Protein AF-A0A1Q6K3Z9-F1 (afdb_monomer)

Solvent-accessible surface area (backbone atoms only — not comparable to full-atom values): 30488 Å² total; per-residue (Å²): 128,64,81,44,41,38,37,37,43,90,99,40,78,44,73,42,46,77,38,87,89,77,78,43,73,48,71,91,77,86,82,72,89,65,45,46,79,43,64,33,40,37,37,40,33,41,105,91,47,77,49,76,49,77,43,81,46,77,41,75,50,68,75,77,84,78,63,82,75,65,66,27,37,39,38,33,21,40,64,69,68,57,46,81,68,47,76,43,73,50,74,50,44,37,49,31,45,28,79,81,81,60,47,58,16,43,39,45,30,76,57,92,74,85,79,52,68,56,20,34,37,38,35,28,51,71,90,44,79,75,46,53,22,28,29,66,44,79,49,60,60,91,89,54,60,47,32,41,34,32,27,38,54,50,64,58,77,34,63,51,76,39,66,67,67,75,49,57,52,64,62,75,68,81,74,70,46,36,29,35,45,19,34,60,78,42,70,59,29,20,43,26,36,51,91,58,48,69,54,71,66,32,45,32,23,28,28,66,73,77,87,49,52,37,37,30,28,38,37,40,77,43,97,86,74,34,32,36,46,25,34,64,65,48,65,23,22,46,25,35,48,92,64,48,94,48,76,68,30,45,30,20,27,27,73,77,72,88,46,71,40,40,27,30,37,73,42,66,73,58,78,50,32,26,34,41,24,42,55,99,58,68,28,18,51,23,39,51,94,56,46,90,47,78,66,23,44,32,18,31,29,67,73,63,94,63,51,44,36,27,31,29,42,32,52,39,63,42,50,35,18,45,73,52,1,48,40,49,36,53,44,49,54,47,37,45,62,35,42,63,26,90,58,66,90,54,33,29,80,33,55,43,75,43,70,76,41,62,55,57,39,99,61,53,54,69,76,63,58,71,68,67,89,56,58,38,37,56,32,62,38,51,52,42,38,36,73,76,62,38,40,43,79,47,77,48,80,56,98,81,24,48,33,39,37,32,34,67,48,90,71,81,57,47,79,44,51,62,81,38,88,59,38,43,81,72,44,77,48,80,48,80,49,44,56,18,32,30,37,27,38,22,74,88,68,51,76,43,60,43,30,34,28,53,84,76,48,74,41,72,59,90,79,50,87,56,52,39,82,58,46,74,45,78,47,78,36,78,44,74,83,51,26,62,57,53,38,52,55,55,48,67,67,47,46,73,44,37,36,43,32,34,28,31,56,76,56,93,74,60,68,70,42,54,29,28,39,31,45,94,86,69,47,77,42,74,39,28,27,29,20,41,37,39,49,73,92,53,58,45,30,37,34,30,30,33,52,48,81,57,53,78,47,56,49,57,60,53,61,76,72,109

Nearest PDB structures (foldseek):
  3pg0-assembly1_A  TM=9.724E-01  e=3.487E-12  synthetic construct
  3vsf-assembly4_D  TM=4.263E-01  e=1.666E-10  Acetivibrio thermocellus ATCC 27405
  2vse-assembly1_A  TM=4.782E-01  e=2.008E-09  Lysinibacillus sphaericus
  2vse-assembly2_B  TM=3.150E-01  e=9.074E-10  Lysinibacillus sphaericus
  7qe3-assembly2_BBB  TM=4.323E-01  e=4.471E-05  Salpingoeca rosetta

Foldseek 3Di:
DFPWKWKDWPNDIWTWDQDPVVRDTDTDDDDDQAFDWTKIWIWTHDDHDIDIDIDTDGGHHPDPLPAPFQQKKKFWADLAQRHTFDIAGARWFKQKAFLPVQQWGKGKGLADGPDDFQIWIWIDGPHDTDAIWTFHDWDDDVPGSIIITTTGGHLCLLQDWDQQDQQWDQDQDDDWAKKWKAFPLDRQWTWFFPPLDLDFFTATFIAGDPPDLRRMWTWDADPVRWIWTARRSNRFTFFQPPPDQDAFGFIHTHHPPVDQRGTWHWGDDDRGKTAIDSPPDQWTFFQVVLDPYGGRTTHIHHDDDDRRRIIIIGGALQVCCAPFRPLSSLQVVCCDQADVDPPPSRHRVLEAEAEDDGHHDPDHPCVQQVDDPSTGRSSSSVLSCLVPQQWDWDWDDDPSHTYTYIDRDPAPAAEAECPDPQKAPKDKDKDWAAAQKEWEAEPVRDIQIWGAFLVRDIDSDPPPPRTDDHDYYYYYDHDPVCRVVVRNVVRVPGDTFIKIKIKGFQDDDDFSAWHWYQYPVRDIATFTFSIWIDTPPDRIIMTITGGSPPPPSNVVVVVVVD

Secondary structure (DSSP, 8-state):
--SEEEEEETTEEEE-EEETTTTEEE-PPPPPSS-EEEEEEEEEEETTEEEEEEEEEEEPPPP-------SEEEEEE-TTT--EEEEEE-SEEEEEEESSS-PPEEEEESS--S--TT-EEEEEETTEEEEEEEEEEEEE-TT-S-EEEEEEEGGGGG--EEE----B--SSSPPSEEEEEEESS-TTEEEEEGGG--STTPBEEEEE----GGG-EEEEE-TTS-EEEEETTT-PEEEEGGG--STTPBEEEE-----GGG-EEEEE-SSSEEEEEETTSSEEEEEGGG--STTEEEEEEE--SSGGG-EEEEE-HHHHHHHT-HHHHHHHHHIIIIIS-SSGGG--TTEEEEE---------HHHHHT-STTEEEHHHHHHHHHHHH-EEEEEEEETTEEEEEEEE-----EEEETTSTTEEEEEEEEEEE-EEEEEEEETTS-EEEEEEBTTS-EES-TT-TTBPP-EEEEEEESSSTTHHHHHHHHHHT-EEEEEEEEEEET----TT-EEEEEPTT--EEEEEEEEEEEETT-SEEEEEE------HHHHHHHHTT-

Structure (mmCIF, N/CA/C/O backbone):
data_AF-A0A1Q6K3Z9-F1
#
_entry.id   AF-A0A1Q6K3Z9-F1
#
loop_
_atom_site.group_PDB
_atom_site.id
_atom_site.type_symbol
_atom_site.label_atom_id
_atom_site.label_alt_id
_atom_site.label_comp_id
_atom_site.label_asym_id
_atom_site.label_entity_id
_atom_site.label_seq_id
_atom_site.pdbx_PDB_ins_code
_atom_site.Cartn_x
_atom_site.Cartn_y
_atom_site.Cartn_z
_atom_site.occupancy
_atom_site.B_iso_or_equiv
_atom_site.auth_seq_id
_atom_site.auth_comp_id
_atom_site.auth_asym_id
_atom_site.auth_atom_id
_atom_site.pdbx_PDB_model_num
ATOM 1 N N . MET A 1 1 ? -14.095 12.740 79.076 1.00 55.06 1 MET A N 1
ATOM 2 C CA . MET A 1 1 ? -13.727 12.278 77.720 1.00 55.06 1 MET A CA 1
ATOM 3 C C . MET A 1 1 ? -13.041 10.937 77.873 1.00 55.06 1 MET A C 1
ATOM 5 O O . MET A 1 1 ? -12.182 10.829 78.742 1.00 55.06 1 MET A O 1
ATOM 9 N N . ALA A 1 2 ? -13.431 9.931 77.090 1.00 59.88 2 ALA A N 1
ATOM 10 C CA . ALA A 1 2 ? -12.784 8.623 77.140 1.00 59.88 2 ALA A CA 1
ATOM 11 C C . ALA A 1 2 ? -11.301 8.747 76.737 1.00 59.88 2 ALA A C 1
ATOM 13 O O . ALA A 1 2 ? -10.967 9.496 75.818 1.00 59.88 2 ALA A O 1
ATOM 14 N N . ARG A 1 3 ? -10.406 8.008 77.407 1.00 66.38 3 ARG A N 1
ATOM 15 C CA . ARG A 1 3 ? -8.970 7.960 77.058 1.00 66.38 3 ARG A CA 1
ATOM 16 C C . ARG A 1 3 ? -8.739 7.285 75.710 1.00 66.38 3 ARG A C 1
ATOM 18 O O . ARG A 1 3 ? -7.794 7.632 75.009 1.00 66.38 3 ARG A O 1
ATOM 25 N N . SER A 1 4 ? -9.584 6.318 75.369 1.00 78.88 4 SER A N 1
ATOM 26 C CA . SER A 1 4 ? -9.588 5.656 74.070 1.00 78.88 4 SER A CA 1
ATOM 27 C C . SER A 1 4 ? -10.946 5.018 73.789 1.00 78.88 4 SER A C 1
ATOM 29 O O . SER A 1 4 ? -11.629 4.531 74.697 1.00 78.88 4 SER A O 1
ATOM 31 N N . VAL A 1 5 ? -11.320 5.011 72.511 1.00 85.44 5 VAL A N 1
ATOM 32 C CA . VAL A 1 5 ? -12.489 4.301 71.987 1.00 85.44 5 VAL A CA 1
ATOM 33 C C . VAL A 1 5 ? -11.989 3.334 70.918 1.00 85.44 5 VAL A C 1
ATOM 35 O O . VAL A 1 5 ? -11.327 3.739 69.963 1.00 85.44 5 VAL A O 1
ATOM 38 N N . THR A 1 6 ? -12.238 2.039 71.110 1.00 87.25 6 THR A N 1
ATOM 39 C CA . THR A 1 6 ? -11.831 0.974 70.177 1.00 87.25 6 THR A CA 1
ATOM 40 C C . THR A 1 6 ? -13.067 0.259 69.657 1.00 87.25 6 THR A C 1
ATOM 42 O O . THR A 1 6 ? -13.960 -0.062 70.437 1.00 87.25 6 THR A O 1
ATOM 45 N N . VAL A 1 7 ? -13.108 -0.040 68.363 1.00 88.19 7 VAL A N 1
ATOM 46 C CA . VAL A 1 7 ? -14.193 -0.794 67.730 1.00 88.19 7 VAL A CA 1
ATOM 47 C C . VAL A 1 7 ? -13.652 -2.117 67.209 1.00 88.19 7 VAL A C 1
ATOM 49 O O . VAL A 1 7 ? -12.721 -2.144 66.405 1.00 88.19 7 VAL A O 1
ATOM 52 N N . LYS A 1 8 ? -14.219 -3.234 67.666 1.00 88.75 8 LYS A N 1
ATOM 53 C CA . LYS A 1 8 ? -13.966 -4.560 67.096 1.00 88.75 8 LYS A CA 1
ATOM 54 C C . LYS A 1 8 ? -15.055 -4.893 66.094 1.00 88.75 8 LYS A C 1
ATOM 56 O O . LYS A 1 8 ? -16.225 -4.980 66.451 1.00 88.75 8 LYS A O 1
ATOM 61 N N . PHE A 1 9 ? -14.655 -5.121 64.851 1.00 87.69 9 PHE A N 1
ATOM 62 C CA . PHE A 1 9 ? -15.560 -5.432 63.754 1.00 87.69 9 PHE A CA 1
ATOM 63 C C . PHE A 1 9 ? -14.903 -6.439 62.808 1.00 87.69 9 PHE A C 1
ATOM 65 O O . PHE A 1 9 ? -13.755 -6.259 62.404 1.00 87.69 9 PHE A O 1
ATOM 72 N N . ASN A 1 10 ? -15.618 -7.514 62.460 1.00 82.69 10 ASN A N 1
ATOM 73 C CA . ASN A 1 10 ? -15.169 -8.528 61.496 1.00 82.69 10 ASN A CA 1
ATOM 74 C C . ASN A 1 10 ? -13.737 -9.065 61.761 1.00 82.69 10 ASN A C 1
ATOM 76 O O . ASN A 1 10 ? -12.877 -9.061 60.880 1.00 82.69 10 ASN A O 1
ATOM 80 N N . ASN A 1 11 ? -13.467 -9.492 63.003 1.00 79.69 11 ASN A N 1
ATOM 81 C CA . ASN A 1 11 ? -12.160 -9.981 63.485 1.00 79.69 11 ASN A CA 1
ATOM 82 C C . ASN A 1 11 ? -10.990 -8.979 63.388 1.00 79.69 11 ASN A C 1
ATOM 84 O O . ASN A 1 11 ? -9.831 -9.375 63.522 1.00 79.69 11 ASN A O 1
ATOM 88 N N . LYS A 1 12 ? -11.268 -7.687 63.194 1.00 81.62 12 LYS A N 1
ATOM 89 C CA . LYS A 1 12 ? -10.281 -6.602 63.216 1.00 81.62 12 LYS A CA 1
ATOM 90 C C . LYS A 1 12 ? -10.611 -5.595 64.318 1.00 81.62 12 LYS A C 1
ATOM 92 O O . LYS A 1 12 ? -11.773 -5.415 64.674 1.00 81.62 12 LYS A O 1
ATOM 97 N N . SER A 1 13 ? -9.577 -4.950 64.850 1.00 88.19 13 SER A N 1
ATOM 98 C CA . SER A 1 13 ? -9.695 -3.875 65.840 1.00 88.19 13 SER A CA 1
ATOM 99 C C . SER A 1 13 ? -9.348 -2.539 65.190 1.00 88.19 13 SER A C 1
ATOM 101 O O . SER A 1 13 ? -8.333 -2.441 64.502 1.00 88.19 13 SER A O 1
ATOM 103 N N . TYR A 1 14 ? -10.168 -1.526 65.441 1.00 88.88 14 TYR A N 1
ATOM 104 C CA . TYR A 1 14 ? -10.056 -0.174 64.905 1.00 88.88 14 TYR A CA 1
ATOM 105 C C . TYR A 1 14 ? -10.016 0.827 66.063 1.00 88.88 14 TYR A C 1
ATOM 107 O O . TYR A 1 14 ? -10.743 0.659 67.040 1.00 88.88 14 TYR A O 1
ATOM 115 N N . ASN A 1 15 ? -9.193 1.870 65.962 1.00 88.19 15 ASN A N 1
ATOM 116 C CA . ASN A 1 15 ? -9.196 2.974 66.926 1.00 88.19 15 ASN A CA 1
ATOM 117 C C . ASN A 1 15 ? -10.074 4.101 66.379 1.00 88.19 15 ASN A C 1
ATOM 119 O O . ASN A 1 15 ? -9.897 4.488 65.226 1.00 88.19 15 ASN A O 1
ATOM 123 N N . ALA A 1 16 ? -11.000 4.610 67.189 1.00 86.75 16 ALA A N 1
ATOM 124 C CA . ALA A 1 16 ? -11.822 5.752 66.811 1.00 86.75 16 ALA A CA 1
ATOM 125 C C . ALA A 1 16 ? -11.103 7.069 67.140 1.00 86.75 16 ALA A C 1
ATOM 127 O O . ALA A 1 16 ? -10.413 7.176 68.160 1.00 86.75 16 ALA A O 1
ATOM 128 N N . THR A 1 17 ? -11.282 8.067 66.281 1.00 87.12 17 THR A N 1
ATOM 129 C CA . THR A 1 17 ? -10.690 9.403 66.414 1.00 87.12 17 THR A CA 1
ATOM 130 C C . THR A 1 17 ? -11.766 10.375 66.876 1.00 87.12 17 THR A C 1
ATOM 132 O O . THR A 1 17 ? -12.873 10.358 66.350 1.00 87.12 17 THR A O 1
ATOM 135 N N . TYR A 1 18 ? -11.460 11.209 67.866 1.00 86.00 18 TYR A N 1
ATOM 136 C CA . TYR A 1 18 ? -12.389 12.239 68.327 1.00 86.00 18 TYR A CA 1
ATOM 137 C C . TYR A 1 18 ? -12.409 13.416 67.345 1.00 86.00 18 TYR A C 1
ATOM 139 O O . TYR A 1 18 ? -11.349 13.953 67.012 1.00 86.00 18 TYR A O 1
ATOM 147 N N . ASN A 1 19 ? -13.598 13.802 66.889 1.00 82.00 19 ASN A N 1
ATOM 148 C CA . ASN A 1 19 ? -13.816 14.935 66.002 1.00 82.00 19 ASN A CA 1
ATOM 149 C C . ASN A 1 19 ? -14.384 16.122 66.800 1.00 82.00 19 ASN A C 1
ATOM 151 O O . ASN A 1 19 ? -15.536 16.115 67.227 1.00 82.00 19 ASN A O 1
ATOM 155 N N . GLU A 1 20 ? -13.573 17.170 66.978 1.00 82.88 20 GLU A N 1
ATOM 156 C CA . GLU A 1 20 ? -13.951 18.374 67.736 1.00 82.88 20 GLU A CA 1
ATOM 157 C C . GLU A 1 20 ? -15.100 19.175 67.092 1.00 82.88 20 GLU A C 1
ATOM 159 O O . GLU A 1 20 ? -15.767 19.942 67.782 1.00 82.88 20 GLU A O 1
ATOM 164 N N . ALA A 1 21 ? -15.345 19.022 65.784 1.00 79.19 21 ALA A N 1
ATOM 165 C CA . ALA A 1 21 ? -16.395 19.758 65.076 1.00 79.19 21 ALA A CA 1
ATOM 166 C C . ALA A 1 21 ? -17.791 19.145 65.266 1.00 79.19 21 ALA A C 1
ATOM 168 O O . ALA A 1 21 ? -18.787 19.867 65.212 1.00 79.19 21 ALA A O 1
ATOM 169 N N . THR A 1 22 ? -17.863 17.827 65.463 1.00 81.88 22 THR A N 1
ATOM 170 C CA . THR A 1 22 ? -19.116 17.073 65.634 1.00 81.88 22 THR A CA 1
ATOM 171 C C . THR A 1 22 ? -19.358 16.641 67.081 1.00 81.88 22 THR A C 1
ATOM 173 O O . THR A 1 22 ? -20.480 16.270 67.404 1.00 81.88 22 THR A O 1
ATOM 176 N N . ASP A 1 23 ? -18.346 16.750 67.954 1.00 83.19 23 ASP A N 1
ATOM 177 C CA . ASP A 1 23 ? -18.339 16.241 69.338 1.00 83.19 23 ASP A CA 1
ATOM 178 C C . ASP A 1 23 ? -18.574 14.716 69.421 1.00 83.19 23 ASP A C 1
ATOM 180 O O . ASP A 1 23 ? -19.120 14.185 70.388 1.00 83.19 23 ASP A O 1
ATOM 184 N N . GLU A 1 24 ? -18.135 13.988 68.389 1.00 82.38 24 GLU A N 1
ATOM 185 C CA . GLU A 1 24 ? -18.317 12.541 68.248 1.00 82.38 24 GLU A CA 1
ATOM 186 C C . GLU A 1 24 ? -16.982 11.814 68.000 1.00 82.38 24 GLU A C 1
ATOM 188 O O . GLU A 1 24 ? -15.993 12.394 67.548 1.00 82.38 24 GLU A O 1
ATOM 193 N N . TYR A 1 25 ? -16.938 10.513 68.311 1.00 85.00 25 TYR A N 1
ATOM 194 C CA . TYR A 1 25 ? -15.832 9.639 67.910 1.00 85.00 25 TYR A CA 1
ATOM 195 C C . TYR A 1 25 ? -16.174 8.960 66.583 1.00 85.00 25 TYR A C 1
ATOM 197 O O . TYR A 1 25 ? -17.167 8.242 66.487 1.00 85.00 25 TYR A O 1
ATOM 205 N N . GLU A 1 26 ? -15.310 9.126 65.589 1.00 84.69 26 GLU A N 1
ATOM 206 C CA . GLU A 1 26 ? -15.486 8.593 64.240 1.00 84.69 26 GLU A CA 1
ATOM 207 C C . GLU A 1 26 ? -14.504 7.448 63.968 1.00 84.69 26 GLU A C 1
ATOM 209 O O . GLU A 1 26 ? -13.359 7.446 64.432 1.00 84.69 26 GLU A O 1
ATOM 214 N N . VAL A 1 27 ? -14.944 6.445 63.207 1.00 85.94 27 VAL A N 1
ATOM 215 C CA . VAL A 1 27 ? -14.114 5.304 62.808 1.00 85.94 27 VAL A CA 1
ATOM 216 C C . VAL A 1 27 ? -14.501 4.823 61.415 1.00 85.94 27 VAL A C 1
ATOM 218 O O . VAL A 1 27 ? -15.677 4.618 61.117 1.00 85.94 27 VAL A O 1
ATOM 221 N N . GLU A 1 28 ? -13.505 4.591 60.564 1.00 82.88 28 GLU A N 1
ATOM 222 C CA . GLU A 1 28 ? -13.709 3.960 59.261 1.00 82.88 28 GLU A CA 1
ATOM 223 C C . GLU A 1 28 ? -13.550 2.441 59.379 1.00 82.88 28 GLU A C 1
ATOM 225 O O . GLU A 1 28 ? -12.482 1.922 59.715 1.00 82.88 28 GLU A O 1
ATOM 230 N N . LEU A 1 29 ? -14.629 1.709 59.096 1.00 82.50 29 LEU A N 1
ATOM 231 C CA . LEU A 1 29 ? -14.649 0.249 59.121 1.00 82.50 29 LEU A CA 1
ATOM 232 C C . LEU A 1 29 ? -14.546 -0.315 57.703 1.00 82.50 29 LEU A C 1
ATOM 234 O O . LEU A 1 29 ? -15.170 0.178 56.767 1.00 82.50 29 LEU A O 1
ATOM 238 N N . THR A 1 30 ? -13.810 -1.413 57.539 1.00 79.25 30 THR A N 1
ATOM 239 C CA . THR A 1 30 ? -13.748 -2.122 56.253 1.00 79.25 30 THR A CA 1
ATOM 240 C C . THR A 1 30 ? -14.920 -3.097 56.130 1.00 79.25 30 THR A C 1
ATOM 242 O O . THR A 1 30 ? -15.005 -4.050 56.907 1.00 79.25 30 THR A O 1
ATOM 245 N N . ALA A 1 31 ? -15.802 -2.899 55.147 1.00 76.44 31 ALA A N 1
ATOM 246 C CA . ALA A 1 31 ? -16.971 -3.756 54.941 1.00 76.44 31 ALA A CA 1
ATOM 247 C C . ALA A 1 31 ? -16.591 -5.212 54.547 1.00 76.44 31 ALA A C 1
ATOM 249 O O . ALA A 1 31 ? -15.679 -5.410 53.740 1.00 76.44 31 ALA A O 1
ATOM 250 N N . PRO A 1 32 ? -17.277 -6.248 55.074 1.00 71.25 32 PRO A N 1
ATOM 251 C CA . PRO A 1 32 ? -17.122 -7.639 54.636 1.00 71.25 32 PRO A CA 1
ATOM 252 C C . PRO A 1 32 ? -17.705 -7.877 53.230 1.00 71.25 32 PRO A C 1
ATOM 254 O O . PRO A 1 32 ? -18.700 -7.265 52.854 1.00 71.25 32 PRO A O 1
ATOM 257 N N . ILE A 1 33 ? -17.147 -8.837 52.482 1.00 61.50 33 ILE A N 1
ATOM 258 C CA . ILE A 1 33 ? -17.615 -9.211 51.127 1.00 61.50 33 ILE A CA 1
ATOM 259 C C . ILE A 1 33 ? -18.956 -9.970 51.111 1.00 61.50 33 ILE A C 1
ATOM 261 O O . ILE A 1 33 ? -19.608 -10.090 50.075 1.00 61.50 33 ILE A O 1
ATOM 265 N N . THR A 1 34 ? -19.380 -10.518 52.248 1.00 61.47 34 THR A N 1
ATOM 266 C CA . THR A 1 34 ? -20.649 -11.238 52.398 1.00 61.47 34 THR A CA 1
ATOM 267 C C . THR A 1 34 ? -21.698 -10.331 53.032 1.00 61.47 34 THR A C 1
ATOM 269 O O . THR A 1 34 ? -21.456 -9.730 54.073 1.00 61.47 34 THR A O 1
ATOM 272 N N . GLY A 1 35 ? -22.891 -10.248 52.440 1.00 70.31 35 GLY A N 1
ATOM 273 C CA . GLY A 1 35 ? -24.015 -9.550 53.072 1.00 70.31 35 GLY A CA 1
ATOM 274 C C . GLY A 1 35 ? -24.495 -10.253 54.335 1.00 70.31 35 GLY A C 1
ATOM 275 O O . GLY A 1 35 ? -24.464 -11.481 54.409 1.00 70.31 35 GLY A O 1
ATOM 276 N N . GLY A 1 36 ? -24.964 -9.482 55.308 1.00 75.00 36 GLY A N 1
ATOM 277 C CA . GLY A 1 36 ? -25.409 -9.997 56.598 1.00 75.00 36 GLY A CA 1
ATOM 278 C C . GLY A 1 36 ? -25.525 -8.901 57.651 1.00 75.00 36 GLY A C 1
ATOM 279 O O . GLY A 1 36 ? -25.261 -7.728 57.387 1.00 75.00 36 GLY A O 1
ATOM 280 N N . ILE A 1 37 ? -25.936 -9.297 58.851 1.00 76.06 37 ILE A N 1
ATOM 281 C CA . ILE A 1 37 ? -25.872 -8.447 60.040 1.00 76.06 37 ILE A CA 1
ATOM 282 C C . ILE A 1 37 ? -24.576 -8.807 60.760 1.00 76.06 37 ILE A C 1
ATOM 284 O O . ILE A 1 37 ? -24.348 -9.977 61.069 1.00 76.06 37 ILE A O 1
ATOM 288 N N . TYR A 1 38 ? -23.721 -7.813 60.973 1.00 78.88 38 TYR A N 1
ATOM 289 C CA . TYR A 1 38 ? -22.440 -7.959 61.652 1.00 78.88 38 TYR A CA 1
ATOM 290 C C . TYR A 1 38 ? -22.461 -7.151 62.934 1.00 78.88 38 TYR A C 1
ATOM 292 O O . TYR A 1 38 ? -22.973 -6.038 62.956 1.00 78.88 38 TYR A O 1
ATOM 300 N N . ASN A 1 39 ? -21.862 -7.695 63.982 1.00 83.62 39 ASN A N 1
ATOM 301 C CA . ASN A 1 39 ? -21.797 -7.024 65.263 1.00 83.62 39 ASN A CA 1
ATOM 302 C C . ASN A 1 39 ? -20.488 -6.227 65.377 1.00 83.62 39 ASN A C 1
ATOM 304 O O . ASN A 1 39 ? -19.403 -6.768 65.134 1.00 83.62 39 ASN A O 1
ATOM 308 N N . ALA A 1 40 ? -20.599 -4.941 65.696 1.00 86.38 40 ALA A N 1
ATOM 309 C CA . ALA A 1 40 ? -19.484 -4.075 66.040 1.00 86.38 40 ALA A CA 1
ATOM 310 C C . ALA A 1 40 ? -19.499 -3.827 67.549 1.00 86.38 40 ALA A C 1
ATOM 312 O O . ALA A 1 40 ? -20.408 -3.179 68.063 1.00 86.38 40 ALA A O 1
ATOM 313 N N . GLN A 1 41 ? -18.478 -4.320 68.245 1.00 89.25 41 GLN A N 1
ATOM 314 C CA . GLN A 1 41 ? -18.317 -4.090 69.675 1.00 89.25 41 GLN A CA 1
ATOM 315 C C . GLN A 1 41 ? -17.489 -2.828 69.898 1.00 89.25 41 GLN A C 1
ATOM 317 O O . GLN A 1 41 ? -16.316 -2.768 69.518 1.00 89.25 41 GLN A O 1
ATOM 322 N N . ILE A 1 42 ? -18.094 -1.830 70.526 1.00 89.38 42 ILE A N 1
ATOM 323 C CA . ILE A 1 42 ? -17.466 -0.567 70.901 1.00 89.38 42 ILE A CA 1
ATOM 324 C C . ILE A 1 42 ? -17.021 -0.675 72.351 1.00 89.38 42 ILE A C 1
ATOM 326 O O . ILE A 1 42 ? -17.831 -0.957 73.230 1.00 89.38 42 ILE A O 1
ATOM 330 N N . SER A 1 43 ? -15.742 -0.420 72.599 1.00 87.44 43 SER A N 1
ATOM 331 C CA . SER A 1 43 ? -15.143 -0.394 73.929 1.00 87.44 43 SER A CA 1
ATOM 332 C C . SER A 1 43 ? -14.646 1.012 74.243 1.00 87.44 43 SER A C 1
ATOM 334 O O . SER A 1 43 ? -13.739 1.512 73.574 1.00 87.44 43 SER A O 1
ATOM 336 N N . CYS A 1 44 ? -15.201 1.623 75.286 1.00 84.19 44 CYS A N 1
ATOM 337 C CA . CYS A 1 44 ? -14.801 2.935 75.790 1.00 84.19 44 CYS A CA 1
ATOM 338 C C . CYS A 1 44 ? -14.057 2.768 77.115 1.00 84.19 44 CYS A C 1
ATOM 340 O O . CYS A 1 44 ? -14.603 2.196 78.062 1.00 84.19 44 CYS A O 1
ATOM 342 N N . VAL A 1 45 ? -12.826 3.277 77.193 1.00 83.19 45 VAL A N 1
ATOM 343 C CA . VAL A 1 45 ? -12.004 3.223 78.409 1.00 83.19 45 VAL A CA 1
ATOM 344 C C . VAL A 1 45 ? -11.940 4.609 79.046 1.00 83.19 45 VAL A C 1
ATOM 346 O O . VAL A 1 45 ? -11.418 5.548 78.441 1.00 83.19 45 VAL A O 1
ATOM 349 N N . ASP A 1 46 ? -12.427 4.735 80.281 1.00 78.62 46 ASP A N 1
ATOM 350 C CA . ASP A 1 46 ? -12.278 5.946 81.099 1.00 78.62 46 ASP A CA 1
ATOM 351 C C . ASP A 1 46 ? -11.650 5.598 82.452 1.00 78.62 46 ASP A C 1
ATOM 353 O O . ASP A 1 46 ? -12.119 4.675 83.111 1.00 78.62 46 ASP A O 1
ATOM 357 N N . ALA A 1 47 ? -10.593 6.331 82.821 1.00 64.75 47 ALA A N 1
ATOM 358 C CA . ALA A 1 47 ? -9.735 6.229 84.011 1.00 64.75 47 ALA A CA 1
ATOM 359 C C . ALA A 1 47 ? -9.341 4.809 84.490 1.00 64.75 47 ALA A C 1
ATOM 361 O O . ALA A 1 47 ? -8.151 4.495 84.458 1.00 64.75 47 ALA A O 1
ATOM 362 N N . GLU A 1 48 ? -10.303 3.975 84.906 1.00 65.88 48 GLU A N 1
ATOM 363 C CA . GLU A 1 48 ? -10.146 2.597 85.413 1.00 65.88 48 GLU A CA 1
ATOM 364 C C . GLU A 1 48 ? -11.278 1.623 84.988 1.00 65.88 48 GLU A C 1
ATOM 366 O O . GLU A 1 48 ? -11.260 0.448 85.350 1.00 65.88 48 GLU A O 1
ATOM 371 N N . THR A 1 49 ? -12.258 2.067 84.194 1.00 69.19 49 THR A N 1
ATOM 372 C CA . THR A 1 49 ? -13.428 1.274 83.774 1.00 69.19 49 THR A CA 1
ATOM 373 C C . THR A 1 49 ? -13.532 1.172 82.254 1.00 69.19 49 THR A C 1
ATOM 375 O O . THR A 1 49 ? -13.415 2.170 81.545 1.00 69.19 49 THR A O 1
ATOM 378 N N . THR A 1 50 ? -13.772 -0.045 81.752 1.00 80.00 50 THR A N 1
ATOM 379 C CA . THR A 1 50 ? -14.068 -0.305 80.334 1.00 80.00 50 THR A CA 1
ATOM 380 C C . THR A 1 50 ? -15.548 -0.620 80.182 1.00 80.00 50 THR A C 1
ATOM 382 O O . THR A 1 50 ? -16.015 -1.630 80.706 1.00 80.00 50 THR A O 1
ATOM 385 N N . ASN A 1 51 ? -16.270 0.218 79.446 1.00 82.00 51 ASN A N 1
ATOM 386 C CA . ASN A 1 51 ? -17.656 -0.039 79.069 1.00 82.00 51 ASN A CA 1
ATOM 387 C C . ASN A 1 51 ? -17.696 -0.569 77.640 1.00 82.00 51 ASN A C 1
ATOM 389 O O . ASN A 1 51 ? -16.996 -0.047 76.773 1.00 82.00 51 ASN A O 1
ATOM 393 N N . THR A 1 52 ? -18.503 -1.602 77.407 1.00 85.12 52 THR A N 1
ATOM 394 C CA . THR A 1 52 ? -18.675 -2.196 76.077 1.00 85.12 52 THR A CA 1
ATOM 395 C C . THR A 1 52 ? -20.126 -2.107 75.636 1.00 85.12 52 THR A C 1
ATOM 397 O O . THR A 1 52 ? -21.043 -2.199 76.454 1.00 85.12 52 THR A O 1
ATOM 400 N N . THR A 1 53 ? -20.349 -1.858 74.354 1.00 85.69 53 THR A N 1
ATOM 401 C CA . THR A 1 53 ? -21.679 -1.835 73.743 1.00 85.69 53 THR A CA 1
ATOM 402 C C . THR A 1 53 ? -21.579 -2.396 72.342 1.00 85.69 53 THR A C 1
ATOM 404 O O . THR A 1 53 ? -20.648 -2.079 71.608 1.00 85.69 53 THR A O 1
ATOM 407 N N . ASP A 1 54 ? -22.553 -3.216 71.978 1.00 84.19 54 ASP A N 1
ATOM 408 C CA . ASP A 1 54 ? -22.595 -3.873 70.685 1.00 84.19 54 ASP A CA 1
ATOM 409 C C . ASP A 1 54 ? -23.613 -3.166 69.780 1.00 84.19 54 ASP A C 1
ATOM 411 O O . ASP A 1 54 ? -24.741 -2.887 70.194 1.00 84.19 54 ASP A O 1
ATOM 415 N N . ILE A 1 55 ? -23.212 -2.869 68.544 1.00 83.81 55 ILE A N 1
ATOM 416 C CA . ILE A 1 55 ? -24.069 -2.277 67.514 1.00 83.81 55 ILE A CA 1
ATOM 417 C C . ILE A 1 55 ? -24.146 -3.222 66.321 1.00 83.81 55 ILE A C 1
ATOM 419 O O . ILE A 1 55 ? -23.128 -3.675 65.794 1.00 83.81 55 ILE A O 1
ATOM 423 N N . ASP A 1 56 ? -25.365 -3.477 65.858 1.00 82.69 56 ASP A N 1
ATOM 424 C CA . ASP A 1 56 ? -25.596 -4.246 64.645 1.00 82.69 56 ASP A CA 1
ATOM 425 C C . ASP A 1 56 ? -25.421 -3.365 63.404 1.00 82.69 56 ASP A C 1
ATOM 427 O O . ASP A 1 56 ? -26.177 -2.425 63.153 1.00 82.69 56 ASP A O 1
ATOM 431 N N . ILE A 1 57 ? -24.430 -3.708 62.586 1.00 79.50 57 ILE A N 1
ATOM 432 C CA . ILE A 1 57 ? -24.174 -3.099 61.286 1.00 79.50 57 ILE A CA 1
ATOM 433 C C . ILE A 1 57 ? -24.769 -4.003 60.213 1.00 79.50 57 ILE A C 1
ATOM 435 O O . ILE A 1 57 ? -24.316 -5.128 59.971 1.00 79.50 57 ILE A O 1
ATOM 439 N N . ARG A 1 58 ? -25.801 -3.499 59.536 1.00 76.38 58 ARG A N 1
ATOM 440 C CA . ARG A 1 58 ? -26.408 -4.190 58.400 1.00 76.38 58 ARG A CA 1
ATOM 441 C C . ARG A 1 58 ? -25.593 -3.923 57.141 1.00 76.38 58 ARG A C 1
ATOM 443 O O . ARG A 1 58 ? -25.634 -2.829 56.588 1.00 76.38 58 ARG A O 1
ATOM 450 N N . ILE A 1 59 ? -24.914 -4.953 56.654 1.00 73.31 59 ILE A N 1
ATOM 451 C CA . ILE A 1 59 ? -24.210 -4.921 55.375 1.00 73.31 59 ILE A CA 1
ATOM 452 C C . ILE A 1 59 ? -25.124 -5.547 54.329 1.00 73.31 59 ILE A C 1
ATOM 454 O O . ILE A 1 59 ? -25.444 -6.740 54.380 1.00 73.31 59 ILE A O 1
ATOM 458 N N . LEU A 1 60 ? -25.581 -4.732 53.380 1.00 63.31 60 LEU A N 1
ATOM 459 C CA . LEU A 1 60 ? -26.331 -5.232 52.235 1.00 63.31 60 LEU A CA 1
ATOM 460 C C . LEU A 1 60 ? -25.413 -6.154 51.424 1.00 63.31 60 LEU A C 1
ATOM 462 O O . LEU A 1 60 ? -24.262 -5.817 51.155 1.00 63.31 60 LEU A O 1
ATOM 466 N N . LYS A 1 61 ? -25.908 -7.347 51.071 1.00 51.62 61 LYS A N 1
ATOM 467 C CA . LYS A 1 61 ? -25.194 -8.273 50.185 1.00 51.62 61 LYS A CA 1
ATOM 468 C C . LYS A 1 61 ? -24.863 -7.512 48.909 1.00 51.62 61 LYS A C 1
ATOM 470 O O . LYS A 1 61 ? -25.788 -7.034 48.260 1.00 51.62 61 LYS A O 1
ATOM 475 N N . GLN A 1 62 ? -23.577 -7.417 48.569 1.00 50.16 62 GLN A N 1
ATOM 476 C CA . GLN A 1 62 ? -23.157 -6.965 47.247 1.00 50.16 62 GLN A CA 1
ATOM 477 C C . GLN A 1 62 ? -23.953 -7.804 46.243 1.00 50.16 62 GLN A C 1
ATOM 479 O O . GLN A 1 62 ? -23.913 -9.039 46.322 1.00 50.16 62 GLN A O 1
ATOM 484 N N . GLU A 1 63 ? -24.796 -7.159 45.432 1.00 41.62 63 GLU A N 1
ATOM 485 C CA . GLU A 1 63 ? -25.699 -7.868 44.529 1.00 41.62 63 GLU A CA 1
ATOM 486 C C . GLU A 1 63 ? -24.894 -8.920 43.766 1.00 41.62 63 GLU A C 1
ATOM 488 O O . GLU A 1 63 ? -23.886 -8.619 43.126 1.00 41.62 63 GLU A O 1
ATOM 493 N N . GLN A 1 64 ? -25.313 -10.187 43.859 1.00 41.19 64 GLN A N 1
ATOM 494 C CA . GLN A 1 64 ? -24.870 -11.143 42.857 1.00 41.19 64 GLN A CA 1
ATOM 495 C C . GLN A 1 64 ? -25.423 -10.608 41.551 1.00 41.19 64 GLN A C 1
ATOM 497 O O . GLN A 1 64 ? -26.643 -10.549 41.410 1.00 41.19 64 GLN A O 1
ATOM 502 N N . ILE A 1 65 ? -24.534 -10.197 40.648 1.00 39.44 65 ILE A N 1
ATOM 503 C CA . ILE A 1 65 ? -24.908 -9.747 39.315 1.00 39.44 65 ILE A CA 1
ATOM 504 C C . ILE A 1 65 ? -25.713 -10.891 38.681 1.00 39.44 65 ILE A C 1
ATOM 506 O O . ILE A 1 65 ? -25.157 -11.895 38.237 1.00 39.44 65 ILE A O 1
ATOM 510 N N . LYS A 1 66 ? -27.043 -10.785 38.718 1.00 34.62 66 LYS A N 1
ATOM 511 C CA . LYS A 1 66 ? -27.941 -11.646 37.959 1.00 34.62 66 LYS A CA 1
ATOM 512 C C . LYS A 1 66 ? -27.922 -11.092 36.549 1.00 34.62 66 LYS A C 1
ATOM 514 O O . LYS A 1 66 ? -28.602 -10.118 36.251 1.00 34.62 66 LYS A O 1
ATOM 519 N N . ILE A 1 67 ? -27.101 -11.694 35.705 1.00 39.84 67 ILE A N 1
ATOM 520 C CA . ILE A 1 67 ? -27.107 -11.399 34.280 1.00 39.84 67 ILE A CA 1
ATOM 521 C C . ILE A 1 67 ? -28.215 -12.237 33.663 1.00 39.84 67 ILE A C 1
ATOM 523 O O . ILE A 1 67 ? -28.117 -13.459 33.608 1.00 39.84 67 ILE A O 1
ATOM 527 N N . THR A 1 68 ? -29.277 -11.583 33.213 1.00 39.31 68 THR A N 1
ATOM 528 C CA . THR A 1 68 ? -30.040 -12.070 32.064 1.00 39.31 68 THR A CA 1
ATOM 529 C C . THR A 1 68 ? -29.120 -11.967 30.853 1.00 39.31 68 THR A C 1
ATOM 531 O O . THR A 1 68 ? -28.640 -10.881 30.514 1.00 39.31 68 THR A O 1
ATOM 534 N N . THR A 1 69 ? -28.761 -13.115 30.296 1.00 41.19 69 THR A N 1
ATOM 535 C CA . THR A 1 69 ? -27.874 -13.223 29.146 1.00 41.19 69 THR A CA 1
ATOM 536 C C . THR A 1 69 ? -28.708 -13.005 27.890 1.00 41.19 69 THR A C 1
ATOM 538 O O . THR A 1 69 ? -29.596 -13.787 27.572 1.00 41.19 69 THR A O 1
ATOM 541 N N . ASP A 1 70 ? -28.452 -11.901 27.197 1.00 53.25 70 ASP A N 1
ATOM 542 C CA . ASP A 1 70 ? -28.522 -11.936 25.741 1.00 53.25 70 ASP A CA 1
ATOM 543 C C . ASP A 1 70 ? -27.335 -12.802 25.288 1.00 53.25 70 ASP A C 1
ATOM 545 O O . ASP A 1 70 ? -26.269 -12.703 25.908 1.00 53.25 70 ASP A O 1
ATOM 549 N N . ASP A 1 71 ? -27.499 -13.639 24.258 1.00 69.06 71 ASP A N 1
ATOM 550 C CA . ASP A 1 71 ? -26.482 -14.564 23.722 1.00 69.06 71 ASP A CA 1
ATOM 551 C C . ASP A 1 71 ? -25.291 -13.792 23.104 1.00 69.06 71 ASP A C 1
ATOM 553 O O . ASP A 1 71 ? -25.082 -13.771 21.888 1.00 69.06 71 ASP A O 1
ATOM 557 N N . THR A 1 72 ? -24.522 -13.085 23.937 1.00 76.81 72 THR A N 1
ATOM 558 C CA . THR A 1 72 ? -23.364 -12.287 23.534 1.00 76.81 72 THR A CA 1
ATOM 559 C C . THR A 1 72 ? -22.083 -13.015 23.898 1.00 76.81 72 THR A C 1
ATOM 561 O O . THR A 1 72 ? -21.796 -13.253 25.072 1.00 76.81 72 THR A O 1
ATOM 564 N N . TYR A 1 73 ? -21.268 -13.311 22.893 1.00 82.56 73 TYR A N 1
ATOM 565 C CA . TYR A 1 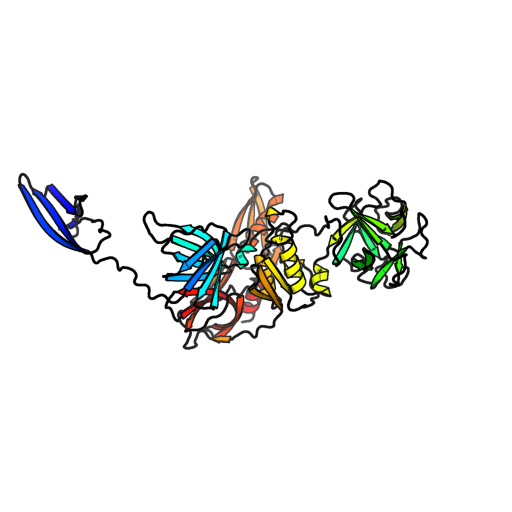73 ? -20.034 -14.068 23.041 1.00 82.56 73 TYR A CA 1
ATOM 566 C C . TYR A 1 73 ? -18.844 -13.299 22.485 1.00 82.56 73 TYR A C 1
ATOM 568 O O . TYR A 1 73 ? -18.878 -12.769 21.375 1.00 82.56 73 TYR A O 1
ATOM 576 N N . MET A 1 74 ? -17.762 -13.299 23.251 1.00 85.56 74 MET A N 1
ATOM 577 C CA . MET A 1 74 ? -16.445 -12.846 22.847 1.00 85.56 74 MET A CA 1
ATOM 578 C C . MET A 1 74 ? -15.611 -14.052 22.420 1.00 85.56 74 MET A C 1
ATOM 580 O O . MET A 1 74 ? -15.257 -14.895 23.243 1.00 85.56 74 MET A O 1
ATOM 584 N N . TYR A 1 75 ? -15.296 -14.130 21.135 1.00 87.81 75 TYR A N 1
ATOM 585 C CA . TYR A 1 75 ? -14.385 -15.116 20.567 1.00 87.81 75 TYR A CA 1
ATOM 586 C C . TYR A 1 75 ? -12.979 -14.529 20.557 1.00 87.81 75 TYR A C 1
ATOM 588 O O . TYR A 1 75 ? -12.788 -13.402 20.099 1.00 87.81 75 TYR A O 1
ATOM 596 N N . ILE A 1 76 ? -12.012 -15.293 21.054 1.00 89.19 76 ILE A N 1
ATOM 597 C CA . ILE A 1 76 ? -10.610 -14.890 21.152 1.00 89.19 76 ILE A CA 1
ATOM 598 C C . ILE A 1 76 ? -9.796 -15.776 20.219 1.00 89.19 76 ILE A C 1
ATOM 600 O O . ILE A 1 76 ? -9.873 -17.005 20.300 1.00 89.19 76 ILE A O 1
ATOM 604 N N . PHE A 1 77 ? -9.000 -15.153 19.363 1.00 88.00 77 PHE A N 1
ATOM 605 C CA . PHE A 1 77 ? -8.159 -15.805 18.371 1.00 88.00 77 PHE A CA 1
ATOM 606 C C . PHE A 1 77 ? -6.687 -15.499 18.644 1.00 88.00 77 PHE A C 1
ATOM 608 O O . PHE A 1 77 ? -6.342 -14.395 19.070 1.00 88.00 77 PHE A O 1
ATOM 615 N N . ASP A 1 78 ? -5.808 -16.468 18.399 1.00 86.19 78 ASP A N 1
ATOM 616 C CA . ASP A 1 78 ? -4.367 -16.232 18.435 1.00 86.19 78 ASP A CA 1
ATOM 617 C C . ASP A 1 78 ? -3.960 -15.243 17.336 1.00 86.19 78 ASP A C 1
ATOM 619 O O . ASP A 1 78 ? -4.345 -15.378 16.176 1.00 86.19 78 ASP A O 1
ATOM 623 N N . TYR A 1 79 ? -3.168 -14.240 17.699 1.00 82.56 79 TYR A N 1
ATOM 624 C CA . TYR A 1 79 ? -2.740 -13.192 16.773 1.00 82.56 79 TYR A CA 1
ATOM 625 C C . TYR A 1 79 ? -1.823 -13.661 15.633 1.00 82.56 79 TYR A C 1
ATOM 627 O O . TYR A 1 79 ? -1.654 -12.916 14.662 1.00 82.56 79 TYR A O 1
ATOM 635 N N . LYS A 1 80 ? -1.189 -14.835 15.757 1.00 80.81 80 LYS A N 1
ATOM 636 C CA . LYS A 1 80 ? -0.251 -15.384 14.768 1.00 80.81 80 LYS A CA 1
ATOM 637 C C . LYS A 1 80 ? -0.953 -16.224 13.716 1.00 80.81 80 LYS A C 1
ATOM 639 O O . LYS A 1 80 ? -0.677 -16.055 12.535 1.00 80.81 80 LYS A O 1
ATOM 644 N N . ASP A 1 81 ? -1.827 -17.128 14.149 1.00 81.62 81 ASP A N 1
ATOM 645 C CA . ASP A 1 81 ? -2.423 -18.152 13.281 1.00 81.62 81 ASP A CA 1
ATOM 646 C C . ASP A 1 81 ? -3.956 -18.109 13.225 1.00 81.62 81 ASP A C 1
ATOM 648 O O . ASP A 1 81 ? -4.574 -18.923 12.539 1.00 81.62 81 ASP A O 1
ATOM 652 N N . PHE A 1 82 ? -4.579 -17.158 13.929 1.00 82.94 82 PHE A N 1
ATOM 653 C CA . PHE A 1 82 ? -6.031 -16.992 14.007 1.00 82.94 82 PHE A CA 1
ATOM 654 C C . PHE A 1 82 ? -6.770 -18.231 14.545 1.00 82.94 82 PHE A C 1
ATOM 656 O O . PHE A 1 82 ? -7.978 -18.394 14.352 1.00 82.94 82 PHE A O 1
ATOM 663 N N . SER A 1 83 ? -6.073 -19.133 15.242 1.00 83.69 83 SER A N 1
ATOM 664 C CA . SER A 1 83 ? -6.699 -20.271 15.911 1.00 83.69 83 SER A CA 1
ATOM 665 C C . SER A 1 83 ? -7.558 -19.800 17.082 1.00 83.69 83 SER A C 1
ATOM 667 O O . SER A 1 83 ? -7.223 -18.852 17.792 1.00 83.69 83 SER A O 1
ATOM 669 N N . VAL A 1 84 ? -8.699 -20.458 17.296 1.00 85.75 84 VAL A N 1
ATOM 670 C CA . VAL A 1 84 ? -9.586 -20.122 18.417 1.00 85.75 84 VAL A CA 1
ATOM 671 C C . VAL A 1 84 ? -8.898 -20.505 19.725 1.00 85.75 84 VAL A C 1
ATOM 673 O O . VAL A 1 84 ? -8.627 -21.681 19.968 1.00 85.75 84 VAL A O 1
ATOM 676 N N . LYS A 1 85 ? -8.653 -19.508 20.574 1.00 85.31 85 LYS A N 1
ATOM 677 C CA . LYS A 1 85 ? -8.077 -19.665 21.911 1.00 85.31 85 LYS A CA 1
ATOM 678 C C . LYS A 1 85 ? -9.136 -19.909 22.972 1.00 85.31 85 LYS A C 1
ATOM 680 O O . LYS A 1 85 ? -8.976 -20.803 23.797 1.00 85.31 85 LYS A O 1
ATOM 685 N N . ASP A 1 86 ? -10.182 -19.091 22.972 1.00 85.56 86 ASP A N 1
ATOM 686 C CA . ASP A 1 86 ? -11.239 -19.141 23.980 1.00 85.56 86 ASP A CA 1
ATOM 687 C C . ASP A 1 86 ? -12.530 -18.522 23.432 1.00 85.56 86 ASP A C 1
ATOM 689 O O . ASP A 1 86 ? -12.508 -17.730 22.484 1.00 85.56 86 ASP A O 1
ATOM 693 N N . VAL A 1 87 ? -13.656 -18.870 24.046 1.00 85.25 87 VAL A N 1
ATOM 694 C CA . VAL A 1 87 ? -14.958 -18.246 23.787 1.00 85.25 87 VAL A CA 1
ATOM 695 C C . VAL A 1 87 ? -15.599 -17.951 25.129 1.00 85.25 87 VAL A C 1
ATOM 697 O O . VAL A 1 87 ? -15.760 -18.850 25.957 1.00 85.25 87 VAL A O 1
ATOM 700 N N . VAL A 1 88 ? -15.965 -16.691 25.352 1.00 82.88 88 VAL A N 1
ATOM 701 C CA . VAL A 1 88 ? -16.480 -16.248 26.646 1.00 82.88 88 VAL A CA 1
ATOM 702 C C . VAL A 1 88 ? -17.788 -15.505 26.496 1.00 82.88 88 VAL A C 1
ATOM 704 O O . VAL A 1 88 ? -17.906 -14.579 25.703 1.00 82.88 88 VAL A O 1
ATOM 707 N N . GLU A 1 89 ? -18.768 -15.903 27.292 1.00 76.88 89 GLU A N 1
ATOM 708 C CA . GLU A 1 89 ? -20.043 -15.211 27.392 1.00 76.88 89 GLU A CA 1
ATOM 709 C C . GLU A 1 89 ? -19.874 -13.870 28.120 1.00 76.88 89 GLU A C 1
ATOM 711 O O . GLU A 1 89 ? -19.251 -13.795 29.187 1.00 76.88 89 GLU A O 1
ATOM 716 N N . LEU A 1 90 ? -20.414 -12.800 27.534 1.00 73.06 90 LEU A N 1
ATOM 717 C CA . LEU A 1 90 ? -20.287 -11.446 28.059 1.00 73.06 90 LEU A CA 1
ATOM 718 C C . LEU A 1 90 ? -21.493 -11.056 28.911 1.00 73.06 90 LEU A C 1
ATOM 720 O O . LEU A 1 90 ? -22.618 -10.846 28.450 1.00 73.06 90 LEU A O 1
ATOM 724 N N . SER A 1 91 ? -21.217 -10.860 30.193 1.00 59.38 91 SER A N 1
ATOM 725 C CA . SER A 1 91 ? -22.204 -10.443 31.178 1.00 59.38 91 SER A CA 1
ATOM 726 C C . SER A 1 91 ? -22.517 -8.951 31.157 1.00 59.38 91 SER A C 1
ATOM 728 O O . SER A 1 91 ? -23.667 -8.562 31.358 1.00 59.38 91 SER A O 1
ATOM 730 N N . ASN A 1 92 ? -21.503 -8.125 30.913 1.00 60.84 92 ASN A N 1
ATOM 731 C CA . ASN A 1 92 ? -21.583 -6.673 30.821 1.00 60.84 92 ASN A CA 1
ATOM 732 C C . ASN A 1 92 ? -20.434 -6.187 29.929 1.00 60.84 92 ASN A C 1
ATOM 734 O O . ASN A 1 92 ? -19.308 -6.661 30.085 1.00 60.84 92 ASN A O 1
ATOM 738 N N . TYR A 1 93 ? -20.706 -5.275 29.004 1.00 63.03 93 TYR A N 1
ATOM 739 C CA . TYR A 1 93 ? -19.705 -4.741 28.088 1.00 63.03 93 TYR A CA 1
ATOM 740 C C . TYR A 1 93 ? -19.994 -3.270 27.782 1.00 63.03 93 TYR A C 1
ATOM 742 O O . TYR A 1 93 ? -21.155 -2.854 27.721 1.00 63.03 93 TYR A O 1
ATOM 750 N N . GLU A 1 94 ? -18.930 -2.502 27.567 1.00 62.50 94 GLU A N 1
ATOM 751 C CA . GLU A 1 94 ? -18.992 -1.165 26.991 1.00 62.50 94 GLU A CA 1
ATOM 752 C C . GLU A 1 94 ? -18.128 -1.165 25.734 1.00 62.50 94 GLU A C 1
ATOM 754 O O . GLU A 1 94 ? -16.899 -1.222 25.784 1.00 62.50 94 GLU A O 1
ATOM 759 N N . ILE A 1 95 ? -18.779 -1.158 24.574 1.00 63.75 95 ILE A N 1
ATOM 760 C CA . ILE A 1 95 ? -18.053 -1.040 23.314 1.00 63.75 95 ILE A CA 1
ATOM 761 C C . ILE A 1 95 ? -17.801 0.442 23.104 1.00 63.75 95 ILE A C 1
ATOM 763 O O . ILE A 1 95 ? -18.746 1.180 22.849 1.00 63.75 95 ILE A O 1
ATOM 767 N N . ASN A 1 96 ? -16.544 0.860 23.238 1.00 62.38 96 ASN A N 1
ATOM 768 C CA . ASN A 1 96 ? -16.093 2.204 22.903 1.00 62.38 96 ASN A CA 1
ATOM 769 C C . ASN A 1 96 ? -15.116 2.131 21.731 1.00 62.38 96 ASN A C 1
ATOM 771 O O . ASN A 1 96 ? -13.952 1.773 21.903 1.00 62.38 96 ASN A O 1
ATOM 775 N N . ILE A 1 97 ? -15.611 2.405 20.536 1.00 61.72 97 ILE A N 1
ATOM 776 C CA . ILE A 1 97 ? -14.812 2.440 19.317 1.00 61.72 97 ILE A CA 1
ATOM 777 C C . ILE A 1 97 ? -14.422 3.892 19.099 1.00 61.72 97 ILE A C 1
ATOM 779 O O . ILE A 1 97 ? -15.330 4.695 18.976 1.00 61.72 97 ILE A O 1
ATOM 783 N N . ASP A 1 98 ? -13.135 4.226 19.028 1.00 61.47 98 ASP A N 1
ATOM 784 C CA . ASP A 1 98 ? -12.651 5.552 18.617 1.00 61.47 98 ASP A CA 1
ATOM 785 C C . ASP A 1 98 ? -11.416 5.376 17.721 1.00 61.47 98 ASP A C 1
ATOM 787 O O . ASP A 1 98 ? -10.371 4.899 18.176 1.00 61.47 98 ASP A O 1
ATOM 791 N N . GLU A 1 99 ? -11.553 5.710 16.436 1.00 54.62 99 GLU A N 1
ATOM 792 C CA . GLU A 1 99 ? -10.473 5.594 15.444 1.00 54.62 99 GLU A CA 1
ATOM 793 C C . GLU A 1 99 ? -9.474 6.761 15.480 1.00 54.62 99 GLU A C 1
ATOM 795 O O . GLU A 1 99 ? -8.370 6.621 14.963 1.00 54.62 99 GLU A O 1
ATOM 800 N N . GLU A 1 100 ? -9.808 7.904 16.088 1.00 48.91 100 GLU A N 1
ATOM 801 C CA . GLU A 1 100 ? -8.942 9.093 16.070 1.00 48.91 100 GLU A CA 1
ATOM 802 C C . GLU A 1 100 ? -8.054 9.196 17.311 1.00 48.91 100 GLU A C 1
ATOM 804 O O . GLU A 1 100 ? -6.864 9.497 17.202 1.00 48.91 100 GLU A O 1
ATOM 809 N N . THR A 1 101 ? -8.603 8.941 18.499 1.00 51.28 101 THR A N 1
ATOM 810 C CA . THR A 1 101 ? -7.845 9.014 19.761 1.00 51.28 101 THR A CA 1
ATOM 811 C C . THR A 1 101 ? -7.252 7.667 20.164 1.00 51.28 101 THR A C 1
ATOM 813 O O . THR A 1 101 ? -6.488 7.571 21.129 1.00 51.28 101 THR A O 1
ATOM 816 N N . ASN A 1 102 ? -7.603 6.611 19.422 1.00 52.81 102 ASN A N 1
ATOM 817 C CA . ASN A 1 102 ? -7.434 5.229 19.834 1.00 52.81 102 ASN A CA 1
ATOM 818 C C . ASN A 1 102 ? -8.047 4.982 21.227 1.00 52.81 102 ASN A C 1
ATOM 820 O O . ASN A 1 102 ? -7.459 4.235 22.010 1.00 52.81 102 ASN A O 1
ATOM 824 N N . ALA A 1 103 ? -9.165 5.614 21.604 1.00 56.94 103 ALA A N 1
ATOM 825 C CA . ALA A 1 103 ? -9.804 5.292 22.879 1.00 56.94 103 ALA A CA 1
ATOM 826 C C . ALA A 1 103 ? -10.169 3.800 22.912 1.00 56.94 103 ALA A C 1
ATOM 828 O O . ALA A 1 103 ? -10.618 3.207 21.931 1.00 56.94 103 ALA A O 1
ATOM 829 N N . ASN A 1 104 ? -9.891 3.171 24.047 1.00 65.06 104 ASN A N 1
ATOM 830 C CA . ASN A 1 104 ? -9.974 1.729 24.181 1.00 65.06 104 ASN A CA 1
ATOM 831 C C . ASN A 1 104 ? -11.408 1.266 24.430 1.00 65.06 104 ASN A C 1
ATOM 833 O O . ASN A 1 104 ? -12.068 1.762 25.343 1.00 65.06 104 ASN A O 1
ATOM 837 N N . THR A 1 105 ? -11.852 0.247 23.695 1.00 72.31 105 THR A N 1
ATOM 838 C CA . THR A 1 105 ? -13.044 -0.531 24.048 1.00 72.31 105 THR A CA 1
ATOM 839 C C . THR A 1 105 ? -12.749 -1.330 25.315 1.00 72.31 105 THR A C 1
ATOM 841 O O . THR A 1 105 ? -11.744 -2.035 25.359 1.00 72.31 105 THR A O 1
ATOM 844 N N . THR A 1 106 ? -13.607 -1.262 26.335 1.00 72.44 106 THR A N 1
ATOM 845 C CA . THR A 1 106 ? -13.418 -2.009 27.585 1.00 72.44 106 THR A CA 1
ATOM 846 C C . THR A 1 106 ? -14.477 -3.098 27.754 1.00 72.44 106 THR A C 1
ATOM 848 O O . THR A 1 106 ? -15.681 -2.857 27.828 1.00 72.44 106 THR A O 1
ATOM 851 N N . VAL A 1 107 ? -14.031 -4.350 27.841 1.00 72.94 107 VAL A N 1
ATOM 852 C CA . VAL A 1 107 ? -14.914 -5.510 28.029 1.00 72.94 107 VAL A CA 1
ATOM 853 C C . VAL A 1 107 ? -14.606 -6.179 29.358 1.00 72.94 107 VAL A C 1
ATOM 855 O O . VAL A 1 107 ? -13.463 -6.521 29.642 1.00 72.94 107 VAL A O 1
ATOM 858 N N . ASN A 1 108 ? -15.636 -6.392 30.174 1.00 71.12 108 ASN A N 1
ATOM 859 C CA . ASN A 1 108 ? -15.499 -7.003 31.491 1.00 71.12 108 ASN A CA 1
ATOM 860 C C . ASN A 1 108 ? -15.908 -8.480 31.436 1.00 71.12 108 ASN A C 1
ATOM 862 O O . ASN A 1 108 ? -17.024 -8.822 31.044 1.00 71.12 108 ASN A O 1
ATOM 866 N N . VAL A 1 109 ? -15.013 -9.364 31.870 1.00 70.75 109 VAL A N 1
ATOM 867 C CA . VAL A 1 109 ? -15.164 -10.820 31.766 1.00 70.75 109 VAL A CA 1
ATOM 868 C C . VAL A 1 109 ? -15.003 -11.477 33.134 1.00 70.75 109 VAL A C 1
ATOM 870 O O . VAL A 1 109 ? -14.006 -11.278 33.816 1.00 70.75 109 VAL A O 1
ATOM 873 N N . LEU A 1 110 ? -15.956 -12.320 33.534 1.00 64.44 110 LEU A N 1
ATOM 874 C CA . LEU A 1 110 ? -16.003 -12.954 34.865 1.00 64.44 110 LEU A CA 1
ATOM 875 C C . LEU A 1 110 ? -15.086 -14.184 35.037 1.00 64.44 110 LEU A C 1
ATOM 877 O O . LEU A 1 110 ? -15.206 -14.935 36.011 1.00 64.44 110 LEU A O 1
ATOM 881 N N . LYS A 1 111 ? -14.194 -14.436 34.077 1.00 70.56 111 LYS A N 1
ATOM 882 C CA . LYS A 1 111 ? -13.314 -15.605 34.049 1.00 70.56 111 LYS A CA 1
ATOM 883 C C . LYS A 1 111 ? -11.962 -15.233 33.448 1.00 70.56 111 LYS A C 1
ATOM 885 O O . LYS A 1 111 ? -11.882 -14.473 32.486 1.00 70.56 111 LYS A O 1
ATOM 890 N N . LYS A 1 112 ? -10.901 -15.838 33.987 1.00 73.69 112 LYS A N 1
ATOM 891 C CA . LYS A 1 112 ? -9.575 -15.814 33.367 1.00 73.69 112 LYS A CA 1
ATOM 892 C C . LYS A 1 112 ? -9.609 -16.585 32.047 1.00 73.69 112 LYS A C 1
ATOM 894 O O . LYS A 1 112 ? -10.028 -17.743 32.037 1.00 73.69 112 LYS A O 1
ATOM 899 N N . THR A 1 113 ? -9.126 -15.968 30.980 1.00 81.25 113 THR A N 1
ATOM 900 C CA . THR A 1 113 ? -8.997 -16.594 29.657 1.00 81.25 113 THR A CA 1
ATOM 901 C C . THR A 1 113 ? -7.532 -16.912 29.358 1.00 81.25 113 THR A C 1
ATOM 903 O O . THR A 1 113 ? -6.635 -16.596 30.148 1.00 81.25 113 THR A O 1
ATOM 906 N N . THR A 1 114 ? -7.275 -17.539 28.212 1.00 83.50 114 THR A N 1
ATOM 907 C CA . THR A 1 114 ? -5.923 -17.739 27.659 1.00 83.50 114 THR A CA 1
ATOM 908 C C . THR A 1 114 ? -5.430 -16.560 26.815 1.00 83.50 114 THR A C 1
ATOM 910 O O . THR A 1 114 ? -4.365 -16.658 26.199 1.00 83.50 114 THR A O 1
ATOM 913 N N . ALA A 1 115 ? -6.198 -15.471 26.766 1.00 86.62 115 ALA A N 1
ATOM 914 C CA . ALA A 1 115 ? -5.914 -14.308 25.947 1.00 86.62 115 ALA A CA 1
ATOM 915 C C . ALA A 1 115 ? -4.642 -13.577 26.381 1.00 86.62 115 ALA A C 1
ATOM 917 O O . ALA A 1 115 ? -4.267 -13.560 27.559 1.00 86.62 115 ALA A O 1
ATOM 918 N N . LYS A 1 116 ? -3.994 -12.942 25.413 1.00 87.88 116 LYS A N 1
ATOM 919 C CA . LYS A 1 116 ? -2.794 -12.125 25.585 1.00 87.88 116 LYS A CA 1
ATOM 920 C C . LYS A 1 116 ? -2.935 -10.831 24.790 1.00 87.88 116 LYS A C 1
ATOM 922 O O . LYS A 1 116 ? -3.810 -10.710 23.938 1.00 87.88 116 LYS A O 1
ATOM 927 N N . ALA A 1 117 ? -2.044 -9.878 25.049 1.00 85.81 117 ALA A N 1
ATOM 928 C CA . ALA A 1 117 ? -1.908 -8.715 24.181 1.00 85.81 117 ALA A CA 1
ATOM 929 C C . ALA A 1 117 ? -1.679 -9.155 22.720 1.00 85.81 117 ALA A C 1
ATOM 931 O O . ALA A 1 117 ? -1.009 -10.160 22.469 1.00 85.81 117 ALA A O 1
ATOM 932 N N . ASN A 1 118 ? -2.234 -8.385 21.789 1.00 83.88 118 ASN A N 1
ATOM 933 C CA . ASN A 1 118 ? -2.320 -8.608 20.345 1.00 83.88 118 ASN A CA 1
ATOM 934 C C . ASN A 1 118 ? -3.294 -9.692 19.869 1.00 83.88 118 ASN A C 1
ATOM 936 O O . ASN A 1 118 ? -3.564 -9.734 18.671 1.00 83.88 118 ASN A O 1
ATOM 940 N N . ASP A 1 119 ? -3.850 -10.531 20.751 1.00 88.75 119 ASP A N 1
ATOM 941 C CA . ASP A 1 119 ? -4.876 -11.497 20.339 1.00 88.75 119 ASP A CA 1
ATOM 942 C C . ASP A 1 119 ? -6.093 -10.782 19.744 1.00 88.75 119 ASP A C 1
ATOM 944 O O . ASP A 1 119 ? -6.493 -9.702 20.196 1.00 88.75 119 ASP A O 1
ATOM 948 N N . ILE A 1 120 ? -6.671 -11.394 18.712 1.00 88.19 120 ILE A N 1
ATOM 949 C CA . ILE A 1 120 ? -7.801 -10.828 17.979 1.00 88.19 120 ILE A CA 1
ATOM 950 C C . ILE A 1 120 ? -9.090 -11.236 18.678 1.00 88.19 120 ILE A C 1
ATOM 952 O O . ILE A 1 120 ? -9.258 -12.378 19.105 1.00 88.19 120 ILE A O 1
ATOM 956 N N . VAL A 1 121 ? -10.014 -10.292 18.788 1.00 88.56 121 VAL A N 1
ATOM 957 C CA . VAL A 1 121 ? -11.297 -10.467 19.455 1.00 88.56 121 VAL A CA 1
ATOM 958 C C . VAL A 1 121 ? -12.430 -10.174 18.488 1.00 88.56 121 VAL A C 1
ATOM 960 O O . VAL A 1 121 ? -12.418 -9.167 17.783 1.00 88.56 121 VAL A O 1
ATOM 963 N N . MET A 1 122 ? -13.441 -11.036 18.509 1.00 86.25 122 MET A N 1
ATOM 964 C CA . MET A 1 122 ? -14.717 -10.822 17.838 1.00 86.25 122 MET A CA 1
ATOM 965 C C . MET A 1 122 ? -15.838 -10.900 18.868 1.00 86.25 122 MET A C 1
ATOM 967 O O . MET A 1 122 ? -15.978 -11.912 19.555 1.00 86.25 122 MET A O 1
ATOM 971 N N . ILE A 1 123 ? -16.663 -9.861 18.950 1.00 83.31 123 ILE A N 1
ATOM 972 C CA . ILE A 1 123 ? -17.862 -9.857 19.790 1.00 83.31 123 ILE A CA 1
ATOM 973 C C . ILE A 1 123 ? -19.066 -10.114 18.893 1.00 83.31 123 ILE A C 1
ATOM 975 O O . ILE A 1 123 ? -19.311 -9.375 17.936 1.00 83.31 123 ILE A O 1
ATOM 979 N N . LYS A 1 124 ? -19.810 -11.172 19.205 1.00 79.62 124 LYS A N 1
ATOM 980 C CA . LYS A 1 124 ? -21.069 -11.532 18.555 1.00 79.62 124 LYS A CA 1
ATOM 981 C C . LYS A 1 124 ? -22.220 -11.362 19.522 1.00 79.62 124 LYS A C 1
ATOM 983 O O . LYS A 1 124 ? -22.095 -11.771 20.668 1.00 79.62 124 LYS A O 1
ATOM 988 N N . GLU A 1 125 ? -23.325 -10.824 19.036 1.00 76.44 125 GLU A N 1
ATOM 989 C CA . GLU A 1 125 ? -24.610 -10.777 19.732 1.00 76.44 125 GLU A CA 1
ATOM 990 C C . GLU A 1 125 ? -25.605 -11.576 18.882 1.00 76.44 125 GLU A C 1
ATOM 992 O O . GLU A 1 125 ? -25.888 -11.215 17.737 1.00 76.44 125 GLU A O 1
ATOM 997 N N . ASN A 1 126 ? -26.083 -12.708 19.404 1.00 73.56 126 ASN A N 1
ATOM 998 C CA . ASN A 1 126 ? -26.805 -13.733 18.644 1.00 73.56 126 ASN A CA 1
ATOM 999 C C . ASN A 1 126 ? -25.955 -14.279 17.472 1.00 73.56 126 ASN A C 1
ATOM 1001 O O . ASN A 1 126 ? -24.926 -14.924 17.683 1.00 73.56 126 ASN A O 1
ATOM 1005 N N . ALA A 1 127 ? -26.372 -14.022 16.227 1.00 69.62 127 ALA A N 1
ATOM 1006 C CA . ALA A 1 127 ? -25.643 -14.399 15.013 1.00 69.62 127 ALA A CA 1
ATOM 1007 C C . ALA A 1 127 ? -24.803 -13.249 14.427 1.00 69.62 127 ALA A C 1
ATOM 1009 O O . ALA A 1 127 ? -23.916 -13.500 13.604 1.00 69.62 127 ALA A O 1
ATOM 1010 N N . ASP A 1 128 ? -25.049 -12.012 14.863 1.00 69.19 128 ASP A N 1
ATOM 1011 C CA . ASP A 1 128 ? -24.476 -10.817 14.258 1.00 69.19 128 ASP A CA 1
ATOM 1012 C C . ASP A 1 128 ? -23.149 -10.452 14.915 1.00 69.19 128 ASP A C 1
ATOM 1014 O O . ASP A 1 128 ? -23.013 -10.414 16.140 1.00 69.19 128 ASP A O 1
ATOM 1018 N N . ILE A 1 129 ? -22.149 -10.154 14.088 1.00 74.25 129 ILE A N 1
ATOM 1019 C CA . ILE A 1 129 ? -20.879 -9.623 14.577 1.00 74.25 129 ILE A CA 1
ATOM 1020 C C . ILE A 1 129 ? -21.079 -8.146 14.902 1.00 74.25 129 ILE A C 1
ATOM 1022 O O . ILE A 1 129 ? -21.419 -7.356 14.023 1.00 74.25 129 ILE A O 1
ATOM 1026 N N . LYS A 1 130 ? -20.847 -7.784 16.163 1.00 73.88 130 LYS A N 1
ATOM 1027 C CA . LYS A 1 130 ? -20.978 -6.412 16.659 1.00 73.88 130 LYS A CA 1
ATOM 1028 C C . LYS A 1 130 ? -19.657 -5.667 16.702 1.00 73.88 130 LYS A C 1
ATOM 1030 O O . LYS A 1 130 ? -19.646 -4.448 16.582 1.00 73.88 130 LYS A O 1
ATOM 1035 N N . TYR A 1 131 ? -18.544 -6.377 16.869 1.00 77.00 131 TYR A N 1
ATOM 1036 C CA . TYR A 1 131 ? -17.247 -5.728 17.001 1.00 77.00 131 TYR A CA 1
ATOM 1037 C C . TYR A 1 131 ? -16.085 -6.660 16.659 1.00 77.00 131 TYR A C 1
ATOM 1039 O O . TYR A 1 131 ? -16.127 -7.854 16.963 1.00 77.00 131 TYR A O 1
ATOM 1047 N N . TRP A 1 132 ? -15.034 -6.071 16.090 1.00 81.25 132 TRP A N 1
ATOM 1048 C CA . TRP A 1 132 ? -13.724 -6.681 15.900 1.00 81.25 132 TRP A CA 1
ATOM 1049 C C . TRP A 1 132 ? -12.651 -5.805 16.536 1.00 81.25 132 TRP A C 1
ATOM 1051 O O . TRP A 1 132 ? -12.655 -4.585 16.355 1.00 81.25 132 TRP A O 1
ATOM 1061 N N . GLY A 1 133 ? -11.690 -6.428 17.209 1.00 83.75 133 GLY A N 1
ATOM 1062 C CA . GLY A 1 133 ? -10.584 -5.692 17.791 1.00 83.75 133 GLY A CA 1
ATOM 1063 C C . GLY A 1 133 ? -9.383 -6.534 18.183 1.00 83.75 133 GLY A C 1
ATOM 1064 O O . GLY A 1 133 ? -9.323 -7.731 17.918 1.00 83.75 133 GLY A O 1
ATOM 1065 N N . ILE A 1 134 ? -8.413 -5.872 18.798 1.00 85.31 134 ILE A N 1
ATOM 1066 C CA . ILE A 1 134 ? -7.120 -6.415 19.206 1.00 85.31 134 ILE A CA 1
ATOM 1067 C C . ILE A 1 134 ? -6.915 -6.078 20.670 1.00 85.31 134 ILE A C 1
ATOM 1069 O O . ILE A 1 134 ? -7.055 -4.919 21.068 1.00 85.31 134 ILE A O 1
ATOM 1073 N N . ILE A 1 135 ? -6.577 -7.072 21.480 1.00 86.88 135 ILE A N 1
ATOM 1074 C CA . ILE A 1 135 ? -6.338 -6.859 22.907 1.00 86.88 135 ILE A CA 1
ATOM 1075 C C . ILE A 1 135 ? -5.075 -6.018 23.081 1.00 86.88 135 ILE A C 1
ATOM 1077 O O . ILE A 1 135 ? -3.983 -6.440 22.710 1.00 86.88 135 ILE A O 1
ATOM 1081 N N . GLN A 1 136 ? -5.210 -4.848 23.692 1.00 85.50 136 GLN A N 1
ATOM 1082 C CA . GLN A 1 136 ? -4.082 -4.037 24.136 1.00 85.50 136 GLN A CA 1
ATOM 1083 C C . GLN A 1 136 ? -3.601 -4.495 25.513 1.00 85.50 136 GLN A C 1
ATOM 1085 O O . GLN A 1 136 ? -2.413 -4.738 25.711 1.00 85.50 136 GLN A O 1
ATOM 1090 N N . GLU A 1 137 ? -4.521 -4.616 26.469 1.00 85.75 137 GLU A N 1
ATOM 1091 C CA . GLU A 1 137 ? -4.194 -4.910 27.862 1.00 85.75 137 GLU A CA 1
ATOM 1092 C C . GLU A 1 137 ? -5.307 -5.717 28.532 1.00 85.75 137 GLU A C 1
ATOM 1094 O O . GLU A 1 137 ? -6.479 -5.612 28.168 1.00 85.75 137 GLU A O 1
ATOM 1099 N N . ILE A 1 138 ? -4.927 -6.528 29.520 1.00 85.50 138 ILE A N 1
ATOM 1100 C CA . ILE A 1 138 ? -5.849 -7.259 30.385 1.00 85.50 138 ILE A CA 1
ATOM 1101 C C . ILE A 1 138 ? -5.488 -6.923 31.828 1.00 85.50 138 ILE A C 1
ATOM 1103 O O . ILE A 1 138 ? -4.407 -7.283 32.298 1.00 85.50 138 ILE A O 1
ATOM 1107 N N . GLN A 1 139 ? -6.401 -6.267 32.533 1.00 82.31 139 GLN A N 1
ATOM 1108 C CA . GLN A 1 139 ? -6.242 -5.916 33.939 1.00 82.31 139 GLN A CA 1
ATOM 1109 C C . GLN A 1 139 ? -7.149 -6.784 34.811 1.00 82.31 139 GLN A C 1
ATOM 1111 O O . GLN A 1 139 ? -8.263 -7.148 34.430 1.00 82.31 139 GLN A O 1
ATOM 1116 N N . ASN A 1 140 ? -6.662 -7.129 36.000 1.00 77.56 140 ASN A N 1
ATOM 1117 C CA . ASN A 1 140 ? -7.462 -7.751 37.047 1.00 77.56 140 ASN A CA 1
ATOM 1118 C C . ASN A 1 140 ? -7.148 -7.043 38.366 1.00 77.56 140 ASN A C 1
ATOM 1120 O O . ASN A 1 140 ? -5.994 -7.016 38.795 1.00 77.56 140 ASN A O 1
ATOM 1124 N N . GLU A 1 141 ? -8.166 -6.476 39.006 1.00 59.78 141 GLU A N 1
ATOM 1125 C CA . GLU A 1 141 ? -8.036 -5.962 40.365 1.00 59.78 141 GLU A CA 1
ATOM 1126 C C . GLU A 1 141 ? -7.751 -7.127 41.319 1.00 59.78 141 GLU A C 1
ATOM 1128 O O . GLU A 1 141 ? -8.495 -8.104 41.359 1.00 59.78 141 GLU A O 1
ATOM 1133 N N . ASN A 1 142 ? -6.665 -7.051 42.091 1.00 45.47 142 ASN A N 1
ATOM 1134 C CA . ASN A 1 142 ? -6.199 -8.148 42.944 1.00 45.47 142 ASN A CA 1
ATOM 1135 C C . ASN A 1 142 ? -7.329 -8.783 43.787 1.00 45.47 142 ASN A C 1
ATOM 1137 O O . ASN A 1 142 ? -7.786 -8.208 44.772 1.00 45.47 142 ASN A O 1
ATOM 1141 N N . GLY A 1 143 ? -7.737 -10.005 43.415 1.00 52.62 143 GLY A N 1
ATOM 1142 C CA . GLY A 1 143 ? -8.783 -10.787 44.091 1.00 52.62 143 GLY A CA 1
ATOM 1143 C C . GLY A 1 143 ? -10.157 -10.783 43.407 1.00 52.62 143 GLY A C 1
ATOM 1144 O O . GLY A 1 143 ? -11.043 -11.527 43.837 1.00 52.62 143 GLY A O 1
ATOM 1145 N N . SER A 1 144 ? -10.341 -10.012 42.331 1.00 59.38 144 SER A N 1
ATOM 1146 C CA . SER A 1 144 ? -11.578 -9.976 41.554 1.00 59.38 144 SER A CA 1
ATOM 1147 C C . SER A 1 144 ? -11.696 -11.176 40.606 1.00 59.38 144 SER A C 1
ATOM 1149 O O . SER A 1 144 ? -10.727 -11.655 40.008 1.00 59.38 144 SER A O 1
ATOM 1151 N N . LYS A 1 145 ? -12.926 -11.685 40.453 1.00 62.22 145 LYS A N 1
ATOM 1152 C CA . LYS A 1 145 ? -13.275 -12.617 39.364 1.00 62.22 145 LYS A CA 1
ATOM 1153 C C . LYS A 1 145 ? -13.452 -11.883 38.029 1.00 62.22 145 LYS A C 1
ATOM 1155 O O . LYS A 1 145 ? -13.609 -12.543 37.009 1.00 62.22 145 LYS A O 1
ATOM 1160 N N . LEU A 1 146 ? -13.443 -10.550 38.044 1.00 66.81 146 LEU A N 1
ATOM 1161 C CA . LEU A 1 146 ? -13.641 -9.694 36.885 1.00 66.81 146 LEU A CA 1
ATOM 1162 C C . LEU A 1 146 ? -12.296 -9.296 36.267 1.00 66.81 146 LEU A C 1
ATOM 1164 O O . LEU A 1 146 ? -11.440 -8.724 36.933 1.00 66.81 146 LEU A O 1
ATOM 1168 N N . TYR A 1 147 ? -12.144 -9.585 34.982 1.00 74.44 147 TYR A N 1
ATOM 1169 C CA . TYR A 1 147 ? -11.016 -9.201 34.145 1.00 74.44 147 TYR A CA 1
ATOM 1170 C C . TYR A 1 147 ? -11.488 -8.133 33.166 1.00 74.44 147 TYR A C 1
ATOM 1172 O O . TYR A 1 147 ? -12.460 -8.359 32.443 1.00 74.44 147 TYR A O 1
ATOM 1180 N N . GLN A 1 148 ? -10.807 -6.996 33.129 1.00 78.81 148 GLN A N 1
ATOM 1181 C CA . GLN A 1 148 ? -11.084 -5.924 32.183 1.00 78.81 148 GLN A CA 1
ATOM 1182 C C . GLN A 1 148 ? -10.137 -6.040 30.988 1.00 78.81 148 GLN A C 1
ATOM 1184 O O . GLN A 1 148 ? -8.919 -6.074 31.152 1.00 78.81 148 GLN A O 1
ATOM 1189 N N . TYR A 1 149 ? -10.710 -6.120 29.793 1.00 83.06 149 TYR A N 1
ATOM 1190 C CA . TYR A 1 149 ? -10.005 -6.203 28.521 1.00 83.06 149 TYR A CA 1
ATOM 1191 C C . TYR A 1 149 ? -10.090 -4.858 27.837 1.00 83.06 149 TYR A C 1
ATOM 1193 O O . TYR A 1 149 ? -11.181 -4.388 27.532 1.00 83.06 149 TYR A O 1
ATOM 1201 N N . THR A 1 150 ? -8.934 -4.286 27.564 1.00 83.75 150 THR A N 1
ATOM 1202 C CA . THR A 1 150 ? -8.758 -3.056 26.807 1.00 83.75 150 THR A CA 1
ATOM 1203 C C . THR A 1 150 ? -8.486 -3.451 25.360 1.00 83.75 150 THR A C 1
ATOM 1205 O O . THR A 1 150 ? -7.472 -4.091 25.086 1.00 83.75 150 THR A O 1
ATOM 1208 N N . ILE A 1 151 ? -9.392 -3.127 24.440 1.00 82.81 151 ILE A N 1
ATOM 1209 C CA . ILE A 1 151 ? -9.402 -3.609 23.054 1.00 82.81 151 ILE A CA 1
ATOM 1210 C C . ILE A 1 151 ? -9.365 -2.414 22.090 1.00 82.81 151 ILE A C 1
ATOM 1212 O O . ILE A 1 151 ? -10.126 -1.459 22.234 1.00 82.81 151 ILE A O 1
ATOM 1216 N N . LYS A 1 152 ? -8.474 -2.464 21.100 1.00 79.62 152 LYS A N 1
ATOM 1217 C CA . LYS A 1 152 ? -8.417 -1.512 19.981 1.00 79.62 152 LYS A CA 1
ATOM 1218 C C . LYS A 1 152 ? -9.244 -2.025 18.812 1.00 79.62 152 LYS A C 1
ATOM 1220 O O . LYS A 1 152 ? -9.274 -3.231 18.590 1.00 79.62 152 LYS A O 1
ATOM 1225 N N . TYR A 1 153 ? -9.841 -1.134 18.025 1.00 78.19 153 TYR A N 1
ATOM 1226 C CA . TYR A 1 153 ? -10.570 -1.536 16.819 1.00 78.19 153 TYR A CA 1
ATOM 1227 C C . TYR A 1 153 ? -9.652 -2.255 15.823 1.00 78.19 153 TYR A C 1
ATOM 1229 O O . TYR A 1 153 ? -8.468 -1.939 15.742 1.00 78.19 153 TYR A O 1
ATOM 1237 N N . ILE A 1 154 ? -10.177 -3.218 15.061 1.00 77.25 154 ILE A N 1
ATOM 1238 C CA . ILE A 1 154 ? -9.354 -4.151 14.272 1.00 77.25 154 ILE A CA 1
ATOM 1239 C C . ILE A 1 154 ? -8.385 -3.466 13.306 1.00 77.25 154 ILE A C 1
ATOM 1241 O O . ILE A 1 154 ? -7.273 -3.947 13.136 1.00 77.25 154 ILE A O 1
ATOM 1245 N N . THR A 1 155 ? -8.744 -2.310 12.743 1.00 73.12 155 THR A N 1
ATOM 1246 C CA . THR A 1 155 ? -7.878 -1.542 11.831 1.00 73.12 155 THR A CA 1
ATOM 1247 C C . THR A 1 155 ? -6.590 -1.048 12.497 1.00 73.12 155 THR A C 1
ATOM 1249 O O . THR A 1 155 ? -5.617 -0.765 11.802 1.00 73.12 155 THR A O 1
ATOM 1252 N N . ASN A 1 156 ? -6.522 -1.026 13.832 1.00 73.88 156 ASN A N 1
ATOM 1253 C CA . ASN A 1 156 ? -5.300 -0.716 14.573 1.00 73.88 156 ASN A CA 1
ATOM 1254 C C . ASN A 1 156 ? -4.198 -1.768 14.383 1.00 73.88 156 ASN A C 1
ATOM 1256 O O . ASN A 1 156 ? -3.049 -1.469 14.697 1.00 73.88 156 ASN A O 1
ATOM 1260 N N . MET A 1 157 ? -4.474 -2.969 13.849 1.00 76.38 157 MET A N 1
ATOM 1261 C CA . MET A 1 157 ? -3.375 -3.878 13.471 1.00 76.38 157 MET A CA 1
ATOM 1262 C C . MET A 1 157 ? -2.469 -3.256 12.411 1.00 76.38 157 MET A C 1
ATOM 1264 O O . MET A 1 157 ? -1.307 -3.634 12.324 1.00 76.38 157 MET A O 1
ATOM 1268 N N . PHE A 1 158 ? -2.979 -2.283 11.649 1.00 73.12 158 PHE A N 1
ATOM 1269 C CA . PHE A 1 158 ? -2.245 -1.577 10.606 1.00 73.12 158 PHE A CA 1
ATOM 1270 C C . PHE A 1 158 ? -1.488 -0.343 11.121 1.00 73.12 158 PHE A C 1
ATOM 1272 O O . PHE A 1 158 ? -0.868 0.355 10.323 1.00 73.12 158 PHE A O 1
ATOM 1279 N N . ASN A 1 159 ? -1.485 -0.077 12.438 1.00 70.31 159 ASN A N 1
ATOM 1280 C CA . ASN A 1 159 ? -0.787 1.069 13.043 1.00 70.31 159 ASN A CA 1
ATOM 1281 C C . ASN A 1 159 ? 0.748 0.935 13.070 1.00 70.31 159 ASN A C 1
ATOM 1283 O O . ASN A 1 159 ? 1.436 1.665 13.788 1.00 70.31 159 ASN A O 1
ATOM 1287 N N . GLN A 1 160 ? 1.311 -0.005 12.318 1.00 66.19 160 GLN A N 1
ATOM 1288 C CA . GLN A 1 160 ? 2.749 -0.153 12.237 1.00 66.19 160 GLN A CA 1
ATOM 1289 C C . GLN A 1 160 ? 3.340 0.947 11.359 1.00 66.19 160 GLN A C 1
ATOM 1291 O O . GLN A 1 160 ? 2.957 1.105 10.201 1.00 66.19 160 GLN A O 1
ATOM 1296 N N . ASN A 1 161 ? 4.310 1.668 11.921 1.00 62.09 161 ASN A N 1
ATOM 1297 C CA . ASN A 1 161 ? 5.164 2.544 11.141 1.00 62.09 161 ASN A CA 1
ATOM 1298 C C . ASN A 1 161 ? 6.101 1.681 10.290 1.00 62.09 161 ASN A C 1
ATOM 1300 O O . ASN A 1 161 ? 6.878 0.885 10.821 1.00 62.09 161 ASN A O 1
ATOM 1304 N N . VAL A 1 162 ? 6.022 1.846 8.981 1.00 52.84 162 VAL A N 1
ATOM 1305 C CA . VAL A 1 162 ? 6.866 1.205 7.984 1.00 52.84 162 VAL A CA 1
ATOM 1306 C C . VAL A 1 162 ? 7.658 2.312 7.301 1.00 52.84 162 VAL A C 1
ATOM 1308 O O . VAL A 1 162 ? 7.101 3.342 6.934 1.00 52.84 162 VAL A O 1
ATOM 1311 N N . ILE A 1 163 ? 8.968 2.138 7.154 1.00 50.28 163 ILE A N 1
ATOM 1312 C CA . ILE A 1 163 ? 9.747 3.004 6.264 1.00 50.28 163 ILE A CA 1
ATOM 1313 C C . ILE A 1 163 ? 9.332 2.629 4.846 1.00 50.28 163 ILE A C 1
ATOM 1315 O O . ILE A 1 163 ? 9.294 1.433 4.556 1.00 50.28 163 ILE A O 1
ATOM 1319 N N . LEU A 1 164 ? 9.009 3.598 3.984 1.00 47.66 164 LEU A N 1
ATOM 1320 C CA . LEU A 1 164 ? 8.731 3.311 2.577 1.00 47.66 164 LEU A CA 1
ATOM 1321 C C . LEU A 1 164 ? 9.885 2.475 2.029 1.00 47.66 164 LEU A C 1
ATOM 1323 O O . LEU A 1 164 ? 11.008 2.950 1.862 1.00 47.66 164 LEU A O 1
ATOM 1327 N N . ASN A 1 165 ? 9.600 1.196 1.801 1.00 49.62 165 ASN A N 1
ATOM 1328 C CA . ASN A 1 165 ? 10.534 0.326 1.133 1.00 49.62 165 ASN A CA 1
ATOM 1329 C C . ASN A 1 165 ? 10.643 0.914 -0.272 1.00 49.62 165 ASN A C 1
ATOM 1331 O O . ASN A 1 165 ? 9.629 0.971 -0.972 1.00 49.62 165 ASN A O 1
ATOM 1335 N N . GLN A 1 166 ? 11.834 1.389 -0.663 1.00 55.69 166 GLN A N 1
ATOM 1336 C CA . GLN A 1 166 ? 12.137 1.608 -2.077 1.00 55.69 166 GLN A CA 1
ATOM 1337 C C . GLN A 1 166 ? 11.613 0.349 -2.754 1.00 55.69 166 GLN A C 1
ATOM 1339 O O . GLN A 1 166 ? 11.975 -0.731 -2.299 1.00 55.69 166 GLN A O 1
ATOM 1344 N N . ASN A 1 167 ? 10.644 0.442 -3.665 1.00 72.44 167 ASN A N 1
ATOM 1345 C CA . ASN A 1 167 ? 9.867 -0.705 -4.146 1.00 72.44 167 ASN A CA 1
ATOM 1346 C C . ASN A 1 167 ? 10.720 -1.642 -5.028 1.00 72.44 167 ASN A C 1
ATOM 1348 O O . ASN A 1 167 ? 10.344 -2.010 -6.135 1.00 72.44 167 ASN A O 1
ATOM 1352 N N . ILE A 1 168 ? 11.903 -2.000 -4.549 1.00 83.12 168 ILE A N 1
ATOM 1353 C CA . ILE A 1 168 ? 12.951 -2.722 -5.212 1.00 83.12 168 ILE A CA 1
ATOM 1354 C C . ILE A 1 168 ? 12.599 -4.192 -5.176 1.00 83.12 168 ILE A C 1
ATOM 1356 O O . ILE A 1 168 ? 12.317 -4.761 -4.122 1.00 83.12 168 ILE A O 1
ATOM 1360 N N . VAL A 1 169 ? 12.625 -4.815 -6.343 1.00 86.88 169 VAL A N 1
ATOM 1361 C CA . VAL A 1 169 ? 12.331 -6.236 -6.468 1.00 86.88 169 VAL A CA 1
ATOM 1362 C C . VAL A 1 169 ? 13.518 -7.050 -5.963 1.00 86.88 169 VAL A C 1
ATOM 1364 O O . VAL A 1 169 ? 14.637 -6.920 -6.460 1.00 86.88 169 VAL A O 1
ATOM 1367 N N . THR A 1 170 ? 13.265 -7.962 -5.030 1.00 86.12 170 THR A N 1
ATOM 1368 C CA . THR A 1 170 ? 14.264 -8.878 -4.452 1.00 86.12 170 THR A CA 1
ATOM 1369 C C . THR A 1 170 ? 13.919 -10.351 -4.716 1.00 86.12 170 THR A C 1
ATOM 1371 O O . THR A 1 170 ? 14.569 -11.252 -4.189 1.00 86.12 170 THR A O 1
ATOM 1374 N N . THR A 1 171 ? 12.916 -10.656 -5.537 1.00 85.62 171 THR A N 1
ATOM 1375 C CA . THR A 1 171 ? 12.429 -12.020 -5.801 1.00 85.62 171 THR A CA 1
ATOM 1376 C C . THR A 1 171 ? 13.045 -12.638 -7.062 1.00 85.62 171 THR A C 1
ATOM 1378 O O . THR A 1 171 ? 13.494 -11.946 -7.964 1.00 85.62 171 THR A O 1
ATOM 1381 N N . ASN A 1 172 ? 13.082 -13.974 -7.157 1.00 86.38 172 ASN A N 1
ATOM 1382 C CA . ASN A 1 172 ? 13.578 -14.649 -8.371 1.00 86.38 172 ASN A CA 1
ATOM 1383 C C . ASN A 1 172 ? 12.615 -14.521 -9.557 1.00 86.38 172 ASN A C 1
ATOM 1385 O O . ASN A 1 172 ? 13.048 -14.491 -10.706 1.00 86.38 172 ASN A O 1
ATOM 1389 N N . GLU A 1 173 ? 11.314 -14.485 -9.276 1.00 88.81 173 GLU A N 1
ATOM 1390 C CA . GLU A 1 173 ? 10.297 -14.197 -10.276 1.00 88.81 173 GLU A CA 1
ATOM 1391 C C . GLU A 1 173 ? 9.907 -12.725 -10.195 1.00 88.81 173 GLU A C 1
ATOM 1393 O O . GLU A 1 173 ? 9.763 -12.181 -9.098 1.00 88.81 173 GLU A O 1
ATOM 1398 N N . ILE A 1 174 ? 9.741 -12.093 -11.356 1.00 91.62 174 ILE A N 1
ATOM 1399 C CA . ILE A 1 174 ? 9.294 -10.708 -11.445 1.00 91.62 174 ILE A CA 1
ATOM 1400 C C . ILE A 1 174 ? 7.777 -10.731 -11.572 1.00 91.62 174 ILE A C 1
ATOM 1402 O O . ILE A 1 174 ? 7.232 -11.376 -12.468 1.00 91.62 174 ILE A O 1
ATOM 1406 N N . GLU A 1 175 ? 7.095 -10.056 -10.658 1.00 89.12 175 GLU A N 1
ATOM 1407 C CA . GLU A 1 175 ? 5.648 -9.899 -10.743 1.00 89.12 175 GLU A CA 1
ATOM 1408 C C . GLU A 1 175 ? 5.257 -9.045 -11.952 1.00 89.12 175 GLU A C 1
ATOM 1410 O O . GLU A 1 175 ? 6.042 -8.260 -12.487 1.00 89.12 175 GLU A O 1
ATOM 1415 N N . GLU A 1 176 ? 4.015 -9.192 -12.402 1.00 88.94 176 GLU A N 1
ATOM 1416 C CA . GLU A 1 176 ? 3.490 -8.280 -13.408 1.00 88.94 176 GLU A CA 1
ATOM 1417 C C . GLU A 1 176 ? 3.234 -6.911 -12.781 1.00 88.94 176 GLU A C 1
ATOM 1419 O O . GLU A 1 176 ? 2.691 -6.797 -11.681 1.00 88.94 176 GLU A O 1
ATOM 1424 N N . GLY A 1 177 ? 3.614 -5.849 -13.483 1.00 87.62 177 GLY A N 1
ATOM 1425 C CA . GLY A 1 177 ? 3.487 -4.512 -12.927 1.00 87.62 177 GLY A CA 1
ATOM 1426 C C . GLY A 1 177 ? 4.182 -3.442 -13.742 1.00 87.62 177 GLY A C 1
ATOM 1427 O O . GLY A 1 177 ? 4.623 -3.660 -14.871 1.00 87.62 177 GLY A O 1
ATOM 1428 N N . TYR A 1 178 ? 4.260 -2.263 -13.145 1.00 88.94 178 TYR A N 1
ATOM 1429 C CA . TYR A 1 178 ? 4.927 -1.100 -13.707 1.00 88.94 178 TYR A CA 1
ATOM 1430 C C . TYR A 1 178 ? 6.233 -0.882 -12.973 1.00 88.94 178 TYR A C 1
ATOM 1432 O O . TYR A 1 178 ? 6.280 -1.026 -11.757 1.00 88.94 178 TYR A O 1
ATOM 1440 N N . TYR A 1 179 ? 7.279 -0.545 -13.709 1.00 93.12 179 TYR A N 1
ATOM 1441 C CA . TYR A 1 179 ? 8.633 -0.507 -13.198 1.00 93.12 179 TYR A CA 1
ATOM 1442 C C . TYR A 1 179 ? 9.397 0.685 -13.752 1.00 93.12 179 TYR A C 1
ATOM 1444 O O . TYR A 1 179 ? 9.238 1.064 -14.917 1.00 93.12 179 TYR A O 1
ATOM 1452 N N . ARG A 1 180 ? 10.280 1.223 -12.917 1.00 94.38 180 ARG A N 1
ATOM 1453 C CA . ARG A 1 180 ? 11.466 1.959 -13.336 1.00 94.38 180 ARG A CA 1
ATOM 1454 C C . ARG A 1 180 ? 12.653 0.997 -13.244 1.00 94.38 180 ARG A C 1
ATOM 1456 O O . ARG A 1 180 ? 12.761 0.220 -12.297 1.00 94.38 180 ARG A O 1
ATOM 1463 N N . ILE A 1 181 ? 13.498 0.981 -14.271 1.00 98.12 181 ILE A N 1
ATOM 1464 C CA . ILE A 1 181 ? 14.619 0.037 -14.389 1.00 98.12 181 ILE A CA 1
ATOM 1465 C C . ILE A 1 181 ? 15.904 0.848 -14.267 1.00 98.12 181 ILE A C 1
ATOM 1467 O O . ILE A 1 181 ? 16.249 1.591 -15.182 1.00 98.12 181 ILE A O 1
ATOM 1471 N N . HIS A 1 182 ? 16.576 0.737 -13.127 1.00 97.69 182 HIS A N 1
ATOM 1472 C CA . HIS A 1 182 ? 17.753 1.519 -12.761 1.00 97.69 182 HIS A CA 1
ATOM 1473 C C . HIS A 1 182 ? 19.031 0.789 -13.142 1.00 97.69 182 HIS A C 1
ATOM 1475 O O . HIS A 1 182 ? 19.118 -0.434 -13.023 1.00 97.69 182 HIS A O 1
ATOM 1481 N N . SER A 1 183 ? 20.049 1.540 -13.540 1.00 97.69 183 SER A N 1
ATOM 1482 C CA . SER A 1 183 ? 21.400 1.014 -13.690 1.00 97.69 183 SER A CA 1
ATOM 1483 C C . SER A 1 183 ? 21.997 0.683 -12.323 1.00 97.69 183 SER A C 1
ATOM 1485 O O . SER A 1 183 ? 21.936 1.487 -11.393 1.00 97.69 183 SER A O 1
ATOM 1487 N N . LYS A 1 184 ? 22.636 -0.484 -12.189 1.00 95.69 184 LYS A N 1
ATOM 1488 C CA . LYS A 1 184 ? 23.399 -0.822 -10.975 1.00 95.69 184 LYS A CA 1
ATOM 1489 C C . LYS A 1 184 ? 24.626 0.075 -10.793 1.00 95.69 184 LYS A C 1
ATOM 1491 O O . LYS A 1 184 ? 25.007 0.343 -9.658 1.00 95.69 184 LYS A O 1
ATOM 1496 N N . LEU A 1 185 ? 25.221 0.552 -11.891 1.00 95.69 185 LEU A N 1
ATOM 1497 C CA . LEU A 1 185 ? 26.386 1.446 -11.863 1.00 95.69 185 LEU A CA 1
ATOM 1498 C C . LEU A 1 185 ? 26.064 2.809 -11.233 1.00 95.69 185 LEU A C 1
ATOM 1500 O O . LEU A 1 185 ? 26.924 3.402 -10.587 1.00 95.69 185 LEU A O 1
ATOM 1504 N N . ASN A 1 186 ? 24.846 3.315 -11.443 1.00 95.06 186 ASN A N 1
ATOM 1505 C CA . ASN A 1 186 ? 24.340 4.520 -10.796 1.00 95.06 186 ASN A CA 1
ATOM 1506 C C . ASN A 1 186 ? 22.807 4.480 -10.763 1.00 95.06 186 ASN A C 1
ATOM 1508 O O . ASN A 1 186 ? 22.165 4.510 -11.814 1.00 95.06 186 ASN A O 1
ATOM 1512 N N . TYR A 1 187 ? 22.251 4.455 -9.551 1.00 90.06 187 TYR A N 1
ATOM 1513 C CA . TYR A 1 187 ? 20.814 4.356 -9.312 1.00 90.06 187 TYR A CA 1
ATOM 1514 C C . TYR A 1 187 ? 20.022 5.524 -9.919 1.00 90.06 187 TYR A C 1
ATOM 1516 O O . TYR A 1 187 ? 18.870 5.341 -10.299 1.00 90.06 187 TYR A O 1
ATOM 1524 N N . ASP A 1 188 ? 20.623 6.704 -10.073 1.00 92.62 188 ASP A N 1
ATOM 1525 C CA . ASP A 1 188 ? 19.929 7.872 -10.622 1.00 92.62 188 ASP A CA 1
ATOM 1526 C C . ASP A 1 188 ? 19.664 7.749 -12.130 1.00 92.62 188 ASP A C 1
ATOM 1528 O O . ASP A 1 188 ? 18.834 8.478 -12.664 1.00 92.62 188 ASP A O 1
ATOM 1532 N N . PHE A 1 189 ? 20.325 6.815 -12.825 1.00 97.81 189 PHE A N 1
ATOM 1533 C CA . PHE A 1 189 ? 20.157 6.587 -14.260 1.00 97.81 189 PHE A CA 1
ATOM 1534 C C . PHE A 1 189 ? 19.260 5.387 -14.539 1.00 97.81 189 PHE A C 1
ATOM 1536 O O . PHE A 1 189 ? 19.502 4.278 -14.059 1.00 97.81 189 PHE A O 1
ATOM 1543 N N . VAL A 1 190 ? 18.246 5.597 -15.372 1.00 98.50 190 VAL A N 1
ATOM 1544 C CA . VAL A 1 190 ? 17.171 4.629 -15.614 1.00 98.50 190 VAL A CA 1
ATOM 1545 C C . VAL A 1 190 ? 16.933 4.423 -17.100 1.00 98.50 190 VAL A C 1
ATOM 1547 O O . VAL A 1 190 ? 17.287 5.287 -17.899 1.00 98.50 190 VAL A O 1
ATOM 1550 N N . PHE A 1 191 ? 16.329 3.291 -17.474 1.00 98.75 191 PHE A N 1
ATOM 1551 C CA . PHE A 1 191 ? 15.843 3.071 -18.839 1.00 98.75 191 PHE A CA 1
ATOM 1552 C C . PHE A 1 191 ? 14.963 4.242 -19.277 1.00 98.75 191 PHE A C 1
ATOM 1554 O O . PHE A 1 191 ? 14.086 4.680 -18.536 1.00 98.75 191 PHE A O 1
ATOM 1561 N N . ASP A 1 192 ? 15.177 4.709 -20.499 1.00 98.75 192 ASP A N 1
ATOM 1562 C CA . ASP A 1 192 ? 14.536 5.888 -21.063 1.00 98.75 192 ASP A CA 1
ATOM 1563 C C . ASP A 1 192 ? 14.337 5.687 -22.570 1.00 98.75 192 ASP A C 1
ATOM 1565 O O . ASP A 1 192 ? 15.229 5.206 -23.274 1.00 98.75 192 ASP A O 1
ATOM 1569 N N . VAL A 1 193 ? 13.150 6.023 -23.076 1.00 98.69 193 VAL A N 1
ATOM 1570 C CA . VAL A 1 193 ? 12.905 6.097 -24.523 1.00 98.69 193 VAL A CA 1
ATOM 1571 C C . VAL A 1 193 ? 13.312 7.477 -25.016 1.00 98.69 193 VAL A C 1
ATOM 1573 O O . VAL A 1 193 ? 12.703 8.477 -24.627 1.00 98.69 193 VAL A O 1
ATOM 1576 N N . LEU A 1 194 ? 14.287 7.523 -25.929 1.00 98.38 194 LEU A N 1
ATOM 1577 C CA . LEU A 1 194 ? 14.853 8.770 -26.443 1.00 98.38 194 LEU A CA 1
ATOM 1578 C C . LEU A 1 194 ? 13.760 9.753 -26.893 1.00 98.38 194 LEU A C 1
ATOM 1580 O O . LEU A 1 194 ? 12.898 9.431 -27.716 1.00 98.38 194 LEU A O 1
ATOM 1584 N N . ASN A 1 195 ? 13.834 10.975 -26.356 1.00 97.06 195 ASN A N 1
ATOM 1585 C CA . ASN A 1 195 ? 12.909 12.085 -26.612 1.00 97.06 195 ASN A CA 1
ATOM 1586 C C . ASN A 1 195 ? 11.435 11.779 -26.294 1.00 97.06 195 ASN A C 1
ATOM 1588 O O . ASN A 1 195 ? 10.552 12.432 -26.851 1.00 97.06 195 ASN A O 1
ATOM 1592 N N . ALA A 1 196 ? 11.154 10.791 -25.436 1.00 96.69 196 ALA A N 1
ATOM 1593 C CA . ALA A 1 196 ? 9.800 10.307 -25.166 1.00 96.69 196 ALA A CA 1
ATOM 1594 C C . ALA A 1 196 ? 9.027 9.945 -26.451 1.00 96.69 196 ALA A C 1
ATOM 1596 O O . ALA A 1 196 ? 7.814 10.145 -26.536 1.00 96.69 196 ALA A O 1
ATOM 1597 N N . SER A 1 197 ? 9.736 9.451 -27.472 1.00 97.94 197 SER A N 1
ATOM 1598 C CA . SER A 1 197 ? 9.153 9.164 -28.781 1.00 97.94 197 SER A CA 1
ATOM 1599 C C . SER A 1 197 ? 8.007 8.150 -28.693 1.00 97.94 197 SER A C 1
ATOM 1601 O O . SER A 1 197 ? 8.078 7.168 -27.953 1.00 97.94 197 SER A O 1
ATOM 1603 N N . LEU A 1 198 ? 6.968 8.382 -29.497 1.00 97.44 198 LEU A N 1
ATOM 1604 C CA . LEU A 1 198 ? 5.849 7.458 -29.702 1.00 97.44 198 LEU A CA 1
ATOM 1605 C C . LEU A 1 198 ? 6.039 6.573 -30.945 1.00 97.44 198 LEU A C 1
ATOM 1607 O O . LEU A 1 198 ? 5.163 5.775 -31.257 1.00 97.44 198 LEU A O 1
ATOM 1611 N N . GLU A 1 199 ? 7.155 6.729 -31.660 1.00 97.56 199 GLU A N 1
ATOM 1612 C CA . GLU A 1 199 ? 7.421 6.071 -32.943 1.00 97.56 199 GLU A CA 1
ATOM 1613 C C . GLU A 1 199 ? 8.262 4.798 -32.793 1.00 97.56 199 GLU A C 1
ATOM 1615 O O . GLU A 1 199 ? 9.172 4.720 -31.960 1.00 97.56 199 GLU A O 1
ATOM 1620 N N . ALA A 1 200 ? 7.994 3.813 -33.656 1.00 97.56 200 ALA A N 1
ATOM 1621 C CA . ALA A 1 200 ? 8.723 2.550 -33.677 1.00 97.56 200 ALA A CA 1
ATOM 1622 C C . ALA A 1 200 ? 10.169 2.768 -34.141 1.00 97.56 200 ALA A C 1
ATOM 1624 O O . ALA A 1 200 ? 10.433 3.510 -35.087 1.00 97.56 200 ALA A O 1
ATOM 1625 N N . GLY A 1 201 ? 11.107 2.103 -33.473 1.00 97.69 201 GLY A N 1
ATOM 1626 C CA . GLY A 1 201 ? 12.543 2.237 -33.712 1.00 97.69 201 GLY A CA 1
ATOM 1627 C C . GLY A 1 201 ? 13.205 3.326 -32.880 1.00 97.69 201 GLY A C 1
ATOM 1628 O O . GLY A 1 201 ? 14.405 3.553 -33.031 1.00 97.69 201 GLY A O 1
ATOM 1629 N N . ALA A 1 202 ? 12.461 4.000 -31.997 1.00 98.56 202 ALA A N 1
ATOM 1630 C CA . ALA A 1 202 ? 13.059 4.924 -31.049 1.00 98.56 202 ALA A CA 1
ATOM 1631 C C . ALA A 1 202 ? 14.069 4.199 -30.150 1.00 98.56 202 ALA A C 1
ATOM 1633 O O . ALA A 1 202 ? 13.842 3.074 -29.701 1.00 98.56 202 ALA A O 1
ATOM 1634 N N . ASN A 1 203 ? 15.200 4.858 -29.905 1.00 98.75 203 ASN A N 1
ATOM 1635 C CA . ASN A 1 203 ? 16.297 4.268 -29.158 1.00 98.75 203 ASN A CA 1
ATOM 1636 C C . ASN A 1 203 ? 15.926 4.051 -27.687 1.00 98.75 203 ASN A C 1
ATOM 1638 O O . ASN A 1 203 ? 15.329 4.942 -27.073 1.00 98.75 203 ASN A O 1
ATOM 1642 N N . LEU A 1 204 ? 16.334 2.913 -27.120 1.00 98.81 204 LEU A N 1
ATOM 1643 C CA . LEU A 1 204 ? 16.333 2.722 -25.676 1.00 98.81 204 LEU A CA 1
ATOM 1644 C C . LEU A 1 204 ? 17.708 3.121 -25.128 1.00 98.81 204 LEU A C 1
ATOM 1646 O O . LEU A 1 204 ? 18.746 2.609 -25.547 1.00 98.81 204 LEU A O 1
ATOM 1650 N N . GLN A 1 205 ? 17.709 4.052 -24.189 1.00 98.81 205 GLN A N 1
ATOM 1651 C CA . GLN A 1 205 ? 18.908 4.624 -23.587 1.00 98.81 205 GLN A CA 1
ATOM 1652 C C . GLN A 1 205 ? 18.790 4.612 -22.062 1.00 98.81 205 GLN A C 1
ATOM 1654 O O . GLN A 1 205 ? 17.771 4.190 -21.513 1.00 98.81 205 GLN A O 1
ATOM 1659 N N . ILE A 1 206 ? 19.821 5.101 -21.378 1.00 98.75 206 ILE A N 1
ATOM 1660 C CA . ILE A 1 206 ? 19.700 5.555 -19.996 1.00 98.75 206 ILE A CA 1
ATOM 1661 C C . ILE A 1 206 ? 19.657 7.077 -19.917 1.00 98.75 206 ILE A C 1
ATOM 1663 O O . ILE A 1 206 ? 20.291 7.783 -20.707 1.00 98.75 206 ILE A O 1
ATOM 1667 N N . TYR A 1 207 ? 18.924 7.588 -18.940 1.00 98.56 207 TYR A N 1
ATOM 1668 C CA . TYR A 1 207 ? 18.857 9.010 -18.628 1.00 98.56 207 TYR A CA 1
ATOM 1669 C C . TYR A 1 207 ? 18.646 9.184 -17.122 1.00 98.56 207 TYR A C 1
ATOM 1671 O O . TYR A 1 207 ? 18.105 8.293 -16.466 1.00 98.56 207 TYR A O 1
ATOM 1679 N N . GLU A 1 208 ? 19.079 10.311 -16.570 1.00 97.50 208 GLU A N 1
ATOM 1680 C CA . GLU A 1 208 ? 18.802 10.688 -15.185 1.00 97.50 208 GLU A CA 1
ATOM 1681 C C . GLU A 1 208 ? 17.287 10.668 -14.907 1.00 97.50 208 GLU A C 1
ATOM 1683 O O . GLU A 1 208 ? 16.470 11.136 -15.712 1.00 97.50 208 GLU A O 1
ATOM 1688 N N . SER A 1 209 ? 16.894 10.090 -13.776 1.00 92.44 209 SER A N 1
ATOM 1689 C CA . SER A 1 209 ? 15.495 9.913 -13.406 1.00 92.44 209 SER A CA 1
ATOM 1690 C C . SER A 1 209 ? 14.798 11.269 -13.297 1.00 92.44 209 SER A C 1
ATOM 1692 O O . SER A 1 209 ? 15.105 12.096 -12.442 1.00 92.44 209 SER A O 1
ATOM 1694 N N . ASN A 1 210 ? 13.829 11.497 -14.178 1.00 87.44 210 ASN A N 1
ATOM 1695 C CA . ASN A 1 210 ? 13.024 12.717 -14.259 1.00 87.44 210 ASN A CA 1
ATOM 1696 C C . ASN A 1 210 ? 11.519 12.428 -14.118 1.00 87.44 210 ASN A C 1
ATOM 1698 O O . ASN A 1 210 ? 10.683 13.313 -14.296 1.00 87.44 210 ASN A O 1
ATOM 1702 N N . ASN A 1 211 ? 11.181 11.176 -13.793 1.00 80.81 211 ASN A N 1
ATOM 1703 C CA . ASN A 1 211 ? 9.833 10.669 -13.551 1.00 80.81 211 ASN A CA 1
ATOM 1704 C C . ASN A 1 211 ? 8.837 10.829 -14.721 1.00 80.81 211 ASN A C 1
ATOM 1706 O O . ASN A 1 211 ? 7.618 10.766 -14.530 1.00 80.81 211 ASN A O 1
ATOM 1710 N N . THR A 1 212 ? 9.329 11.017 -15.947 1.00 89.69 212 THR A N 1
ATOM 1711 C CA . THR A 1 212 ? 8.477 11.084 -17.142 1.00 89.69 212 THR A CA 1
ATOM 1712 C C . THR A 1 212 ? 7.971 9.700 -17.561 1.00 89.69 212 THR A C 1
ATOM 1714 O O . THR A 1 212 ? 8.522 8.666 -17.186 1.00 89.69 212 THR A O 1
ATOM 1717 N N . MET A 1 213 ? 6.922 9.654 -18.390 1.00 90.31 213 MET A N 1
ATOM 1718 C CA . MET A 1 213 ? 6.382 8.391 -18.922 1.00 90.31 213 MET A CA 1
ATOM 1719 C C . MET A 1 213 ? 7.374 7.651 -19.845 1.00 90.31 213 MET A C 1
ATOM 1721 O O . MET A 1 213 ? 7.235 6.449 -20.063 1.00 90.31 213 MET A O 1
ATOM 1725 N N . ALA A 1 214 ? 8.400 8.337 -20.361 1.00 96.38 214 ALA A N 1
ATOM 1726 C CA . ALA A 1 214 ? 9.476 7.726 -21.144 1.00 96.38 214 ALA A CA 1
ATOM 1727 C C . ALA A 1 214 ? 10.344 6.757 -20.321 1.00 96.38 214 ALA A C 1
ATOM 1729 O O . ALA A 1 214 ? 10.972 5.873 -20.899 1.00 96.38 214 ALA A O 1
ATOM 1730 N N . GLN A 1 215 ? 10.332 6.892 -18.990 1.00 97.25 215 GLN A N 1
ATOM 1731 C CA . GLN A 1 215 ? 11.178 6.141 -18.055 1.00 97.25 215 GLN A CA 1
ATOM 1732 C C . GLN A 1 215 ? 10.433 5.044 -17.287 1.00 97.25 215 GLN A C 1
ATOM 1734 O O . GLN A 1 215 ? 10.946 4.473 -16.324 1.00 97.25 215 GLN A O 1
ATOM 1739 N N . LYS A 1 216 ? 9.190 4.762 -17.680 1.00 94.56 216 LYS A N 1
ATOM 1740 C CA . LYS A 1 216 ? 8.313 3.825 -16.983 1.00 94.56 216 LYS A CA 1
ATOM 1741 C C . LYS A 1 216 ? 7.891 2.713 -17.930 1.00 94.56 216 LYS A C 1
ATOM 1743 O O . LYS A 1 216 ? 7.491 2.963 -19.071 1.00 94.56 216 LYS A O 1
ATOM 1748 N N . PHE A 1 217 ? 7.968 1.478 -17.452 1.00 96.81 217 PHE A N 1
ATOM 1749 C CA . PHE A 1 217 ? 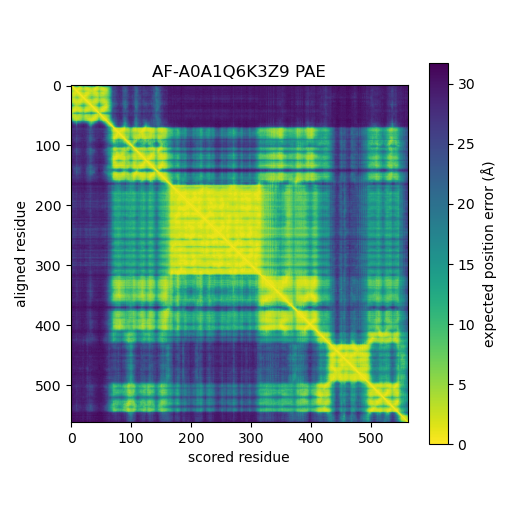7.778 0.286 -18.269 1.00 96.81 217 PHE A CA 1
ATOM 1750 C C . PHE A 1 217 ? 6.835 -0.701 -17.589 1.00 96.81 217 PHE A C 1
ATOM 1752 O O . PHE A 1 217 ? 6.970 -0.978 -16.404 1.00 96.81 217 PHE A O 1
ATOM 1759 N N . ARG A 1 218 ? 5.895 -1.276 -18.338 1.00 94.88 218 ARG A N 1
ATOM 1760 C CA . ARG A 1 218 ? 5.102 -2.421 -17.892 1.00 94.88 218 ARG A CA 1
ATOM 1761 C C . ARG A 1 218 ? 5.870 -3.711 -18.165 1.00 94.88 218 ARG A C 1
ATOM 1763 O O . ARG A 1 218 ? 6.196 -3.985 -19.321 1.00 94.88 218 ARG A O 1
ATOM 1770 N N . ILE A 1 219 ? 6.106 -4.512 -17.132 1.00 96.94 219 ILE A N 1
ATOM 1771 C CA . ILE A 1 219 ? 6.657 -5.867 -17.236 1.00 96.94 219 ILE A CA 1
ATOM 1772 C C . ILE A 1 219 ? 5.501 -6.862 -17.082 1.00 96.94 219 ILE A C 1
ATOM 1774 O O . ILE A 1 219 ? 4.678 -6.728 -16.181 1.00 96.94 219 ILE A O 1
ATOM 1778 N N . SER A 1 220 ? 5.406 -7.835 -17.990 1.00 94.81 220 SER A N 1
ATOM 1779 C CA . SER A 1 220 ? 4.377 -8.894 -17.967 1.00 94.81 220 SER A CA 1
ATOM 1780 C C . SER A 1 220 ? 4.985 -10.247 -18.321 1.00 94.81 220 SER A C 1
ATOM 1782 O O . SER A 1 220 ? 5.872 -10.306 -19.182 1.00 94.81 220 SER A O 1
ATOM 1784 N N . LYS A 1 221 ? 4.531 -11.319 -17.664 1.00 94.50 221 LYS A N 1
ATOM 1785 C CA . LYS A 1 221 ? 5.025 -12.686 -17.864 1.00 94.50 221 LYS A CA 1
ATOM 1786 C C . LYS A 1 221 ? 4.206 -13.343 -18.974 1.00 94.50 221 LYS A C 1
ATOM 1788 O O . LYS A 1 221 ? 2.984 -13.248 -19.030 1.00 94.50 221 LYS A O 1
ATOM 1793 N N . ARG A 1 222 ? 4.879 -14.002 -19.907 1.00 90.56 222 ARG A N 1
ATOM 1794 C CA . ARG A 1 222 ? 4.251 -14.719 -21.020 1.00 90.56 222 ARG A CA 1
ATOM 1795 C C . ARG A 1 222 ? 4.012 -16.185 -20.635 1.00 90.56 222 ARG A C 1
ATOM 1797 O O . ARG A 1 222 ? 4.738 -16.720 -19.794 1.00 90.56 222 ARG A O 1
ATOM 1804 N N . PRO A 1 223 ? 3.057 -16.881 -21.286 1.00 91.00 223 PRO A N 1
ATOM 1805 C CA . PRO A 1 223 ? 2.805 -18.304 -21.032 1.00 91.00 223 PRO A CA 1
ATOM 1806 C C . PRO A 1 223 ? 4.020 -19.214 -21.265 1.00 91.00 223 PRO A C 1
ATOM 1808 O O . PRO A 1 223 ? 4.098 -20.287 -20.678 1.00 91.00 223 PRO A O 1
ATOM 1811 N N . ASP A 1 224 ? 4.968 -18.790 -22.108 1.00 91.94 224 ASP A N 1
ATOM 1812 C CA . ASP A 1 224 ? 6.221 -19.507 -22.380 1.00 91.94 224 ASP A CA 1
ATOM 1813 C C . ASP A 1 224 ? 7.322 -19.259 -21.327 1.00 91.94 224 ASP A C 1
ATOM 1815 O O . ASP A 1 224 ? 8.438 -19.754 -21.474 1.00 91.94 224 ASP A O 1
ATOM 1819 N N . GLY A 1 225 ? 7.021 -18.505 -20.264 1.00 92.06 225 GLY A N 1
ATOM 1820 C CA . GLY A 1 225 ? 7.939 -18.192 -19.169 1.00 92.06 225 GLY A CA 1
ATOM 1821 C C . GLY A 1 225 ? 8.863 -17.000 -19.428 1.00 92.06 225 GLY A C 1
ATOM 1822 O O . GLY A 1 225 ? 9.575 -16.589 -18.512 1.00 92.06 225 GLY A O 1
ATOM 1823 N N . THR A 1 226 ? 8.849 -16.418 -20.632 1.00 96.94 226 THR A N 1
ATOM 1824 C CA . THR A 1 226 ? 9.582 -15.178 -20.928 1.00 96.94 226 THR A CA 1
ATOM 1825 C C . THR A 1 226 ? 8.792 -13.946 -20.485 1.00 96.94 226 THR A C 1
ATOM 1827 O O . THR A 1 226 ? 7.609 -14.022 -20.170 1.00 96.94 226 THR A O 1
ATOM 1830 N N . TYR A 1 227 ? 9.436 -12.787 -20.459 1.00 98.06 227 TYR A N 1
ATOM 1831 C CA . TYR A 1 227 ? 8.836 -11.513 -20.092 1.00 98.06 227 TYR A CA 1
ATOM 1832 C C . TYR A 1 227 ? 8.761 -10.571 -21.288 1.00 98.06 227 TYR A C 1
ATOM 1834 O O . TYR A 1 227 ? 9.589 -10.606 -22.202 1.00 98.06 227 TYR A O 1
ATOM 1842 N N . LYS A 1 228 ? 7.767 -9.686 -21.247 1.00 97.62 228 LYS A N 1
ATOM 1843 C CA . LYS A 1 228 ? 7.625 -8.537 -22.140 1.00 97.62 228 LYS A CA 1
ATOM 1844 C C . LYS A 1 228 ? 7.807 -7.254 -21.342 1.00 97.62 228 LYS A C 1
ATOM 1846 O O . LYS A 1 228 ? 7.197 -7.121 -20.283 1.00 97.62 228 LYS A O 1
ATOM 1851 N N . ILE A 1 229 ? 8.588 -6.318 -21.877 1.00 98.44 229 ILE A N 1
ATOM 1852 C CA . ILE A 1 229 ? 8.832 -4.993 -21.297 1.00 98.44 229 ILE A CA 1
ATOM 1853 C C . ILE A 1 229 ? 8.252 -3.961 -22.268 1.00 98.44 229 ILE A C 1
ATOM 1855 O O . ILE A 1 229 ? 8.671 -3.920 -23.421 1.00 98.44 229 ILE A O 1
ATOM 1859 N N . VAL A 1 230 ? 7.274 -3.164 -21.840 1.00 97.88 230 VAL A N 1
ATOM 1860 C CA . VAL A 1 230 ? 6.548 -2.206 -22.696 1.00 97.88 230 VAL A CA 1
ATOM 1861 C C . VAL A 1 230 ? 6.665 -0.808 -22.116 1.00 97.88 230 VAL A C 1
ATOM 1863 O O . VAL A 1 230 ? 6.296 -0.605 -20.964 1.00 97.88 230 VAL A O 1
ATOM 1866 N N . ASN A 1 231 ? 7.136 0.167 -22.887 1.00 97.62 231 ASN A N 1
ATOM 1867 C CA . ASN A 1 231 ? 7.143 1.555 -22.437 1.00 97.62 231 ASN A CA 1
ATOM 1868 C C . ASN A 1 231 ? 5.703 2.078 -22.293 1.00 97.62 231 ASN A C 1
ATOM 1870 O O . ASN A 1 231 ? 4.884 1.897 -23.194 1.00 97.62 231 ASN A O 1
ATOM 1874 N N . ILE A 1 232 ? 5.383 2.738 -21.176 1.00 92.88 232 ILE A N 1
ATOM 1875 C CA . ILE A 1 232 ? 4.001 3.176 -20.923 1.00 92.88 232 ILE A CA 1
ATOM 1876 C C . ILE A 1 232 ? 3.576 4.369 -21.786 1.00 92.88 232 ILE A C 1
ATOM 1878 O O . ILE A 1 232 ? 2.382 4.557 -21.989 1.00 92.88 232 ILE A O 1
ATOM 1882 N N . ASN A 1 233 ? 4.526 5.188 -22.252 1.00 94.00 233 ASN A N 1
ATOM 1883 C CA . ASN A 1 233 ? 4.225 6.380 -23.041 1.00 94.00 233 ASN A CA 1
ATOM 1884 C C . ASN A 1 233 ? 3.802 5.990 -24.460 1.00 94.00 233 ASN A C 1
ATOM 1886 O O . ASN A 1 233 ? 2.739 6.385 -24.927 1.00 94.00 233 ASN A O 1
ATOM 1890 N N . SER A 1 234 ? 4.627 5.183 -25.132 1.00 96.31 234 SER A N 1
ATOM 1891 C CA . SER A 1 234 ? 4.403 4.770 -26.521 1.00 96.31 234 SER A CA 1
ATOM 1892 C C . SER A 1 234 ? 3.557 3.508 -26.671 1.00 96.31 234 SER A C 1
ATOM 1894 O O . SER A 1 234 ? 3.010 3.262 -27.743 1.00 96.31 234 SER A O 1
ATOM 1896 N N . GLY A 1 235 ? 3.464 2.673 -25.630 1.00 95.62 235 GLY A N 1
ATOM 1897 C CA . GLY A 1 235 ? 2.868 1.338 -25.724 1.00 95.62 235 GLY A CA 1
ATOM 1898 C C . GLY A 1 235 ? 3.714 0.339 -26.526 1.00 95.62 235 GLY A C 1
ATOM 1899 O O . GLY A 1 235 ? 3.239 -0.753 -26.834 1.00 95.62 235 GLY A O 1
ATOM 1900 N N . MET A 1 236 ? 4.955 0.695 -26.869 1.00 98.19 236 MET A N 1
ATOM 1901 C CA . MET A 1 236 ? 5.874 -0.135 -27.650 1.00 98.19 236 MET A CA 1
ATOM 1902 C C . MET A 1 236 ? 6.742 -1.025 -26.761 1.00 98.19 236 MET A C 1
ATOM 1904 O O . MET A 1 236 ? 7.088 -0.664 -25.634 1.00 98.19 236 MET A O 1
ATOM 1908 N N . ALA A 1 237 ? 7.095 -2.201 -27.274 1.00 98.44 237 ALA A N 1
ATOM 1909 C CA . ALA A 1 237 ? 7.893 -3.193 -26.569 1.00 98.44 237 ALA A CA 1
ATOM 1910 C C . ALA A 1 237 ? 9.393 -2.928 -26.742 1.00 98.44 237 ALA A C 1
ATOM 1912 O O . ALA A 1 237 ? 9.831 -2.550 -27.825 1.00 98.44 237 ALA A O 1
ATOM 1913 N N . VAL A 1 238 ? 10.175 -3.168 -25.688 1.00 98.75 238 VAL A N 1
ATOM 1914 C CA . VAL A 1 238 ? 11.641 -3.218 -25.759 1.00 98.75 238 VAL A CA 1
ATOM 1915 C C . VAL A 1 238 ? 12.050 -4.376 -26.670 1.00 98.75 238 VAL A C 1
ATOM 1917 O O . VAL A 1 238 ? 11.610 -5.513 -26.472 1.00 98.75 238 VAL A O 1
ATOM 1920 N N . ASP A 1 239 ? 12.875 -4.067 -27.664 1.00 98.69 239 ASP A N 1
ATOM 1921 C CA . ASP A 1 239 ? 13.090 -4.856 -28.873 1.00 98.69 239 ASP A CA 1
ATOM 1922 C C . ASP A 1 239 ? 14.575 -4.855 -29.266 1.00 98.69 239 ASP A C 1
ATOM 1924 O O . ASP A 1 239 ? 15.235 -3.812 -29.264 1.00 98.69 239 ASP A O 1
ATOM 1928 N N . VAL A 1 240 ? 15.108 -6.028 -29.607 1.00 98.69 240 VAL A N 1
ATOM 1929 C CA . VAL A 1 240 ? 16.426 -6.155 -30.245 1.00 98.69 240 VAL A CA 1
ATOM 1930 C C . VAL A 1 240 ? 16.316 -5.750 -31.712 1.00 98.69 240 VAL A C 1
ATOM 1932 O O . VAL A 1 240 ? 15.638 -6.416 -32.498 1.00 98.69 240 VAL A O 1
ATOM 1935 N N . GLN A 1 241 ? 17.030 -4.693 -32.101 1.00 98.44 241 GLN A N 1
ATOM 1936 C CA . GLN A 1 241 ? 16.888 -4.090 -33.420 1.00 98.44 241 GLN A CA 1
ATOM 1937 C C . GLN A 1 241 ? 17.064 -5.107 -34.557 1.00 98.44 241 GLN A C 1
ATOM 1939 O O . GLN A 1 241 ? 18.085 -5.782 -34.682 1.00 98.44 241 GLN A O 1
ATOM 1944 N N . GLY A 1 242 ? 16.038 -5.202 -35.407 1.00 97.31 242 GLY A N 1
ATOM 1945 C CA . GLY A 1 242 ? 16.037 -6.078 -36.581 1.00 97.31 242 GLY A CA 1
ATOM 1946 C C . GLY A 1 242 ? 16.031 -7.577 -36.266 1.00 97.31 242 GLY A C 1
ATOM 1947 O O . GLY A 1 242 ? 16.241 -8.367 -37.183 1.00 97.31 242 GLY A O 1
ATOM 1948 N N . ALA A 1 243 ? 15.806 -7.972 -35.005 1.00 96.94 243 ALA A N 1
ATOM 1949 C CA . ALA A 1 243 ? 15.968 -9.347 -34.527 1.00 96.94 243 ALA A CA 1
ATOM 1950 C C . ALA A 1 243 ? 17.360 -9.939 -34.836 1.00 96.94 243 ALA A C 1
ATOM 1952 O O . ALA A 1 243 ? 17.495 -11.133 -35.115 1.00 96.94 243 ALA A O 1
ATOM 1953 N N . VAL A 1 244 ? 18.397 -9.095 -34.802 1.00 98.06 244 VAL A N 1
ATOM 1954 C CA . VAL A 1 244 ? 19.797 -9.502 -34.971 1.00 98.06 244 VAL A CA 1
ATOM 1955 C C . VAL A 1 244 ? 20.394 -9.788 -33.595 1.00 98.06 244 VAL A C 1
ATOM 1957 O O . VAL A 1 244 ? 20.480 -8.908 -32.751 1.00 98.06 244 VAL A O 1
ATOM 1960 N N . PHE A 1 245 ? 20.808 -11.029 -33.347 1.00 97.25 245 PHE A N 1
ATOM 1961 C CA . PHE A 1 245 ? 21.315 -11.467 -32.040 1.00 97.25 245 PHE A CA 1
ATOM 1962 C C . PHE A 1 245 ? 22.848 -11.505 -32.013 1.00 97.25 245 PHE A C 1
ATOM 1964 O O . PHE A 1 245 ? 23.470 -12.507 -31.666 1.00 97.25 245 PHE A O 1
ATOM 1971 N N . GLU A 1 246 ? 23.480 -10.401 -32.413 1.00 97.94 246 GLU A N 1
ATOM 1972 C CA . GLU A 1 246 ? 24.938 -10.224 -32.412 1.00 97.94 246 GLU A CA 1
ATOM 1973 C C . GLU A 1 246 ? 25.359 -9.197 -31.353 1.00 97.94 246 GLU A C 1
ATOM 1975 O O . GLU A 1 246 ? 24.612 -8.264 -31.045 1.00 97.94 246 GLU A O 1
ATOM 1980 N N . ASN A 1 247 ? 26.559 -9.361 -30.785 1.00 98.31 247 ASN A N 1
ATOM 1981 C CA . ASN A 1 247 ? 27.070 -8.448 -29.761 1.00 98.31 247 ASN A CA 1
ATOM 1982 C C . ASN A 1 247 ? 27.156 -7.018 -30.307 1.00 98.31 247 ASN A C 1
ATOM 1984 O O . ASN A 1 247 ? 27.739 -6.779 -31.363 1.00 98.31 247 ASN A O 1
ATOM 1988 N N . GLY A 1 248 ? 26.594 -6.073 -29.560 1.00 98.19 248 GLY A N 1
ATOM 1989 C CA . GLY A 1 248 ? 26.526 -4.666 -29.937 1.00 98.19 248 GLY A CA 1
ATOM 1990 C C . GLY A 1 248 ? 25.284 -4.290 -30.741 1.00 98.19 248 GLY A C 1
ATOM 1991 O O . GLY A 1 248 ? 25.142 -3.121 -31.099 1.00 98.19 248 GLY A O 1
ATOM 1992 N N . THR A 1 249 ? 24.372 -5.233 -31.011 1.00 98.75 249 THR A N 1
ATOM 1993 C CA . THR A 1 249 ? 23.086 -4.892 -31.636 1.00 98.75 249 THR A CA 1
ATOM 1994 C C . THR A 1 249 ? 22.294 -3.971 -30.717 1.00 98.75 249 THR A C 1
ATOM 1996 O O . THR A 1 249 ? 22.210 -4.196 -29.508 1.00 98.75 249 THR A O 1
ATOM 1999 N N . ASN A 1 250 ? 21.717 -2.922 -31.297 1.00 98.88 250 ASN A N 1
ATOM 2000 C CA . ASN A 1 250 ? 20.999 -1.902 -30.555 1.00 98.88 250 ASN A CA 1
ATOM 2001 C C . ASN A 1 250 ? 19.718 -2.441 -29.901 1.00 98.88 250 ASN A C 1
ATOM 2003 O O . ASN A 1 250 ? 19.024 -3.280 -30.483 1.00 98.88 250 ASN A O 1
ATOM 2007 N N . VAL A 1 251 ? 19.366 -1.898 -28.736 1.00 98.81 251 VAL A N 1
ATOM 2008 C CA . VAL A 1 251 ? 18.045 -2.093 -28.130 1.00 98.81 251 VAL A CA 1
ATOM 2009 C C . VAL A 1 251 ? 17.197 -0.851 -28.390 1.00 98.81 251 VAL A C 1
ATOM 2011 O O . VAL A 1 251 ? 17.610 0.282 -28.159 1.00 98.81 251 VAL A O 1
ATOM 2014 N N . GLN A 1 252 ? 15.992 -1.064 -28.895 1.00 98.75 252 GLN A N 1
ATOM 2015 C CA . GLN A 1 252 ? 15.044 -0.019 -29.271 1.00 98.75 252 GLN A CA 1
ATOM 2016 C C . GLN A 1 252 ? 13.673 -0.314 -28.658 1.00 98.75 252 GLN A C 1
ATOM 2018 O O . GLN A 1 252 ? 13.479 -1.339 -28.003 1.00 98.75 252 GLN A O 1
ATOM 2023 N N . VAL A 1 253 ? 12.702 0.564 -28.887 1.00 98.69 253 VAL A N 1
ATOM 2024 C CA . VAL A 1 253 ? 11.285 0.220 -28.733 1.00 98.69 253 VAL A CA 1
ATOM 2025 C C . VAL A 1 253 ? 10.642 0.015 -30.099 1.00 98.69 253 VAL A C 1
ATOM 2027 O O . VAL A 1 253 ? 10.910 0.757 -31.042 1.00 98.69 253 VAL A O 1
ATOM 2030 N N . TRP A 1 254 ? 9.796 -1.002 -30.228 1.00 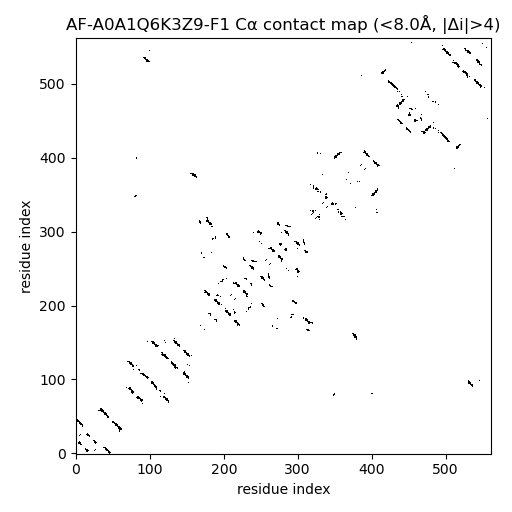98.50 254 TRP A N 1
ATOM 2031 C CA . TRP A 1 254 ? 9.116 -1.341 -31.476 1.00 98.50 254 TRP A CA 1
ATOM 2032 C C . TRP A 1 254 ? 7.668 -1.765 -31.227 1.00 98.50 254 TRP A C 1
ATOM 2034 O O . TRP A 1 254 ? 7.283 -2.108 -30.108 1.00 98.50 254 TRP A O 1
ATOM 2044 N N . THR A 1 255 ? 6.845 -1.755 -32.277 1.00 97.50 255 THR A N 1
ATOM 2045 C CA . THR A 1 255 ? 5.480 -2.292 -32.216 1.00 97.50 255 THR A CA 1
ATOM 2046 C C . THR A 1 255 ? 5.493 -3.710 -31.637 1.00 97.50 255 THR A C 1
ATOM 2048 O O . THR A 1 255 ? 6.308 -4.536 -32.051 1.00 97.50 255 THR A O 1
ATOM 2051 N N . ASP A 1 256 ? 4.599 -3.994 -30.685 1.00 93.56 256 ASP A N 1
ATOM 2052 C CA . ASP A 1 256 ? 4.474 -5.326 -30.078 1.00 93.56 256 ASP A CA 1
ATOM 2053 C C . ASP A 1 256 ? 4.053 -6.335 -31.155 1.00 93.56 256 ASP A C 1
ATOM 2055 O O . ASP A 1 256 ? 2.941 -6.283 -31.683 1.00 93.56 256 ASP A O 1
ATOM 2059 N N . THR A 1 257 ? 4.979 -7.215 -31.524 1.00 91.50 257 THR A N 1
ATOM 2060 C CA . THR A 1 257 ? 4.793 -8.230 -32.575 1.00 91.50 257 THR A CA 1
ATOM 2061 C C . THR A 1 257 ? 4.946 -9.646 -32.036 1.00 91.50 257 THR A C 1
ATOM 2063 O O . THR A 1 257 ? 4.925 -10.598 -32.812 1.00 91.50 257 THR A O 1
ATOM 2066 N N . ASP A 1 258 ? 5.106 -9.792 -30.716 1.00 86.69 258 ASP A N 1
ATOM 2067 C CA . ASP A 1 258 ? 5.302 -11.077 -30.033 1.00 86.69 258 ASP A CA 1
ATOM 2068 C C . ASP A 1 258 ? 6.467 -11.931 -30.585 1.00 86.69 258 ASP A C 1
ATOM 2070 O O . ASP A 1 258 ? 6.528 -13.151 -30.414 1.00 86.69 258 ASP A O 1
ATOM 2074 N N . ASN A 1 259 ? 7.415 -11.294 -31.273 1.00 93.44 259 ASN A N 1
ATOM 2075 C CA . ASN A 1 259 ? 8.542 -11.970 -31.900 1.00 93.44 259 ASN A CA 1
ATOM 2076 C C . ASN A 1 259 ? 9.677 -12.243 -30.887 1.00 93.44 259 ASN A C 1
ATOM 2078 O O . ASN A 1 259 ? 9.648 -11.788 -29.743 1.00 93.44 259 ASN A O 1
ATOM 2082 N N . GLN A 1 260 ? 10.714 -12.969 -31.320 1.00 95.94 260 GLN A N 1
ATOM 2083 C CA . GLN A 1 260 ? 11.856 -13.318 -30.465 1.00 95.94 260 GLN A CA 1
ATOM 2084 C C . GLN A 1 260 ? 12.637 -12.099 -29.944 1.00 95.94 260 GLN A C 1
ATOM 2086 O O . GLN A 1 260 ? 13.182 -12.154 -28.845 1.00 95.94 260 GLN A O 1
ATOM 2091 N N . ALA A 1 261 ? 12.673 -10.996 -30.698 1.00 97.75 261 ALA A N 1
ATOM 2092 C CA . ALA A 1 261 ? 13.389 -9.778 -30.322 1.00 97.75 261 ALA A CA 1
ATOM 2093 C C . ALA A 1 261 ? 12.778 -9.068 -29.100 1.00 97.75 261 ALA A C 1
ATOM 2095 O O . ALA A 1 261 ? 13.435 -8.221 -28.502 1.00 97.75 261 ALA A O 1
ATOM 2096 N N . GLN A 1 262 ? 11.551 -9.434 -28.714 1.00 98.19 262 GLN A N 1
ATOM 2097 C CA . GLN A 1 262 ? 10.767 -8.824 -27.631 1.00 98.19 262 GLN A CA 1
ATOM 2098 C C . GLN A 1 262 ? 10.522 -9.791 -26.462 1.00 98.19 262 GLN A C 1
ATOM 2100 O O . GLN A 1 262 ? 9.565 -9.627 -25.688 1.00 98.19 262 GLN A O 1
ATOM 2105 N N . LYS A 1 263 ? 11.339 -10.847 -26.366 1.00 98.31 263 LYS A N 1
ATOM 2106 C CA . LYS A 1 263 ? 11.278 -11.854 -25.305 1.00 98.31 263 LYS A CA 1
ATOM 2107 C C . LYS A 1 263 ? 12.501 -11.740 -24.411 1.00 98.31 263 LYS A C 1
ATOM 2109 O O . LYS A 1 263 ? 13.629 -11.931 -24.863 1.00 98.31 263 LYS A O 1
ATOM 2114 N N . TRP A 1 264 ? 12.253 -11.475 -23.134 1.00 98.50 264 TRP A N 1
ATOM 2115 C CA . TRP A 1 264 ? 13.291 -11.213 -22.142 1.00 98.50 264 TRP A CA 1
ATOM 2116 C C . TRP A 1 264 ? 13.237 -12.222 -20.991 1.00 98.50 264 TRP A C 1
ATOM 2118 O O . TRP A 1 264 ? 12.167 -12.716 -20.646 1.00 98.50 264 TRP A O 1
ATOM 2128 N N . ILE A 1 265 ? 14.373 -12.539 -20.376 1.00 98.19 265 ILE A N 1
ATOM 2129 C CA . ILE A 1 265 ? 14.453 -13.374 -19.168 1.00 98.19 265 ILE A CA 1
ATOM 2130 C C . ILE A 1 265 ? 15.217 -12.595 -18.099 1.00 98.19 265 ILE A C 1
ATOM 2132 O O . ILE A 1 265 ? 16.370 -12.220 -18.300 1.00 98.19 265 ILE A O 1
ATOM 2136 N N . PHE A 1 266 ? 14.580 -12.358 -16.955 1.00 98.00 266 PHE A N 1
ATOM 2137 C CA . PHE A 1 266 ? 15.226 -11.739 -15.802 1.00 98.00 266 PHE A CA 1
ATOM 2138 C C . PHE A 1 266 ? 15.930 -12.812 -14.974 1.00 98.00 266 PHE A C 1
ATOM 2140 O O . PHE A 1 266 ? 15.298 -13.762 -14.516 1.00 98.00 266 PHE A O 1
ATOM 2147 N N . THR A 1 267 ? 17.232 -12.643 -14.760 1.00 96.62 267 THR A N 1
ATOM 2148 C CA . THR A 1 267 ? 18.036 -13.537 -13.919 1.00 96.62 267 THR A CA 1
ATOM 2149 C C . THR A 1 267 ? 18.612 -12.736 -12.764 1.00 96.62 267 THR A C 1
ATOM 2151 O O . THR A 1 267 ? 19.443 -11.853 -12.987 1.00 96.62 267 THR A O 1
ATOM 2154 N N . LYS A 1 268 ? 18.184 -13.052 -11.539 1.00 96.19 268 LYS A N 1
ATOM 2155 C CA . LYS A 1 268 ? 18.692 -12.438 -10.306 1.00 96.19 268 LYS A CA 1
ATOM 2156 C C . LYS A 1 268 ? 20.190 -12.729 -10.132 1.00 96.19 268 LYS A C 1
ATOM 2158 O O . LYS A 1 268 ? 20.626 -13.860 -10.357 1.00 96.19 268 LYS A O 1
ATOM 2163 N N . ARG A 1 269 ? 20.980 -11.715 -9.762 1.00 94.38 269 ARG A N 1
ATOM 2164 C CA . ARG A 1 269 ? 22.451 -11.798 -9.632 1.00 94.38 269 ARG A CA 1
ATOM 2165 C C . ARG A 1 269 ? 22.959 -11.566 -8.219 1.00 94.38 269 ARG A C 1
ATOM 2167 O O . ARG A 1 269 ? 23.848 -12.289 -7.783 1.00 94.38 269 ARG A O 1
ATOM 2174 N N . ASP A 1 270 ? 22.376 -10.613 -7.505 1.00 88.56 270 ASP A N 1
ATOM 2175 C CA . ASP A 1 270 ? 22.636 -10.365 -6.084 1.00 88.56 270 ASP A CA 1
ATOM 2176 C C . ASP A 1 270 ? 21.312 -10.121 -5.336 1.00 88.56 270 ASP A C 1
ATOM 2178 O O . ASP A 1 270 ? 20.260 -10.528 -5.822 1.00 88.56 270 ASP A O 1
ATOM 2182 N N . TYR A 1 271 ? 21.335 -9.504 -4.148 1.00 84.94 271 TYR A N 1
ATOM 2183 C CA . TYR A 1 271 ? 20.128 -9.222 -3.361 1.00 84.94 271 TYR A CA 1
ATOM 2184 C C . TYR A 1 271 ? 19.033 -8.483 -4.154 1.00 84.94 271 TYR A C 1
ATOM 2186 O O . TYR A 1 271 ? 17.867 -8.866 -4.036 1.00 84.94 271 TYR A O 1
ATOM 2194 N N . ASN A 1 272 ? 19.397 -7.497 -4.984 1.00 89.81 272 ASN A N 1
ATOM 2195 C CA . ASN A 1 272 ? 18.453 -6.590 -5.643 1.00 89.81 272 ASN A CA 1
ATOM 2196 C C . ASN A 1 272 ? 18.730 -6.298 -7.130 1.00 89.81 272 ASN A C 1
ATOM 2198 O O . ASN A 1 272 ? 18.048 -5.457 -7.717 1.00 89.81 272 ASN A O 1
ATOM 2202 N N . SER A 1 273 ? 19.719 -6.954 -7.741 1.00 95.00 273 SER A N 1
ATOM 2203 C CA . SER A 1 2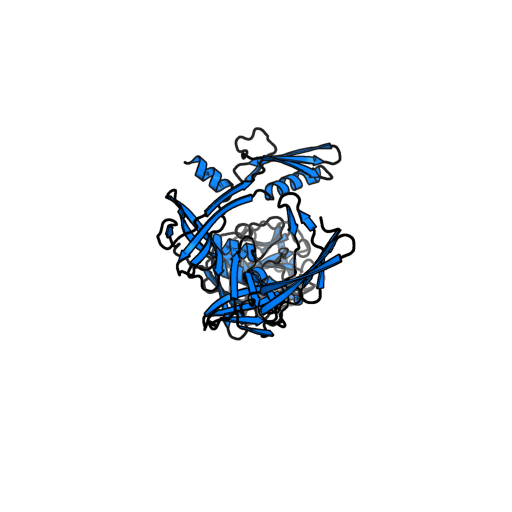73 ? 20.077 -6.748 -9.146 1.00 95.00 273 SER A CA 1
ATOM 2204 C C . SER A 1 273 ? 19.779 -7.950 -10.043 1.00 95.00 273 SER A C 1
ATOM 2206 O O . SER A 1 273 ? 19.836 -9.116 -9.631 1.00 95.00 273 SER A O 1
ATOM 2208 N N . TYR A 1 274 ? 19.488 -7.648 -11.307 1.00 98.06 274 TYR A N 1
ATOM 2209 C CA . TYR A 1 274 ? 19.113 -8.601 -12.345 1.00 98.06 274 TYR A CA 1
ATOM 2210 C C . TYR A 1 274 ? 19.898 -8.333 -13.622 1.00 98.06 274 TYR A C 1
ATOM 2212 O O . TYR A 1 274 ? 20.100 -7.187 -14.011 1.00 98.06 274 TYR A O 1
ATOM 2220 N N . SER A 1 275 ? 20.267 -9.394 -14.331 1.00 98.12 275 SER A N 1
ATOM 2221 C CA . SER A 1 275 ? 20.606 -9.296 -15.753 1.00 98.12 275 SER A CA 1
ATOM 2222 C C . SER A 1 275 ? 19.374 -9.625 -16.594 1.00 98.12 275 SER A C 1
ATOM 2224 O O . SER A 1 275 ? 18.661 -10.578 -16.267 1.00 98.12 275 SER A O 1
ATOM 2226 N N . ILE A 1 276 ? 19.154 -8.893 -17.685 1.00 98.56 276 ILE A N 1
ATOM 2227 C CA . ILE A 1 276 ? 17.981 -9.045 -18.559 1.00 98.56 276 ILE A CA 1
ATOM 2228 C C . ILE A 1 276 ? 18.428 -9.704 -19.866 1.00 98.56 276 ILE A C 1
ATOM 2230 O O . ILE A 1 276 ? 18.967 -9.035 -20.741 1.00 98.56 276 ILE A O 1
ATOM 2234 N N . TYR A 1 277 ? 18.249 -11.016 -19.983 1.00 98.50 277 TYR A N 1
ATOM 2235 C CA . TYR A 1 277 ? 18.637 -11.800 -21.156 1.00 98.50 277 TYR A CA 1
ATOM 2236 C C . TYR A 1 277 ? 17.658 -11.633 -22.304 1.00 98.50 277 TYR A C 1
ATOM 2238 O O . TYR A 1 277 ? 16.450 -11.681 -22.087 1.00 98.50 277 TYR A O 1
ATOM 2246 N N . SER A 1 278 ? 18.169 -11.558 -23.529 1.00 98.06 278 SER A N 1
ATOM 2247 C CA . SER A 1 278 ? 17.369 -11.890 -24.703 1.00 98.06 278 SER A CA 1
ATOM 2248 C C . SER A 1 278 ? 17.097 -13.396 -24.685 1.00 98.06 278 SER A C 1
ATOM 2250 O O . SER A 1 278 ? 18.015 -14.208 -24.548 1.00 98.06 278 SER A O 1
ATOM 2252 N N . ALA A 1 279 ? 15.824 -13.790 -24.730 1.00 96.50 279 ALA A N 1
ATOM 2253 C CA . ALA A 1 279 ? 15.448 -15.189 -24.568 1.00 96.50 279 ALA A CA 1
ATOM 2254 C C . ALA A 1 279 ? 16.122 -16.069 -25.637 1.00 96.50 279 ALA A C 1
ATOM 2256 O O . ALA A 1 279 ? 16.265 -15.673 -26.792 1.00 96.50 279 ALA A O 1
ATOM 2257 N N . GLY A 1 280 ? 16.534 -17.281 -25.264 1.00 93.25 280 GLY A N 1
ATOM 2258 C CA . GLY A 1 280 ? 17.174 -18.218 -26.195 1.00 93.25 280 GLY A CA 1
ATOM 2259 C C . GLY A 1 280 ? 18.599 -17.846 -26.633 1.00 93.25 280 GLY A C 1
ATOM 2260 O O . GLY A 1 280 ? 19.157 -18.558 -27.466 1.00 93.25 280 GLY A O 1
ATOM 2261 N N . THR A 1 281 ? 19.203 -16.788 -26.079 1.00 95.81 281 THR A N 1
ATOM 2262 C CA . THR A 1 281 ? 20.604 -16.407 -26.325 1.00 95.81 281 THR A CA 1
ATOM 2263 C C . THR A 1 281 ? 21.379 -16.258 -25.008 1.00 95.81 281 THR A C 1
ATOM 2265 O O . THR A 1 281 ? 20.803 -16.291 -23.921 1.00 95.81 281 THR A O 1
ATOM 2268 N N . ASN A 1 282 ? 22.704 -16.085 -25.097 1.00 94.62 282 ASN A N 1
ATOM 2269 C CA . ASN A 1 282 ? 23.558 -15.739 -23.950 1.00 94.62 282 ASN A CA 1
ATOM 2270 C C . ASN A 1 282 ? 23.748 -14.220 -23.784 1.00 94.62 282 ASN A C 1
ATOM 2272 O O . ASN A 1 282 ? 24.593 -13.788 -22.996 1.00 94.62 282 ASN A O 1
ATOM 2276 N N . GLN A 1 283 ? 23.003 -13.408 -24.535 1.00 98.44 283 GLN A N 1
ATOM 2277 C CA . GLN A 1 283 ? 23.150 -11.957 -24.542 1.00 98.44 283 GLN A CA 1
ATOM 2278 C C . GLN A 1 283 ? 22.160 -11.295 -23.593 1.00 98.44 283 GLN A C 1
ATOM 2280 O O . GLN A 1 283 ? 21.024 -11.741 -23.440 1.00 98.44 283 GLN A O 1
ATOM 2285 N N . VAL A 1 284 ? 22.595 -10.203 -22.981 1.00 98.69 284 VAL A N 1
ATOM 2286 C CA . VAL A 1 284 ? 21.842 -9.406 -22.014 1.00 98.69 284 VAL A CA 1
ATOM 2287 C C . VAL A 1 284 ? 21.786 -7.951 -22.452 1.00 98.69 284 VAL A C 1
ATOM 2289 O O . VAL A 1 284 ? 22.656 -7.510 -23.201 1.00 98.69 284 VAL A O 1
ATOM 2292 N N . ILE A 1 285 ? 20.793 -7.204 -21.965 1.00 98.81 285 ILE A N 1
ATOM 2293 C CA . ILE A 1 285 ? 20.799 -5.744 -22.079 1.00 98.81 285 ILE A CA 1
ATOM 2294 C C . ILE A 1 285 ? 22.011 -5.207 -21.307 1.00 98.81 285 ILE A C 1
ATOM 2296 O O . ILE A 1 285 ? 22.129 -5.402 -20.094 1.00 98.81 285 ILE A O 1
ATOM 2300 N N . ASP A 1 286 ? 22.898 -4.549 -22.040 1.00 98.62 286 ASP A N 1
ATOM 2301 C CA . ASP A 1 286 ? 24.192 -4.018 -21.631 1.00 98.62 286 ASP A CA 1
ATOM 2302 C C . ASP A 1 286 ? 24.201 -2.508 -21.882 1.00 98.62 286 ASP A C 1
ATOM 2304 O O . ASP A 1 286 ? 23.823 -2.033 -22.959 1.00 98.62 286 ASP A O 1
ATOM 2308 N N . LEU A 1 287 ? 24.628 -1.746 -20.877 1.00 98.50 287 LEU A N 1
ATOM 2309 C CA . LE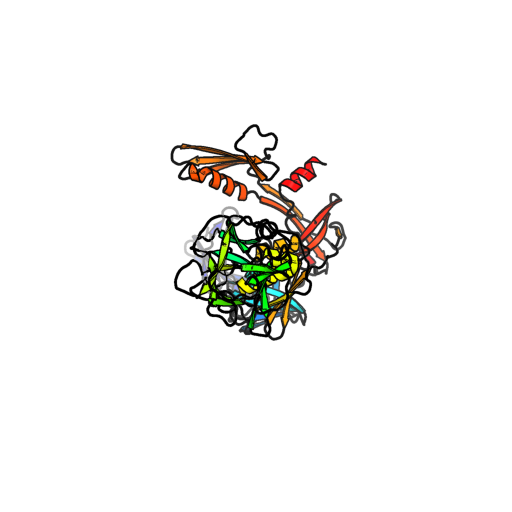U A 1 287 ? 24.974 -0.349 -21.061 1.00 98.50 287 LEU A CA 1
ATOM 2310 C C . LEU A 1 287 ? 26.304 -0.281 -21.799 1.00 98.50 287 LEU A C 1
ATOM 2312 O O . LEU A 1 287 ? 27.354 -0.590 -21.226 1.00 98.50 287 LEU A O 1
ATOM 2316 N N . LYS A 1 288 ? 26.256 0.174 -23.052 1.00 98.06 288 LYS A N 1
ATOM 2317 C CA . LYS A 1 288 ? 27.421 0.201 -23.930 1.00 98.06 288 LYS A CA 1
ATOM 2318 C C . LYS A 1 288 ? 28.586 0.924 -23.260 1.00 98.06 288 LYS A C 1
ATOM 2320 O O . LYS A 1 288 ? 28.469 2.084 -22.865 1.00 98.06 288 LYS A O 1
ATOM 2325 N N . GLU A 1 289 ? 29.705 0.209 -23.143 1.00 95.94 289 GLU A N 1
ATOM 2326 C CA . GLU A 1 289 ? 30.956 0.691 -22.534 1.00 95.94 289 GLU A CA 1
ATOM 2327 C C . GLU A 1 289 ? 30.812 1.151 -21.067 1.00 95.94 289 GLU A C 1
ATOM 2329 O O . GLU A 1 289 ? 31.712 1.791 -20.529 1.00 95.94 289 GLU A O 1
ATOM 2334 N N . GLY A 1 290 ? 29.696 0.835 -20.398 1.00 96.06 290 GLY A N 1
ATOM 2335 C CA . GLY A 1 290 ? 29.385 1.355 -19.066 1.00 96.06 290 GLY A CA 1
ATOM 2336 C C . GLY A 1 290 ? 29.207 2.877 -19.025 1.00 96.06 290 GLY A C 1
ATOM 2337 O O . GLY A 1 290 ? 29.453 3.486 -17.986 1.00 96.06 290 GLY A O 1
ATOM 2338 N N . ASN A 1 291 ? 28.822 3.511 -20.139 1.00 96.94 291 ASN A N 1
ATOM 2339 C CA . ASN A 1 291 ? 28.729 4.967 -20.244 1.00 96.94 291 ASN A CA 1
ATOM 2340 C C . ASN A 1 291 ? 27.529 5.540 -19.464 1.00 96.94 291 ASN A C 1
ATOM 2342 O O . ASN A 1 291 ? 26.439 5.700 -20.013 1.00 96.94 291 ASN A O 1
ATOM 2346 N N . ILE A 1 292 ? 27.744 5.879 -18.190 1.00 96.81 292 ILE A N 1
ATOM 2347 C CA . ILE A 1 292 ? 26.759 6.513 -17.298 1.00 96.81 292 ILE A CA 1
ATOM 2348 C C . ILE A 1 292 ? 26.673 8.017 -17.582 1.00 96.81 292 ILE A C 1
ATOM 2350 O O . ILE A 1 292 ? 27.201 8.856 -16.854 1.00 96.81 292 ILE A O 1
ATOM 2354 N N . THR A 1 293 ? 26.024 8.359 -18.690 1.00 97.75 293 THR A N 1
ATOM 2355 C CA . THR A 1 293 ? 25.661 9.733 -19.055 1.00 97.75 293 THR A CA 1
ATOM 2356 C C . THR A 1 293 ? 24.258 9.765 -19.658 1.00 97.75 293 THR A C 1
ATOM 2358 O O . THR A 1 293 ? 23.726 8.738 -20.079 1.00 97.75 293 THR A O 1
ATOM 2361 N N . ASN A 1 294 ? 23.636 10.946 -19.695 1.00 98.25 294 ASN A N 1
ATOM 2362 C CA . ASN A 1 294 ? 22.333 11.128 -20.334 1.00 98.25 294 ASN A CA 1
ATOM 2363 C C . ASN A 1 294 ? 22.428 10.754 -21.819 1.00 98.25 294 ASN A C 1
ATOM 2365 O O . ASN A 1 294 ? 23.204 11.356 -22.561 1.00 98.25 294 ASN A O 1
ATOM 2369 N N . GLY A 1 295 ? 21.644 9.762 -22.240 1.00 97.69 295 GLY A N 1
ATOM 2370 C CA . GLY A 1 295 ? 21.715 9.186 -23.581 1.00 97.69 295 GLY A CA 1
ATOM 2371 C C . GLY A 1 295 ? 22.697 8.023 -23.741 1.00 97.69 295 GLY A C 1
ATOM 2372 O O . GLY A 1 295 ? 22.976 7.620 -24.870 1.00 97.69 295 GLY A O 1
ATOM 2373 N N . GLY A 1 296 ? 23.222 7.464 -22.644 1.00 98.31 296 GLY A N 1
ATOM 2374 C CA . GLY A 1 296 ? 24.015 6.235 -22.678 1.00 98.31 296 GLY A CA 1
ATOM 2375 C C . GLY A 1 296 ? 23.246 5.107 -23.374 1.00 98.31 296 GLY A C 1
ATOM 2376 O O . GLY A 1 296 ? 22.109 4.807 -23.017 1.00 98.31 296 GLY A O 1
ATOM 2377 N N . ASN A 1 297 ? 23.841 4.509 -24.406 1.00 98.75 297 ASN A N 1
ATOM 2378 C CA . ASN A 1 297 ? 23.130 3.589 -25.291 1.00 98.75 297 ASN A CA 1
ATOM 2379 C C . ASN A 1 297 ? 22.974 2.190 -24.686 1.00 98.75 297 ASN A C 1
ATOM 2381 O O . ASN A 1 297 ? 23.947 1.644 -24.159 1.00 98.75 297 ASN A O 1
ATOM 2385 N N . LEU A 1 298 ? 21.803 1.573 -24.862 1.00 98.81 298 LEU A N 1
ATOM 2386 C CA . LEU A 1 298 ? 21.596 0.165 -24.529 1.00 98.81 298 LEU A CA 1
ATOM 2387 C C . LEU A 1 298 ? 21.745 -0.725 -25.761 1.00 98.81 298 LEU A C 1
ATOM 2389 O O . LEU A 1 298 ? 21.222 -0.452 -26.840 1.00 98.81 298 LEU A O 1
ATOM 2393 N N . GLN A 1 299 ? 22.476 -1.814 -25.586 1.00 98.81 299 GLN A N 1
ATOM 2394 C CA . GLN A 1 299 ? 22.732 -2.821 -26.610 1.00 98.81 299 GLN A CA 1
ATOM 2395 C C . GLN A 1 299 ? 22.520 -4.212 -26.018 1.00 98.81 299 GLN A C 1
ATOM 2397 O O . GLN A 1 299 ? 22.418 -4.365 -24.802 1.00 98.81 299 GLN A O 1
ATOM 2402 N N . ILE A 1 300 ? 22.477 -5.239 -26.859 1.00 98.75 300 ILE A N 1
ATOM 2403 C CA . ILE A 1 300 ? 22.661 -6.610 -26.389 1.00 98.75 300 ILE A CA 1
ATOM 2404 C C . ILE A 1 300 ? 24.134 -7.005 -26.468 1.00 98.75 300 ILE A C 1
ATOM 2406 O O . ILE A 1 300 ? 24.824 -6.730 -27.452 1.00 98.75 300 ILE A O 1
ATOM 2410 N N . TRP A 1 301 ? 24.630 -7.667 -25.430 1.00 98.50 301 TRP A N 1
ATOM 2411 C CA . TRP A 1 301 ? 25.995 -8.184 -25.385 1.00 98.50 301 TRP A CA 1
ATOM 2412 C C . TRP A 1 301 ? 26.047 -9.491 -24.604 1.00 98.50 301 TRP A C 1
ATOM 2414 O O . TRP A 1 301 ? 25.267 -9.688 -23.676 1.00 98.50 301 TRP A O 1
ATOM 2424 N N . GLU A 1 302 ? 26.954 -10.396 -24.964 1.00 97.38 302 GLU A N 1
ATOM 2425 C CA . GLU A 1 302 ? 27.164 -11.645 -24.230 1.00 97.38 302 GLU A CA 1
ATOM 2426 C C . GLU A 1 302 ? 27.411 -11.388 -22.735 1.00 97.38 302 GLU A C 1
ATOM 2428 O O . GLU A 1 302 ? 28.214 -10.531 -22.347 1.00 97.38 302 GLU A O 1
ATOM 2433 N N . TYR A 1 303 ? 26.722 -12.138 -21.875 1.00 96.25 303 TYR A N 1
ATOM 2434 C CA . TYR A 1 303 ? 26.871 -11.956 -20.439 1.00 96.25 303 TYR A CA 1
ATOM 2435 C C . TYR A 1 303 ? 28.312 -12.225 -19.989 1.00 96.25 303 TYR A C 1
ATOM 2437 O O . TYR A 1 303 ? 28.866 -13.307 -20.169 1.00 96.25 303 TYR A O 1
ATOM 2445 N N . THR A 1 304 ? 28.883 -11.227 -19.328 1.00 92.44 304 THR A N 1
ATOM 2446 C CA . THR A 1 304 ? 30.191 -11.258 -18.670 1.00 92.44 304 THR A CA 1
ATOM 2447 C C . THR A 1 304 ? 30.064 -10.522 -17.345 1.00 92.44 304 THR A C 1
ATOM 2449 O O . THR A 1 304 ? 29.210 -9.641 -17.219 1.00 92.44 304 THR A O 1
ATOM 2452 N N . GLU A 1 305 ? 30.904 -10.843 -16.362 1.00 90.00 305 GLU A N 1
ATOM 2453 C CA . GLU A 1 305 ? 30.892 -10.128 -15.081 1.00 90.00 305 GLU A CA 1
ATOM 2454 C C . GLU A 1 305 ? 31.100 -8.612 -15.278 1.00 90.00 305 GLU A C 1
ATOM 2456 O O . GLU A 1 305 ? 31.790 -8.176 -16.206 1.00 90.00 305 GLU A O 1
ATOM 2461 N N . GLY A 1 306 ? 30.438 -7.809 -14.442 1.00 92.31 306 GLY A N 1
ATOM 2462 C CA . GLY A 1 306 ? 30.472 -6.346 -14.482 1.00 92.31 306 GLY A CA 1
ATOM 2463 C C . GLY A 1 306 ? 29.086 -5.706 -14.377 1.00 92.31 306 GLY A C 1
ATOM 2464 O O . GLY A 1 306 ? 28.103 -6.210 -14.926 1.00 92.31 306 GLY A O 1
ATOM 2465 N N . ASP A 1 307 ? 29.025 -4.570 -13.685 1.00 96.12 307 ASP A N 1
ATOM 2466 C CA . ASP A 1 307 ? 27.772 -3.914 -13.295 1.00 96.12 307 ASP A CA 1
ATOM 2467 C C . ASP A 1 307 ? 27.023 -3.254 -14.463 1.00 96.12 307 ASP A C 1
ATOM 2469 O O . ASP A 1 307 ? 25.837 -2.961 -14.340 1.00 96.12 307 ASP A O 1
ATOM 2473 N N . GLN A 1 308 ? 27.656 -3.073 -15.629 1.00 97.06 308 GLN A N 1
ATOM 2474 C CA . GLN A 1 308 ? 27.021 -2.461 -16.804 1.00 97.06 308 GLN A CA 1
ATOM 2475 C C . GLN A 1 308 ? 25.887 -3.297 -17.426 1.00 97.06 308 GLN A C 1
ATOM 2477 O O . GLN A 1 308 ? 25.162 -2.788 -18.275 1.00 97.06 308 GLN A O 1
ATOM 2482 N N . LYS A 1 309 ? 25.724 -4.566 -17.023 1.00 97.25 309 LYS A N 1
ATOM 2483 C CA . LYS A 1 309 ? 24.592 -5.427 -17.435 1.00 97.25 309 LYS A CA 1
ATOM 2484 C C . LYS A 1 309 ? 23.628 -5.734 -16.292 1.00 97.25 309 LYS A C 1
ATOM 2486 O O . LYS A 1 309 ? 22.799 -6.641 -16.411 1.00 97.25 309 LYS A O 1
ATOM 2491 N N . LEU A 1 310 ? 23.797 -5.051 -15.161 1.00 98.19 310 LEU A N 1
ATOM 2492 C CA . LEU A 1 310 ? 23.010 -5.264 -13.960 1.00 98.19 310 LEU A CA 1
ATOM 2493 C C . LEU A 1 310 ? 22.029 -4.114 -13.775 1.00 98.19 310 LEU A C 1
ATOM 2495 O O . LEU A 1 310 ? 22.381 -2.937 -13.851 1.00 98.19 310 LEU A O 1
ATOM 2499 N N . TRP A 1 311 ? 20.791 -4.491 -13.493 1.00 98.38 311 TRP A N 1
ATOM 2500 C CA . TRP A 1 311 ? 19.656 -3.591 -13.410 1.00 98.38 311 TRP A CA 1
ATOM 2501 C C . TRP A 1 311 ? 18.924 -3.803 -12.091 1.00 98.38 311 TRP A C 1
ATOM 2503 O O . TRP A 1 311 ? 18.741 -4.941 -11.657 1.00 98.38 311 TRP A O 1
ATOM 2513 N N . ILE A 1 312 ? 18.501 -2.717 -11.456 1.00 96.69 312 ILE A N 1
ATOM 2514 C CA . ILE A 1 312 ? 17.661 -2.732 -10.258 1.00 96.69 312 ILE A CA 1
ATOM 2515 C C . ILE A 1 312 ? 16.240 -2.366 -10.692 1.00 96.69 312 ILE A C 1
ATOM 2517 O O . ILE A 1 312 ? 16.033 -1.387 -11.404 1.00 96.69 312 ILE A O 1
ATOM 2521 N N . LEU A 1 313 ? 15.256 -3.165 -10.292 1.00 95.44 313 LEU A N 1
ATOM 2522 C CA . LEU A 1 313 ? 13.858 -2.959 -10.670 1.00 95.44 313 LEU A CA 1
ATOM 2523 C C . LEU A 1 313 ? 13.119 -2.274 -9.523 1.00 95.44 313 LEU A C 1
ATOM 2525 O O . LEU A 1 313 ? 13.000 -2.872 -8.460 1.00 95.44 313 LEU A O 1
ATOM 2529 N N . GLU A 1 314 ? 12.603 -1.066 -9.742 1.00 89.81 314 GLU A N 1
ATOM 2530 C CA . GLU A 1 314 ? 11.732 -0.338 -8.809 1.00 89.81 314 GLU A CA 1
ATOM 2531 C C . GLU A 1 314 ? 10.279 -0.436 -9.298 1.00 89.81 314 GLU A C 1
ATOM 2533 O O . GLU A 1 314 ? 9.944 0.103 -10.352 1.00 89.81 314 GLU A O 1
ATOM 2538 N N . LYS A 1 315 ? 9.402 -1.123 -8.559 1.00 86.38 315 LYS A N 1
ATOM 2539 C CA . LYS A 1 315 ? 7.964 -1.233 -8.850 1.00 86.38 315 LYS A CA 1
ATOM 2540 C C . LYS A 1 315 ? 7.270 0.111 -8.577 1.00 86.38 315 LYS A C 1
ATOM 2542 O O . LYS A 1 315 ? 7.390 0.695 -7.502 1.00 86.38 315 LYS A O 1
ATOM 2547 N N . LEU A 1 316 ? 6.536 0.609 -9.565 1.00 81.06 316 LEU A N 1
ATOM 2548 C CA . LEU A 1 316 ? 5.864 1.903 -9.548 1.00 81.06 316 LEU A CA 1
ATOM 2549 C C . LEU A 1 316 ? 4.407 1.752 -9.119 1.00 81.06 316 LEU A C 1
ATOM 2551 O O . LEU A 1 316 ? 3.515 1.464 -9.919 1.00 81.06 316 LEU A O 1
ATOM 2555 N N . ASP A 1 317 ? 4.176 2.026 -7.845 1.00 73.25 317 ASP A N 1
ATOM 2556 C CA . ASP A 1 317 ? 2.866 1.956 -7.205 1.00 73.25 317 ASP A CA 1
ATOM 2557 C C . ASP A 1 317 ? 1.854 2.981 -7.748 1.00 73.25 317 ASP A C 1
ATOM 2559 O O . ASP A 1 317 ? 0.652 2.724 -7.792 1.00 73.25 317 ASP A O 1
ATOM 2563 N N . GLU A 1 318 ? 2.319 4.140 -8.225 1.00 71.19 318 GLU A N 1
ATOM 2564 C CA . GLU A 1 318 ? 1.432 5.168 -8.792 1.00 71.19 318 GLU A CA 1
ATOM 2565 C C . GLU A 1 318 ? 0.730 4.724 -10.077 1.00 71.19 318 GLU A C 1
ATOM 2567 O O . GLU A 1 318 ? -0.362 5.196 -10.396 1.00 71.19 318 GLU A O 1
ATOM 2572 N N . GLU A 1 319 ? 1.330 3.788 -10.806 1.00 75.19 319 GLU A N 1
ATOM 2573 C CA . GLU A 1 319 ? 0.735 3.248 -12.021 1.00 75.19 319 GLU A CA 1
ATOM 2574 C C . GLU A 1 319 ? -0.329 2.186 -11.699 1.00 75.19 319 GLU A C 1
ATOM 2576 O O . GLU A 1 319 ? -1.267 2.009 -12.479 1.00 75.19 319 GLU A O 1
ATOM 2581 N N . ILE A 1 320 ? -0.264 1.552 -10.516 1.00 77.44 320 ILE A N 1
ATOM 2582 C CA . ILE A 1 320 ? -1.357 0.708 -10.006 1.00 77.44 320 ILE A CA 1
ATOM 2583 C C . ILE A 1 320 ? -2.621 1.562 -9.877 1.00 77.44 320 ILE A C 1
ATOM 2585 O O . ILE A 1 320 ? -3.658 1.202 -10.427 1.00 77.44 320 ILE A O 1
ATOM 2589 N N . ILE A 1 321 ? -2.514 2.747 -9.269 1.00 81.69 321 ILE A N 1
ATOM 2590 C CA . ILE A 1 321 ? -3.647 3.672 -9.098 1.00 81.69 321 ILE A CA 1
ATOM 2591 C C . ILE A 1 321 ? -4.218 4.131 -10.448 1.00 81.69 321 ILE A C 1
ATOM 2593 O O . ILE A 1 321 ? -5.435 4.234 -10.619 1.00 81.69 321 ILE A O 1
ATOM 2597 N N . ARG A 1 322 ? -3.345 4.420 -11.418 1.00 81.81 322 ARG A N 1
ATOM 2598 C CA . ARG A 1 322 ? -3.736 4.960 -12.731 1.00 81.81 322 ARG A CA 1
ATOM 2599 C C . ARG A 1 322 ? -4.396 3.926 -13.630 1.00 81.81 322 ARG A C 1
ATOM 2601 O O . ARG A 1 322 ? -5.345 4.255 -14.341 1.00 81.81 322 ARG A O 1
ATOM 2608 N N . TYR A 1 323 ? -3.890 2.696 -13.640 1.00 80.56 323 TYR A N 1
ATOM 2609 C CA . TYR A 1 323 ? -4.302 1.694 -14.623 1.00 80.56 323 TYR A CA 1
ATOM 2610 C C . TYR A 1 323 ? -5.163 0.572 -14.058 1.00 80.56 323 TYR A C 1
ATOM 2612 O O . TYR A 1 323 ? -5.971 0.028 -14.820 1.00 80.56 323 TYR A O 1
ATOM 2620 N N . GLN A 1 324 ? -5.021 0.252 -12.772 1.00 84.81 324 GLN A N 1
ATOM 2621 C CA . GLN A 1 324 ? -5.841 -0.739 -12.075 1.00 84.81 324 GLN A CA 1
ATOM 2622 C C . GLN A 1 324 ? -6.891 -0.008 -11.234 1.00 84.81 324 GLN A C 1
ATOM 2624 O O . GLN A 1 324 ? -8.042 0.080 -11.663 1.00 84.81 324 GLN A O 1
ATOM 2629 N N . GLY A 1 325 ? -6.469 0.657 -10.163 1.00 87.56 325 GLY A N 1
ATOM 2630 C CA . GLY A 1 325 ? -7.331 1.438 -9.289 1.00 87.56 325 GLY A CA 1
ATOM 2631 C C . GLY A 1 325 ? -6.663 1.766 -7.958 1.00 87.56 325 GLY A C 1
ATOM 2632 O O . GLY A 1 325 ? -5.653 1.168 -7.579 1.00 87.56 325 GLY A O 1
ATOM 2633 N N . ILE A 1 326 ? -7.212 2.741 -7.234 1.00 85.56 326 ILE A N 1
ATOM 2634 C CA . ILE A 1 326 ? -6.732 3.073 -5.885 1.00 85.56 326 ILE A CA 1
ATOM 2635 C C . ILE A 1 326 ? -6.972 1.915 -4.902 1.00 85.56 326 ILE A C 1
ATOM 2637 O O . ILE A 1 326 ? -6.150 1.680 -4.023 1.00 85.56 326 ILE A O 1
ATOM 2641 N N . GLU A 1 327 ? -8.050 1.152 -5.080 1.00 91.38 327 GLU A N 1
ATOM 2642 C CA . GLU A 1 327 ? -8.366 -0.046 -4.302 1.00 91.38 327 GLU A CA 1
ATOM 2643 C C . GLU A 1 327 ? -7.288 -1.124 -4.469 1.00 91.38 327 GLU A C 1
ATOM 2645 O O . GLU A 1 327 ? -6.854 -1.710 -3.478 1.00 91.38 327 GLU A O 1
ATOM 2650 N N . ASP A 1 328 ? -6.816 -1.336 -5.703 1.00 89.50 328 ASP A N 1
ATOM 2651 C CA . ASP A 1 328 ? -5.734 -2.273 -6.026 1.00 89.50 328 ASP A CA 1
ATOM 2652 C C . ASP A 1 328 ? -4.419 -1.853 -5.375 1.00 89.50 328 ASP A C 1
ATOM 2654 O O . ASP A 1 328 ? -3.703 -2.677 -4.812 1.00 89.50 328 ASP A O 1
ATOM 2658 N N . TYR A 1 329 ? -4.130 -0.551 -5.383 1.00 84.69 329 TYR A N 1
ATOM 2659 C CA . TYR A 1 329 ? -2.964 -0.013 -4.695 1.00 84.69 329 TYR A CA 1
ATOM 2660 C C . TYR A 1 329 ? -3.043 -0.234 -3.182 1.00 84.69 329 TYR A C 1
ATOM 2662 O O . TYR A 1 329 ? -2.079 -0.700 -2.580 1.00 84.69 329 TYR A O 1
ATOM 2670 N N . ILE A 1 330 ? -4.194 0.032 -2.557 1.00 84.94 330 ILE A N 1
ATOM 2671 C CA . ILE A 1 330 ? -4.383 -0.221 -1.122 1.00 84.94 330 ILE A CA 1
ATOM 2672 C C . ILE A 1 330 ? -4.203 -1.711 -0.808 1.00 84.94 330 ILE A C 1
ATOM 2674 O O . ILE A 1 330 ? -3.544 -2.054 0.176 1.00 84.94 330 ILE A O 1
ATOM 2678 N N . ALA A 1 331 ? -4.760 -2.594 -1.641 1.00 89.06 331 ALA A N 1
ATOM 2679 C CA . ALA A 1 331 ? -4.602 -4.033 -1.480 1.00 89.06 331 ALA A CA 1
ATOM 2680 C C . ALA A 1 331 ? -3.140 -4.467 -1.585 1.00 89.06 331 ALA A C 1
ATOM 2682 O O . ALA A 1 331 ? -2.679 -5.231 -0.739 1.00 89.06 331 ALA A O 1
ATOM 2683 N N . GLU A 1 332 ? -2.398 -3.937 -2.558 1.00 83.38 332 GLU A N 1
ATOM 2684 C CA . GLU A 1 332 ? -0.962 -4.172 -2.708 1.00 83.38 332 GLU A CA 1
ATOM 2685 C C . GLU A 1 332 ? -0.192 -3.741 -1.454 1.00 83.38 332 GLU A C 1
ATOM 2687 O O . GLU A 1 332 ? 0.634 -4.497 -0.942 1.00 83.38 332 GLU A O 1
ATOM 2692 N N . GLN A 1 333 ? -0.510 -2.569 -0.892 1.00 79.75 333 GLN A N 1
ATOM 2693 C CA . GLN A 1 333 ? 0.129 -2.103 0.339 1.00 79.75 333 GLN A CA 1
ATOM 2694 C C . GLN A 1 333 ? -0.181 -3.012 1.534 1.00 79.75 333 GLN A C 1
ATOM 2696 O O . GLN A 1 333 ? 0.720 -3.301 2.323 1.00 79.75 333 GLN A O 1
ATOM 2701 N N . ILE A 1 334 ? -1.415 -3.499 1.687 1.00 82.94 334 ILE A N 1
ATOM 2702 C CA . ILE A 1 334 ? -1.742 -4.464 2.750 1.00 82.94 334 ILE A CA 1
ATOM 2703 C C . ILE A 1 334 ? -0.988 -5.782 2.515 1.00 82.94 334 ILE A C 1
ATOM 2705 O O . ILE A 1 334 ? -0.345 -6.291 3.435 1.00 82.94 334 ILE A O 1
ATOM 2709 N N . ASN A 1 335 ? -1.018 -6.312 1.289 1.00 85.38 335 ASN A N 1
ATOM 2710 C CA . ASN A 1 335 ? -0.364 -7.569 0.930 1.00 85.38 335 ASN A CA 1
ATOM 2711 C C . ASN A 1 335 ? 1.136 -7.517 1.220 1.00 85.38 335 ASN A C 1
ATOM 2713 O O . ASN A 1 335 ? 1.648 -8.368 1.945 1.00 85.38 335 ASN A O 1
ATOM 2717 N N . LYS A 1 336 ? 1.830 -6.494 0.721 1.00 77.75 336 LYS A N 1
ATOM 2718 C CA . LYS A 1 336 ? 3.278 -6.332 0.885 1.00 77.75 336 LYS A CA 1
ATOM 2719 C C . LYS A 1 336 ? 3.694 -6.181 2.346 1.00 77.75 336 LYS A C 1
ATOM 2721 O O . LYS A 1 336 ? 4.709 -6.732 2.757 1.00 77.75 336 LYS A O 1
ATOM 2726 N N . ASN A 1 337 ? 2.931 -5.427 3.136 1.00 76.19 337 ASN A N 1
ATOM 2727 C CA . ASN A 1 337 ? 3.357 -5.074 4.489 1.00 76.19 337 ASN A CA 1
ATOM 2728 C C . ASN A 1 337 ? 2.907 -6.084 5.555 1.00 76.19 337 ASN A C 1
ATOM 2730 O O . ASN A 1 337 ? 3.599 -6.216 6.564 1.00 76.19 337 ASN A O 1
ATOM 2734 N N . PHE A 1 338 ? 1.800 -6.805 5.336 1.00 79.31 338 PHE A N 1
ATOM 2735 C CA . PHE A 1 338 ? 1.182 -7.670 6.351 1.00 79.31 338 PHE A CA 1
ATOM 2736 C C . PHE A 1 338 ? 1.025 -9.134 5.937 1.00 79.31 338 PHE A C 1
ATOM 2738 O O . PHE A 1 338 ? 0.920 -9.979 6.820 1.00 79.31 338 PHE A O 1
ATOM 2745 N N . ILE A 1 339 ? 0.992 -9.468 4.645 1.00 83.81 339 ILE A N 1
ATOM 2746 C CA . ILE A 1 339 ? 0.746 -10.849 4.185 1.00 83.81 339 ILE A CA 1
ATOM 2747 C C . ILE A 1 339 ? 2.040 -11.487 3.671 1.00 83.81 339 ILE A C 1
ATOM 2749 O O . ILE A 1 339 ? 2.381 -12.590 4.090 1.00 83.81 339 ILE A O 1
ATOM 2753 N N . ASN A 1 340 ? 2.777 -10.765 2.826 1.00 81.38 340 ASN A N 1
ATOM 2754 C CA . ASN A 1 340 ? 3.976 -11.212 2.115 1.00 81.38 340 ASN A CA 1
ATOM 2755 C C . ASN A 1 340 ? 5.168 -10.275 2.381 1.00 81.38 340 ASN A C 1
ATOM 2757 O O . ASN A 1 340 ? 5.858 -9.848 1.456 1.00 81.38 340 ASN A O 1
ATOM 2761 N N . ASN A 1 341 ? 5.392 -9.923 3.643 1.00 75.81 341 ASN A N 1
ATOM 2762 C CA . ASN A 1 341 ? 6.541 -9.133 4.062 1.00 75.81 341 ASN A CA 1
ATOM 2763 C C . ASN A 1 341 ? 7.841 -9.951 3.936 1.00 75.81 341 ASN A C 1
ATOM 2765 O O . ASN A 1 341 ? 7.850 -11.166 4.159 1.00 75.81 341 ASN A O 1
ATOM 2769 N N . GLU A 1 342 ? 8.948 -9.279 3.603 1.00 70.19 342 GLU A N 1
ATOM 2770 C CA . GLU A 1 342 ? 10.280 -9.900 3.591 1.00 70.19 342 GLU A CA 1
ATOM 2771 C C . GLU A 1 342 ? 10.679 -10.409 4.984 1.00 70.19 342 GLU A C 1
ATOM 2773 O O . GLU A 1 342 ? 11.260 -11.491 5.115 1.00 70.19 342 GLU A O 1
ATOM 2778 N N . ASP A 1 343 ? 10.327 -9.669 6.040 1.00 70.44 343 ASP A N 1
ATOM 2779 C CA . ASP A 1 343 ? 10.412 -10.174 7.405 1.00 70.44 343 ASP A CA 1
ATOM 2780 C C . ASP A 1 343 ? 9.245 -11.131 7.660 1.00 70.44 343 ASP A C 1
ATOM 2782 O O . ASP A 1 343 ? 8.142 -10.739 8.038 1.00 70.44 343 ASP A O 1
ATOM 2786 N N . THR A 1 344 ? 9.508 -12.421 7.468 1.00 77.75 344 THR A N 1
ATOM 2787 C CA . THR A 1 344 ? 8.509 -13.489 7.630 1.00 77.75 344 THR A CA 1
ATOM 2788 C C . THR A 1 344 ? 7.810 -13.512 8.997 1.00 77.75 344 THR A C 1
ATOM 2790 O O . THR A 1 344 ? 6.706 -14.046 9.096 1.00 77.75 344 THR A O 1
ATOM 2793 N N . LEU A 1 345 ? 8.383 -12.912 10.052 1.00 74.94 345 LEU A N 1
ATOM 2794 C CA . LEU A 1 345 ? 7.724 -12.793 11.363 1.00 74.94 345 LEU A CA 1
ATOM 2795 C C . LEU A 1 345 ? 6.573 -11.770 11.358 1.00 74.94 345 LEU A C 1
ATOM 2797 O O . LEU A 1 345 ? 5.702 -11.786 12.238 1.00 74.94 345 LEU A O 1
ATOM 2801 N N . MET A 1 346 ? 6.554 -10.883 10.367 1.00 73.81 346 MET A N 1
ATOM 2802 C CA . MET A 1 346 ? 5.517 -9.877 10.160 1.00 73.81 346 MET A CA 1
ATOM 2803 C C . MET A 1 346 ? 4.317 -10.411 9.378 1.00 73.81 346 MET A C 1
ATOM 2805 O O . MET A 1 346 ? 3.248 -9.805 9.442 1.00 73.81 346 MET A O 1
ATOM 2809 N N . ASN A 1 347 ? 4.452 -11.565 8.723 1.00 80.69 347 ASN A N 1
ATOM 2810 C CA . ASN A 1 347 ? 3.391 -12.137 7.901 1.00 80.69 347 ASN A CA 1
ATOM 2811 C C . ASN A 1 347 ? 2.184 -12.563 8.744 1.00 80.69 347 ASN A C 1
ATOM 2813 O O . ASN A 1 347 ? 2.302 -13.021 9.887 1.00 80.69 347 ASN A O 1
ATOM 2817 N N . ARG A 1 348 ? 0.997 -12.380 8.169 1.00 83.31 348 ARG A N 1
ATOM 2818 C CA . ARG A 1 348 ? -0.316 -12.721 8.719 1.00 83.31 348 ARG A CA 1
ATOM 2819 C C . ARG A 1 348 ? -1.049 -13.575 7.692 1.00 83.31 348 ARG A C 1
ATOM 2821 O O . ARG A 1 348 ? -1.894 -13.084 6.955 1.00 83.31 348 ARG A O 1
ATOM 2828 N N . GLU A 1 349 ? -0.729 -14.866 7.641 1.00 84.50 349 GLU A N 1
ATOM 2829 C CA . GLU A 1 349 ? -1.276 -15.800 6.636 1.00 84.50 349 GLU A CA 1
ATOM 2830 C C . GLU A 1 349 ? -2.806 -15.965 6.704 1.00 84.50 349 GLU A C 1
ATOM 2832 O O . GLU A 1 349 ? -3.446 -16.389 5.741 1.00 84.50 349 GLU A O 1
ATOM 2837 N N . TYR A 1 350 ? -3.406 -15.625 7.847 1.00 85.81 350 TYR A N 1
ATOM 2838 C CA . TYR A 1 350 ? -4.855 -15.609 8.027 1.00 85.81 350 TYR A CA 1
ATOM 2839 C C . TYR A 1 350 ? -5.536 -14.392 7.392 1.00 85.81 350 TYR A C 1
ATOM 2841 O O . TYR A 1 350 ? -6.765 -14.362 7.343 1.00 85.81 350 TYR A O 1
ATOM 2849 N N . LEU A 1 351 ? -4.787 -13.378 6.956 1.00 88.38 351 LEU A N 1
ATOM 2850 C CA . LEU A 1 351 ? -5.332 -12.183 6.325 1.00 88.38 351 LEU A CA 1
ATOM 2851 C C . LEU A 1 351 ? -5.482 -12.405 4.817 1.00 88.38 351 LEU A C 1
ATOM 2853 O O . LEU A 1 351 ? -4.604 -12.955 4.157 1.00 88.38 351 LEU A O 1
ATOM 2857 N N . GLU A 1 352 ? -6.600 -11.956 4.262 1.00 92.00 352 GLU A N 1
ATOM 2858 C CA . GLU A 1 352 ? -6.845 -11.950 2.822 1.00 92.00 352 GLU A CA 1
ATOM 2859 C C . GLU A 1 352 ? -7.453 -10.612 2.416 1.00 92.00 352 GLU A C 1
ATOM 2861 O O . GLU A 1 352 ? -8.338 -10.092 3.093 1.00 92.00 352 GLU A O 1
ATOM 2866 N N . VAL A 1 353 ? -6.993 -10.051 1.302 1.00 92.44 353 VAL A N 1
ATOM 2867 C CA . VAL A 1 353 ? -7.534 -8.799 0.770 1.00 92.44 353 VAL A CA 1
ATOM 2868 C C . VAL A 1 353 ? -8.271 -9.082 -0.525 1.00 92.44 353 VAL A C 1
ATOM 2870 O O . VAL A 1 353 ? -7.771 -9.801 -1.389 1.00 92.44 353 VAL A O 1
ATOM 2873 N N . ARG A 1 354 ? -9.467 -8.511 -0.662 1.00 94.69 354 ARG A N 1
ATOM 2874 C CA . ARG A 1 354 ? -10.288 -8.617 -1.867 1.00 94.69 354 ARG A CA 1
ATOM 2875 C C . ARG A 1 354 ? -10.633 -7.233 -2.375 1.00 94.69 354 ARG A C 1
ATOM 2877 O O . ARG A 1 354 ? -11.183 -6.415 -1.644 1.00 94.69 354 ARG A O 1
ATOM 2884 N N . VAL A 1 355 ? -10.335 -6.994 -3.642 1.00 94.50 355 VAL A N 1
ATOM 2885 C CA . VAL A 1 355 ? -10.703 -5.762 -4.336 1.00 94.50 355 VAL A CA 1
ATOM 2886 C C . VAL A 1 355 ? -12.013 -6.003 -5.074 1.00 94.50 355 VAL A C 1
ATOM 2888 O O . VAL A 1 355 ? -12.123 -6.945 -5.857 1.00 94.50 355 VAL A O 1
ATOM 2891 N N . LYS A 1 356 ? -13.029 -5.188 -4.787 1.00 94.81 356 LYS A N 1
ATOM 2892 C CA . LYS A 1 356 ? -14.375 -5.327 -5.365 1.00 94.81 356 LYS A CA 1
ATOM 2893 C C . LYS A 1 356 ? -14.632 -4.373 -6.524 1.00 94.81 356 LYS A C 1
ATOM 2895 O O . LYS A 1 356 ? -15.423 -4.679 -7.415 1.00 94.81 356 LYS A O 1
ATOM 2900 N N . THR A 1 357 ? -13.979 -3.220 -6.502 1.00 92.50 357 THR A N 1
ATOM 2901 C CA . THR A 1 357 ? -14.056 -2.173 -7.524 1.00 92.50 357 THR A CA 1
ATOM 2902 C C . THR A 1 357 ? -12.651 -1.708 -7.879 1.00 92.50 357 THR A C 1
ATOM 2904 O O . THR A 1 357 ? -11.733 -1.860 -7.084 1.00 92.50 357 THR A O 1
ATOM 2907 N N . HIS A 1 358 ? -12.499 -1.133 -9.071 1.00 92.81 358 HIS A N 1
ATOM 2908 C CA . HIS A 1 358 ? -11.207 -0.745 -9.636 1.00 92.81 358 HIS A CA 1
ATOM 2909 C C . HIS A 1 358 ? -11.286 0.695 -10.149 1.00 92.81 358 HIS A C 1
ATOM 2911 O O . HIS A 1 358 ? -11.596 0.951 -11.320 1.00 92.81 358 HIS A O 1
ATOM 2917 N N . THR A 1 359 ? -11.095 1.654 -9.247 1.00 89.50 359 THR A N 1
ATOM 2918 C CA . THR A 1 359 ? -11.303 3.077 -9.515 1.00 89.50 359 THR A CA 1
ATOM 2919 C C . THR A 1 359 ? -9.996 3.753 -9.885 1.00 89.50 359 THR A C 1
ATOM 2921 O O . THR A 1 359 ? -9.161 4.074 -9.039 1.00 89.50 359 THR A O 1
ATOM 2924 N N . LYS A 1 360 ? -9.834 4.002 -11.183 1.00 90.69 360 LYS A N 1
ATOM 2925 C CA . LYS A 1 360 ? -8.634 4.616 -11.760 1.00 90.69 360 LYS A CA 1
ATOM 2926 C C . LYS A 1 360 ? -8.570 6.107 -11.466 1.00 90.69 360 LYS A C 1
ATOM 2928 O O . LYS A 1 360 ? -9.508 6.840 -11.784 1.00 90.69 360 LYS A O 1
ATOM 2933 N N . LEU A 1 361 ? -7.442 6.568 -10.931 1.00 81.81 361 LEU A N 1
ATOM 2934 C CA . LEU A 1 361 ? -7.223 7.978 -10.604 1.00 81.81 361 LEU A CA 1
ATOM 2935 C C . LEU A 1 361 ? -5.909 8.498 -11.193 1.00 81.81 361 LEU A C 1
ATOM 2937 O O . LEU A 1 361 ? -4.892 7.813 -11.214 1.00 81.81 361 LEU A O 1
ATOM 2941 N N . ASN A 1 362 ? -5.918 9.754 -11.640 1.00 80.50 362 ASN A N 1
ATOM 2942 C CA . ASN A 1 362 ? -4.719 10.451 -12.108 1.00 80.50 362 ASN A CA 1
ATOM 2943 C C . ASN A 1 362 ? -4.087 11.248 -10.956 1.00 80.50 362 ASN A C 1
ATOM 2945 O O . ASN A 1 362 ? -4.098 12.478 -10.954 1.00 80.50 362 ASN A O 1
ATOM 2949 N N . VAL A 1 363 ? -3.588 10.535 -9.949 1.00 68.88 363 VAL A N 1
ATOM 2950 C CA . VAL A 1 363 ? -2.958 11.101 -8.745 1.00 68.88 363 VAL A CA 1
ATOM 2951 C C . VAL A 1 363 ? -1.577 10.478 -8.541 1.00 68.88 363 VAL A C 1
ATOM 2953 O O . VAL A 1 363 ? -1.276 9.433 -9.117 1.00 68.88 363 VAL A O 1
ATOM 2956 N N . SER A 1 364 ? -0.700 11.143 -7.791 1.00 65.81 364 SER A N 1
ATOM 2957 C CA . SER A 1 364 ? 0.581 10.549 -7.383 1.00 65.81 364 SER A CA 1
ATOM 2958 C C . SER A 1 364 ? 0.423 9.892 -6.015 1.00 65.81 364 SER A C 1
ATOM 2960 O O . SER A 1 364 ? -0.374 10.355 -5.197 1.00 65.81 364 SER A O 1
ATOM 2962 N N . VAL A 1 365 ? 1.204 8.847 -5.736 1.00 64.44 365 VAL A N 1
ATOM 2963 C CA . VAL A 1 365 ? 1.229 8.213 -4.408 1.00 64.44 365 VAL A CA 1
ATOM 2964 C C . VAL A 1 365 ? 1.467 9.267 -3.328 1.00 64.44 365 VAL A C 1
ATOM 2966 O O . VAL A 1 365 ? 0.670 9.362 -2.400 1.00 64.44 365 VAL A O 1
ATOM 2969 N N . SER A 1 366 ? 2.447 10.158 -3.516 1.00 58.62 366 SER A N 1
ATOM 2970 C CA . SER A 1 366 ? 2.775 11.236 -2.567 1.00 58.62 366 SER A CA 1
ATOM 2971 C C . SER A 1 366 ? 1.585 12.134 -2.205 1.00 58.62 366 SER A C 1
ATOM 2973 O O . SER A 1 366 ? 1.501 12.609 -1.076 1.00 58.62 366 SER A O 1
ATOM 2975 N N . THR A 1 367 ? 0.637 12.326 -3.130 1.00 57.91 367 THR A N 1
ATOM 2976 C CA . THR A 1 367 ? -0.583 13.114 -2.890 1.00 57.91 367 THR A CA 1
ATOM 2977 C C . THR A 1 367 ? -1.660 12.365 -2.104 1.00 57.91 367 THR A C 1
ATOM 2979 O O . THR A 1 367 ? -2.504 13.009 -1.493 1.00 57.91 367 THR A O 1
ATOM 2982 N N . ILE A 1 368 ? -1.634 11.029 -2.100 1.00 59.44 368 ILE A N 1
ATOM 2983 C CA . ILE A 1 368 ? -2.578 10.187 -1.347 1.00 59.44 368 ILE A CA 1
ATOM 2984 C C . ILE A 1 368 ? -2.075 9.954 0.082 1.00 59.44 368 ILE A C 1
ATOM 2986 O O . ILE A 1 368 ? -2.856 9.965 1.033 1.00 59.44 368 ILE A O 1
ATOM 2990 N N . VAL A 1 369 ? -0.773 9.706 0.233 1.00 53.97 369 VAL A N 1
ATOM 2991 C CA . VAL A 1 369 ? -0.185 9.231 1.494 1.00 53.97 369 VAL A CA 1
ATOM 2992 C C . VAL A 1 369 ? 0.232 10.351 2.465 1.00 53.97 369 VAL A C 1
ATOM 2994 O O . VAL A 1 369 ? 0.601 10.027 3.587 1.00 53.97 369 VAL A O 1
ATOM 2997 N N . ASP A 1 370 ? 0.139 11.635 2.076 1.00 49.25 370 ASP A N 1
ATOM 2998 C CA . ASP A 1 370 ? 0.499 12.833 2.880 1.00 49.25 370 ASP A CA 1
ATOM 2999 C C . ASP A 1 370 ? 1.799 12.648 3.692 1.00 49.25 370 ASP A C 1
ATOM 3001 O O . ASP A 1 370 ? 1.820 12.716 4.922 1.00 49.25 370 ASP A O 1
ATOM 3005 N N . VAL A 1 371 ? 2.895 12.313 3.002 1.00 46.59 371 VAL A N 1
ATOM 3006 C CA . VAL A 1 371 ? 4.134 11.875 3.665 1.00 46.59 371 VAL A CA 1
ATOM 3007 C C . VAL A 1 371 ? 4.992 13.058 4.092 1.00 46.59 371 VAL A C 1
ATOM 3009 O O . VAL A 1 371 ? 5.370 13.905 3.282 1.00 46.59 371 VAL A O 1
ATOM 3012 N N . GLN A 1 372 ? 5.409 13.042 5.355 1.00 40.22 372 GLN A N 1
ATOM 3013 C CA . GLN A 1 372 ? 6.651 13.670 5.792 1.00 40.22 372 GLN A CA 1
ATOM 3014 C C . GLN A 1 372 ? 7.638 12.565 6.195 1.00 40.22 372 GLN A C 1
ATOM 3016 O O . GLN A 1 372 ? 7.302 11.709 7.009 1.00 40.22 372 GLN A O 1
ATOM 3021 N N . ASN A 1 373 ? 8.866 12.624 5.670 1.00 39.88 373 ASN A N 1
ATOM 3022 C CA . ASN A 1 373 ? 10.027 11.821 6.091 1.00 39.88 373 ASN A CA 1
ATOM 3023 C C . ASN A 1 373 ? 9.961 10.298 5.845 1.00 39.88 373 ASN A C 1
ATOM 3025 O O . ASN A 1 373 ? 10.562 9.550 6.612 1.00 39.88 373 ASN A O 1
ATOM 3029 N N . ASP A 1 374 ? 9.252 9.830 4.815 1.00 48.78 374 ASP A N 1
ATOM 3030 C CA . ASP A 1 374 ? 9.243 8.415 4.387 1.00 48.78 374 ASP A CA 1
ATOM 3031 C C . ASP A 1 374 ? 8.787 7.388 5.446 1.00 48.78 374 ASP A C 1
ATOM 3033 O O . ASP A 1 374 ? 8.951 6.182 5.259 1.00 48.78 374 ASP A O 1
ATOM 3037 N N . ILE A 1 375 ? 8.181 7.844 6.550 1.00 46.88 375 ILE A N 1
ATOM 3038 C CA . ILE A 1 375 ? 7.576 6.990 7.576 1.00 46.88 375 ILE A CA 1
ATOM 3039 C C . ILE A 1 375 ? 6.080 6.912 7.302 1.00 46.88 375 ILE A C 1
ATOM 3041 O O . ILE A 1 375 ? 5.351 7.901 7.373 1.00 46.88 375 ILE A O 1
ATOM 3045 N N . TYR A 1 376 ? 5.631 5.707 6.999 1.00 63.09 376 TYR A N 1
ATOM 3046 C CA . TYR A 1 376 ? 4.279 5.383 6.598 1.00 63.09 376 TYR A CA 1
ATOM 3047 C C . TYR A 1 376 ? 3.566 4.598 7.693 1.00 63.09 376 TYR A C 1
ATOM 3049 O O . TYR A 1 376 ? 4.148 3.707 8.296 1.00 63.09 376 TYR A O 1
ATOM 3057 N N . ASN A 1 377 ? 2.290 4.875 7.928 1.00 68.31 377 ASN A N 1
ATOM 3058 C CA . ASN A 1 377 ? 1.436 4.061 8.784 1.00 68.31 377 ASN A CA 1
ATOM 3059 C C . ASN A 1 377 ? 0.227 3.629 7.949 1.00 68.31 377 ASN A C 1
ATOM 3061 O O . ASN A 1 377 ? -0.515 4.481 7.450 1.00 68.31 377 ASN A O 1
ATOM 3065 N N . LEU A 1 378 ? 0.047 2.316 7.769 1.00 72.25 378 LEU A N 1
ATOM 3066 C CA . LEU A 1 378 ? -0.985 1.785 6.878 1.00 72.25 378 LEU A CA 1
ATOM 3067 C C . LEU A 1 378 ? -2.397 2.143 7.363 1.00 72.25 378 LEU A C 1
ATOM 3069 O O . LEU A 1 378 ? -3.259 2.436 6.538 1.00 72.25 378 LEU A O 1
ATOM 3073 N N . HIS A 1 379 ? -2.629 2.196 8.676 1.00 71.69 379 HIS A N 1
ATOM 3074 C CA . HIS A 1 379 ? -3.902 2.650 9.235 1.00 71.69 379 HIS A CA 1
ATOM 3075 C C . HIS A 1 379 ? -4.193 4.110 8.859 1.00 71.69 379 HIS A C 1
ATOM 3077 O O . HIS A 1 379 ? -5.255 4.394 8.310 1.00 71.69 379 HIS A O 1
ATOM 3083 N N . THR A 1 380 ? -3.238 5.025 9.059 1.00 70.44 380 THR A N 1
ATOM 3084 C CA . THR A 1 380 ? -3.386 6.441 8.670 1.00 70.44 380 THR A CA 1
ATOM 3085 C C . THR A 1 380 ? -3.690 6.587 7.182 1.00 70.44 380 THR A C 1
ATOM 3087 O O . THR A 1 380 ? -4.568 7.358 6.795 1.00 70.44 380 THR A O 1
ATOM 3090 N N . PHE A 1 381 ? -3.000 5.823 6.338 1.00 72.88 381 PHE A N 1
ATOM 3091 C CA . PHE A 1 381 ? -3.258 5.817 4.904 1.00 72.88 381 PHE A CA 1
ATOM 3092 C C . PHE A 1 381 ? -4.653 5.314 4.547 1.00 72.88 381 PHE A C 1
ATOM 3094 O O . PHE A 1 381 ? -5.336 5.952 3.747 1.00 72.88 381 PHE A O 1
ATOM 3101 N N . MET A 1 382 ? -5.087 4.192 5.124 1.00 75.06 382 MET A N 1
ATOM 3102 C CA . MET A 1 382 ? -6.425 3.652 4.880 1.00 75.06 382 MET A CA 1
ATOM 3103 C C . MET A 1 382 ? -7.494 4.666 5.297 1.00 75.06 382 MET A C 1
ATOM 3105 O O . MET A 1 382 ? -8.441 4.914 4.553 1.00 75.06 382 MET A O 1
ATOM 3109 N N . THR A 1 383 ? -7.296 5.339 6.431 1.00 72.56 383 THR A N 1
ATOM 3110 C CA . THR A 1 383 ? -8.160 6.433 6.888 1.00 72.56 383 THR A CA 1
ATOM 3111 C C . THR A 1 383 ? -8.188 7.591 5.888 1.00 72.56 383 THR A C 1
ATOM 3113 O O . THR A 1 383 ? -9.269 8.041 5.502 1.00 72.56 383 THR A O 1
ATOM 3116 N N . ASN A 1 384 ? -7.032 8.034 5.385 1.00 71.31 384 ASN A N 1
ATOM 3117 C CA . ASN A 1 384 ? -6.962 9.066 4.343 1.00 71.31 384 ASN A CA 1
ATOM 3118 C C . ASN A 1 384 ? -7.654 8.621 3.044 1.00 71.31 384 ASN A C 1
ATOM 3120 O O . ASN A 1 384 ? -8.284 9.440 2.371 1.00 71.31 384 ASN A O 1
ATOM 3124 N N . CYS A 1 385 ? -7.571 7.334 2.699 1.00 75.94 385 CYS A N 1
ATOM 3125 C CA . CYS A 1 385 ? -8.225 6.774 1.522 1.00 75.94 385 CYS A CA 1
ATOM 3126 C C . CYS A 1 385 ? -9.751 6.819 1.635 1.00 75.94 385 CYS A C 1
ATOM 3128 O O . CYS A 1 385 ? -10.429 7.265 0.704 1.00 75.94 385 CYS A O 1
ATOM 3130 N N . THR A 1 386 ? -10.286 6.432 2.793 1.00 75.19 386 THR A N 1
ATOM 3131 C CA . THR A 1 386 ? -11.714 6.562 3.117 1.00 75.19 386 THR A CA 1
ATOM 3132 C C . THR A 1 386 ? -12.178 8.011 2.991 1.00 75.19 386 THR A C 1
ATOM 3134 O O . THR A 1 386 ? -13.207 8.283 2.375 1.00 75.19 386 THR A O 1
ATOM 3137 N N . GLN A 1 387 ? -11.398 8.952 3.530 1.00 70.69 387 GLN A N 1
ATOM 3138 C CA . GLN A 1 387 ? -11.767 10.369 3.585 1.00 70.69 387 GLN A CA 1
ATOM 3139 C C . GLN A 1 387 ? -11.756 11.059 2.216 1.00 70.69 387 GLN A C 1
ATOM 3141 O O . GLN A 1 387 ? -12.630 11.879 1.941 1.00 70.69 387 GLN A O 1
ATOM 3146 N N . ASN A 1 388 ? -10.779 10.744 1.365 1.00 71.62 388 ASN A N 1
ATOM 3147 C CA . ASN A 1 388 ? -10.534 11.511 0.141 1.00 71.62 388 ASN A CA 1
ATOM 3148 C C . ASN A 1 388 ? -11.028 10.826 -1.138 1.00 71.62 388 ASN A C 1
ATOM 3150 O O . ASN A 1 388 ? -11.207 11.501 -2.151 1.00 71.62 388 ASN A O 1
ATOM 3154 N N . TYR A 1 389 ? -11.252 9.508 -1.112 1.00 75.75 389 TYR A N 1
ATOM 3155 C CA . TYR A 1 389 ? -11.491 8.731 -2.332 1.00 75.75 389 TYR A CA 1
ATOM 3156 C C . TYR A 1 389 ? -12.710 7.802 -2.262 1.00 75.75 389 TYR A C 1
ATOM 3158 O O . TYR A 1 389 ? -12.840 6.932 -3.117 1.00 75.75 389 TYR A O 1
ATOM 3166 N N . ASN A 1 390 ? -13.626 7.989 -1.301 1.00 79.50 390 ASN A N 1
ATOM 3167 C CA . ASN A 1 390 ? -14.841 7.169 -1.123 1.00 79.50 390 ASN A CA 1
ATOM 3168 C C . ASN A 1 390 ? -14.557 5.668 -0.944 1.00 79.50 390 ASN A C 1
ATOM 3170 O O . ASN A 1 390 ? -15.344 4.814 -1.363 1.00 79.50 390 ASN A O 1
ATOM 3174 N N . ILE A 1 391 ? -13.413 5.346 -0.345 1.00 84.44 391 ILE A N 1
ATOM 3175 C CA . ILE A 1 391 ? -13.027 3.965 -0.085 1.00 84.44 391 ILE A CA 1
ATOM 3176 C C . ILE A 1 391 ? -13.741 3.464 1.160 1.00 84.44 391 ILE A C 1
ATOM 3178 O O . ILE A 1 391 ? -13.861 4.164 2.160 1.00 84.44 391 ILE A O 1
ATOM 3182 N N . THR A 1 392 ? -14.214 2.230 1.091 1.00 83.00 392 THR A N 1
ATOM 3183 C CA . THR A 1 392 ? -14.845 1.534 2.201 1.00 83.00 392 THR A CA 1
ATOM 3184 C C . THR A 1 392 ? -14.153 0.203 2.425 1.00 83.00 392 THR A C 1
ATOM 3186 O O . THR A 1 392 ? -13.777 -0.483 1.472 1.00 83.00 392 THR A O 1
ATOM 3189 N N . TYR A 1 393 ? -13.992 -0.149 3.698 1.00 82.44 393 TYR A N 1
ATOM 3190 C CA . TYR A 1 393 ? -13.409 -1.412 4.128 1.00 82.44 393 TYR A CA 1
ATOM 3191 C C . TYR A 1 393 ? -14.476 -2.237 4.830 1.00 82.44 393 TYR A C 1
ATOM 3193 O O . TYR A 1 393 ? -15.074 -1.792 5.812 1.00 82.44 393 TYR A O 1
ATOM 3201 N N . ASN A 1 394 ? -14.707 -3.451 4.348 1.00 81.06 394 ASN A N 1
ATOM 3202 C CA . ASN A 1 394 ? -15.576 -4.411 5.008 1.00 81.06 394 ASN A CA 1
ATOM 3203 C C . ASN A 1 394 ? -14.746 -5.600 5.489 1.00 81.06 394 ASN A C 1
ATOM 3205 O O . ASN A 1 394 ? -14.110 -6.279 4.688 1.00 81.06 394 ASN A O 1
ATOM 3209 N N . VAL A 1 395 ? -14.759 -5.847 6.799 1.00 78.62 395 VAL A N 1
ATOM 3210 C CA . VAL A 1 395 ? -13.956 -6.901 7.426 1.00 78.62 395 VAL A CA 1
ATOM 3211 C C . VAL A 1 395 ? -14.860 -8.032 7.901 1.00 78.62 395 VAL A C 1
ATOM 3213 O O . VAL A 1 395 ? -15.773 -7.810 8.701 1.00 78.62 395 VAL A O 1
ATOM 3216 N N . PHE A 1 396 ? -14.617 -9.251 7.424 1.00 78.56 396 PHE A N 1
ATOM 3217 C CA . PHE A 1 396 ? -15.404 -10.431 7.793 1.00 78.56 396 PHE A CA 1
ATOM 3218 C C . PHE A 1 396 ? -14.568 -11.714 7.797 1.00 78.56 396 PHE A C 1
ATOM 3220 O O . PHE A 1 396 ? -13.447 -11.748 7.306 1.00 78.56 396 PHE A O 1
ATOM 3227 N N . LEU A 1 397 ? -15.116 -12.780 8.383 1.00 77.62 397 LEU A N 1
ATOM 3228 C CA . LEU A 1 397 ? -14.465 -14.086 8.461 1.00 77.62 397 LEU A CA 1
ATOM 3229 C C . LEU A 1 397 ? -15.071 -15.044 7.434 1.00 77.62 397 LEU A C 1
ATOM 3231 O O . LEU A 1 397 ? -16.283 -15.254 7.430 1.00 77.62 397 LEU A O 1
ATOM 3235 N N . GLU A 1 398 ? -14.231 -15.701 6.645 1.00 82.88 398 GLU A N 1
ATOM 3236 C CA . GLU A 1 398 ? -14.634 -16.798 5.764 1.00 82.88 398 GLU A CA 1
ATOM 3237 C C . GLU A 1 398 ? -13.530 -17.857 5.759 1.00 82.88 398 GLU A C 1
ATOM 3239 O O . GLU A 1 398 ? -12.354 -17.527 5.657 1.00 82.88 398 GLU A O 1
ATOM 3244 N N . ASN A 1 399 ? -13.878 -19.140 5.893 1.00 82.56 399 ASN A N 1
ATOM 3245 C CA . ASN A 1 399 ? -12.916 -20.249 5.787 1.00 82.56 399 ASN A CA 1
ATOM 3246 C C . ASN A 1 399 ? -11.644 -20.096 6.655 1.00 82.56 399 ASN A C 1
ATOM 3248 O O . ASN A 1 399 ? -10.555 -20.475 6.232 1.00 82.56 399 ASN A O 1
ATOM 3252 N N . LYS A 1 400 ? -11.789 -19.574 7.886 1.00 79.38 400 LYS A N 1
ATOM 3253 C CA . LYS A 1 400 ? -10.691 -19.265 8.832 1.00 79.38 400 LYS A CA 1
ATOM 3254 C C . LYS A 1 400 ? -9.731 -18.154 8.375 1.00 79.38 400 LYS A C 1
ATOM 3256 O O . LYS A 1 400 ? -8.642 -18.044 8.928 1.00 79.38 400 LYS A O 1
ATOM 3261 N N . LYS A 1 401 ? -10.139 -17.323 7.418 1.00 84.06 401 LYS A N 1
ATOM 3262 C CA . LYS A 1 401 ? -9.410 -16.127 7.001 1.00 84.06 401 LYS A CA 1
ATOM 3263 C C . LYS A 1 401 ? -10.178 -14.855 7.321 1.00 84.06 401 LYS A C 1
ATOM 3265 O O . LYS A 1 401 ? -11.384 -14.776 7.072 1.00 84.06 401 LYS A O 1
ATOM 3270 N N . LEU A 1 402 ? -9.470 -13.869 7.857 1.00 84.31 402 LEU A N 1
ATOM 3271 C CA . LEU A 1 402 ? -9.960 -12.511 8.036 1.00 84.31 402 LEU A CA 1
ATOM 3272 C C . LEU A 1 402 ? -9.834 -11.780 6.698 1.00 84.31 402 LEU A C 1
ATOM 3274 O O . LEU A 1 402 ? -8.732 -11.466 6.252 1.00 84.31 402 LEU A O 1
ATOM 3278 N N . ILE A 1 403 ? -10.967 -11.542 6.053 1.00 87.88 403 ILE A N 1
ATOM 3279 C CA . ILE A 1 403 ? -11.034 -10.895 4.749 1.00 87.88 403 ILE A CA 1
ATOM 3280 C C . ILE A 1 403 ? -11.276 -9.409 4.931 1.00 87.88 403 ILE A C 1
ATOM 3282 O O . ILE A 1 403 ? -12.193 -9.015 5.651 1.00 87.88 403 ILE A O 1
ATOM 3286 N N . ILE A 1 404 ? -10.486 -8.605 4.229 1.00 88.50 404 ILE A N 1
ATOM 3287 C CA . ILE A 1 404 ? -10.697 -7.174 4.042 1.00 88.50 404 ILE A CA 1
ATOM 3288 C C . ILE A 1 404 ? -11.165 -6.978 2.605 1.00 88.50 404 ILE A C 1
ATOM 3290 O O . ILE A 1 404 ? -10.385 -7.096 1.662 1.00 88.50 404 ILE A O 1
ATOM 3294 N N . GLU A 1 405 ? -12.448 -6.694 2.434 1.00 91.62 405 GLU A N 1
ATOM 3295 C CA . GLU A 1 405 ? -13.008 -6.287 1.150 1.00 91.62 405 GLU A CA 1
ATOM 3296 C C . GLU A 1 405 ? -12.894 -4.766 1.005 1.00 91.62 405 GLU A C 1
ATOM 3298 O O . GLU A 1 405 ? -13.345 -4.019 1.878 1.00 91.62 405 GLU A O 1
ATOM 3303 N N . ILE A 1 406 ? -12.279 -4.323 -0.090 1.00 92.56 406 ILE A N 1
ATOM 3304 C CA . ILE A 1 406 ? -12.068 -2.917 -0.438 1.00 92.56 406 ILE A CA 1
ATOM 3305 C C . ILE A 1 406 ? -13.007 -2.559 -1.587 1.00 92.56 406 ILE A C 1
ATOM 3307 O O . ILE A 1 406 ? -12.978 -3.188 -2.649 1.00 92.56 406 ILE A O 1
ATOM 3311 N N . GLU A 1 407 ? -13.831 -1.538 -1.377 1.00 93.06 407 GLU A N 1
ATOM 3312 C CA . GLU A 1 407 ? -14.807 -1.057 -2.355 1.00 93.06 407 GLU A CA 1
ATOM 3313 C C . GLU A 1 407 ? -14.796 0.476 -2.382 1.00 93.06 407 GLU A C 1
ATOM 3315 O O . GLU A 1 407 ? -14.992 1.122 -1.351 1.00 93.06 407 GLU A O 1
ATOM 3320 N N . ASN A 1 408 ? -14.605 1.067 -3.559 1.00 89.50 408 ASN A N 1
ATOM 3321 C CA . ASN A 1 408 ? -14.948 2.453 -3.833 1.00 89.50 408 ASN A CA 1
ATOM 3322 C C . ASN A 1 408 ? -16.443 2.532 -4.095 1.00 89.50 408 ASN A C 1
ATOM 3324 O O . ASN A 1 408 ? -16.968 2.017 -5.087 1.00 89.50 408 ASN A O 1
ATOM 3328 N N . LYS A 1 409 ? -17.136 3.169 -3.166 1.00 84.25 409 LYS A N 1
ATOM 3329 C CA . LYS A 1 409 ? -18.579 3.286 -3.207 1.00 84.25 409 LYS A CA 1
ATOM 3330 C C . LYS A 1 409 ? -18.945 4.678 -2.771 1.00 84.25 409 LYS A C 1
ATOM 3332 O O . LYS A 1 409 ? -18.686 5.069 -1.638 1.00 84.25 409 LYS A O 1
ATOM 3337 N N . GLU A 1 410 ? -19.611 5.409 -3.656 1.00 72.31 410 GLU A N 1
ATOM 3338 C CA . GLU A 1 410 ? -20.206 6.683 -3.284 1.00 72.31 410 GLU A CA 1
ATOM 3339 C C . GLU A 1 410 ? -21.263 6.433 -2.198 1.00 72.31 410 GLU A C 1
ATOM 3341 O O . GLU A 1 410 ? -22.348 5.892 -2.443 1.00 72.31 410 GLU A O 1
ATOM 3346 N N . ILE A 1 411 ? -20.922 6.783 -0.960 1.00 67.12 411 ILE A N 1
ATOM 3347 C CA . ILE A 1 411 ? -21.855 6.713 0.155 1.00 67.12 411 ILE A CA 1
ATOM 3348 C C . ILE A 1 411 ? -22.690 7.986 0.112 1.00 67.12 411 ILE A C 1
ATOM 3350 O O . ILE A 1 411 ? -22.177 9.091 0.289 1.00 67.12 411 ILE A O 1
ATOM 3354 N N . LYS A 1 412 ? -24.006 7.836 -0.076 1.00 71.62 412 LYS A N 1
ATOM 3355 C CA . LYS A 1 412 ? -24.938 8.938 0.172 1.00 71.62 412 LYS A CA 1
ATOM 3356 C C . LYS A 1 412 ? -24.809 9.348 1.634 1.00 71.62 412 LYS A C 1
ATOM 3358 O O . LYS A 1 412 ? -25.226 8.595 2.513 1.00 71.62 412 LYS A O 1
ATOM 3363 N N . LYS A 1 413 ? -24.236 10.530 1.867 1.00 76.50 413 LYS A N 1
ATOM 3364 C CA . LYS A 1 413 ? -24.111 11.096 3.208 1.00 76.50 413 LYS A CA 1
ATOM 3365 C C . LYS A 1 413 ? -25.497 11.268 3.790 1.00 76.50 413 LYS A C 1
ATOM 3367 O O . LYS A 1 413 ? -26.376 11.894 3.194 1.00 76.50 413 LYS A O 1
ATOM 3372 N N . GLU A 1 414 ? -25.687 10.688 4.956 1.00 80.94 414 GLU A N 1
ATOM 3373 C CA . GLU A 1 414 ? -26.905 10.905 5.699 1.00 80.94 414 GLU A CA 1
ATOM 3374 C C . GLU A 1 414 ? -26.863 12.271 6.383 1.00 80.94 414 GLU A C 1
ATOM 3376 O O . GLU A 1 414 ? -25.874 12.610 7.028 1.00 80.94 414 GLU A O 1
ATOM 3381 N N . LEU A 1 415 ? -27.956 13.032 6.282 1.00 83.75 415 LEU A N 1
ATOM 3382 C CA . LEU A 1 415 ? -28.133 14.249 7.063 1.00 83.75 415 LEU A CA 1
ATOM 3383 C C . LEU A 1 415 ? -28.604 13.905 8.482 1.00 83.75 415 LEU A C 1
ATOM 3385 O O . LEU A 1 415 ? -29.741 13.477 8.682 1.00 83.75 415 LEU A O 1
ATOM 3389 N N . ILE A 1 416 ? -27.749 14.160 9.465 1.00 85.19 416 ILE A N 1
ATOM 3390 C CA . ILE A 1 416 ? -28.048 14.074 10.890 1.00 85.19 416 ILE A CA 1
ATOM 3391 C C . ILE A 1 416 ? -28.340 15.487 11.405 1.00 85.19 416 ILE A C 1
ATOM 3393 O O . ILE A 1 416 ? -27.447 16.325 11.514 1.00 85.19 416 ILE A O 1
ATOM 3397 N N . ASP A 1 417 ? -29.608 15.767 11.713 1.00 85.75 417 ASP A N 1
ATOM 3398 C CA . ASP A 1 417 ? -30.009 17.007 12.388 1.00 85.75 417 ASP A CA 1
ATOM 3399 C C . ASP A 1 417 ? -29.997 16.776 13.899 1.00 85.75 417 ASP A C 1
ATOM 3401 O O . ASP A 1 417 ? -30.850 16.058 14.419 1.00 85.75 417 ASP A O 1
ATOM 3405 N N . VAL A 1 418 ? -29.051 17.392 14.612 1.00 83.19 418 VAL A N 1
ATOM 3406 C CA . VAL A 1 418 ? -28.879 17.191 16.066 1.00 83.19 418 VAL A CA 1
ATOM 3407 C C . VAL A 1 418 ? -30.045 17.727 16.900 1.00 83.19 418 VAL A C 1
ATOM 3409 O O . VAL A 1 418 ? -30.100 17.496 18.104 1.00 83.19 418 VAL A O 1
ATOM 3412 N N . ASN A 1 419 ? -30.982 18.445 16.276 1.00 80.94 419 ASN A N 1
ATOM 3413 C CA . ASN A 1 419 ? -32.224 18.892 16.904 1.00 80.94 419 ASN A CA 1
ATOM 3414 C C . ASN A 1 419 ? -33.364 17.872 16.759 1.00 80.94 419 ASN A C 1
ATOM 3416 O O . ASN A 1 419 ? -34.464 18.099 17.269 1.00 80.94 419 ASN A O 1
ATOM 3420 N N . ALA A 1 420 ? -33.148 16.777 16.028 1.00 79.94 420 ALA A N 1
ATOM 3421 C CA . ALA A 1 420 ? -34.158 15.753 15.829 1.00 79.94 420 ALA A CA 1
ATOM 3422 C C . ALA A 1 420 ? -34.463 15.020 17.147 1.00 79.94 420 ALA A C 1
ATOM 3424 O O . ALA A 1 420 ? -33.572 14.715 17.929 1.00 79.94 420 ALA A O 1
ATOM 3425 N N . GLN A 1 421 ? -35.736 14.670 17.353 1.00 74.94 421 GLN A N 1
ATOM 3426 C CA . GLN A 1 421 ? -36.228 13.963 18.546 1.00 74.94 421 GLN A CA 1
ATOM 3427 C C . GLN A 1 421 ? -35.462 12.683 18.946 1.00 74.94 421 GLN A C 1
ATOM 3429 O O . GLN A 1 421 ? -35.363 12.440 20.148 1.00 74.94 421 GLN A O 1
ATOM 3434 N N . PRO A 1 422 ? -34.920 11.850 18.029 1.00 83.12 422 PRO A N 1
ATOM 3435 C CA . PRO A 1 422 ? -34.140 10.687 18.445 1.00 83.12 422 PRO A CA 1
ATOM 3436 C C . PRO A 1 422 ? -32.709 11.028 18.897 1.00 83.12 422 PRO A C 1
ATOM 3438 O O . PRO A 1 422 ? -31.973 10.098 19.222 1.00 83.12 422 PRO A O 1
ATOM 3441 N N . ILE A 1 423 ? -32.308 12.308 18.914 1.00 80.56 423 ILE A N 1
ATOM 3442 C CA . ILE A 1 423 ? -30.957 12.757 19.263 1.00 80.56 423 ILE A CA 1
ATOM 3443 C C . ILE A 1 423 ? -30.950 13.542 20.583 1.00 80.56 423 ILE A C 1
ATOM 3445 O O . ILE A 1 423 ? -31.774 14.429 20.804 1.00 80.56 423 ILE A O 1
ATOM 3449 N N . SER A 1 424 ? -30.009 13.229 21.474 1.00 83.00 424 SER A N 1
ATOM 3450 C CA . SER A 1 424 ? -29.818 13.915 22.760 1.00 83.00 424 SER A CA 1
ATOM 3451 C C . SER A 1 424 ? -28.330 14.102 23.098 1.00 83.00 424 SER A C 1
ATOM 3453 O O . SER A 1 424 ? -27.464 13.758 22.298 1.00 83.00 424 SER A O 1
ATOM 3455 N N . ASN A 1 425 ? -28.022 14.730 24.243 1.00 81.31 425 ASN A N 1
ATOM 3456 C CA . ASN A 1 425 ? -26.654 14.926 24.759 1.00 81.31 425 ASN A CA 1
ATOM 3457 C C . ASN A 1 425 ? -25.649 15.529 23.757 1.00 81.31 425 ASN A C 1
ATOM 3459 O O . ASN A 1 425 ? -24.452 15.251 23.802 1.00 81.31 425 ASN A O 1
ATOM 3463 N N . TYR A 1 426 ? -26.150 16.397 22.872 1.00 82.50 426 TYR A N 1
ATOM 3464 C CA . TYR A 1 426 ? -25.332 17.110 21.902 1.00 82.50 426 TYR A CA 1
ATOM 3465 C C . TYR A 1 426 ? -24.271 17.975 22.587 1.00 82.50 426 TYR A C 1
ATOM 3467 O O . TYR A 1 426 ? -24.618 18.893 23.338 1.00 82.50 426 TYR A O 1
ATOM 3475 N N . THR A 1 427 ? -23.005 17.736 22.254 1.00 81.06 427 THR A N 1
ATOM 3476 C CA . THR A 1 427 ? -21.878 18.593 22.635 1.00 81.06 427 THR A CA 1
ATOM 3477 C C . THR A 1 427 ? -21.024 18.875 21.411 1.00 81.06 427 THR A C 1
ATOM 3479 O O . THR A 1 427 ? -20.649 17.954 20.689 1.00 81.06 427 THR A O 1
ATOM 3482 N N . GLU A 1 428 ? -20.691 20.142 21.198 1.00 76.94 428 GLU A N 1
ATOM 3483 C CA . GLU A 1 428 ? -19.791 20.586 20.140 1.00 76.94 428 GLU A CA 1
ATOM 3484 C C . GLU A 1 428 ? -18.600 21.281 20.785 1.00 76.94 428 GLU A C 1
ATOM 3486 O O . GLU A 1 428 ? -18.763 22.248 21.532 1.00 76.94 428 GLU A O 1
ATOM 3491 N N . VAL A 1 429 ? -17.409 20.741 20.543 1.00 67.19 429 VAL A N 1
ATOM 3492 C CA . VAL A 1 429 ? -16.160 21.251 21.107 1.00 67.19 429 VAL A CA 1
ATOM 3493 C C . VAL A 1 429 ? -15.290 21.746 19.968 1.00 67.19 429 VAL A C 1
ATOM 3495 O O . VAL A 1 429 ? -15.011 21.005 19.025 1.00 67.19 429 VAL A O 1
ATOM 3498 N N . PHE A 1 430 ? -14.846 22.994 20.091 1.00 62.50 430 PHE A N 1
ATOM 3499 C CA . PHE A 1 430 ? -13.851 23.601 19.221 1.00 62.50 430 PHE A CA 1
ATOM 3500 C C . PHE A 1 430 ? -12.588 23.860 20.032 1.00 62.50 430 PHE A C 1
ATOM 3502 O O . PHE A 1 430 ? -12.615 24.641 20.983 1.00 62.50 430 PHE A O 1
ATOM 3509 N N . GLU A 1 431 ? -11.482 23.239 19.641 1.00 56.81 431 GLU A N 1
ATOM 3510 C CA . GLU A 1 431 ? -10.173 23.493 20.230 1.00 56.81 431 GLU A CA 1
ATOM 3511 C C . GLU A 1 431 ? -9.197 23.877 19.119 1.00 56.81 431 GLU A C 1
ATOM 3513 O O . GLU A 1 431 ? -9.015 23.158 18.133 1.00 56.81 431 GLU A O 1
ATOM 3518 N N . THR A 1 432 ? -8.602 25.058 19.252 1.00 58.91 432 THR A N 1
ATOM 3519 C CA . THR A 1 432 ? -7.636 25.588 18.291 1.00 58.91 432 THR A CA 1
ATOM 3520 C C . THR A 1 432 ? -6.375 25.982 19.037 1.00 58.91 432 THR A C 1
ATOM 3522 O O . THR A 1 432 ? -6.393 26.973 19.769 1.00 58.91 432 THR A O 1
ATOM 3525 N N . ASP A 1 433 ? -5.287 25.240 18.836 1.00 61.69 433 ASP A N 1
ATOM 3526 C CA . ASP A 1 433 ? -3.974 25.604 19.365 1.00 61.69 433 ASP A CA 1
ATOM 3527 C C . ASP A 1 433 ? -2.984 25.781 18.212 1.00 61.69 433 ASP A C 1
ATOM 3529 O O . ASP A 1 433 ? -2.475 24.824 17.626 1.00 61.69 433 ASP A O 1
ATOM 3533 N N . VAL A 1 434 ? -2.779 27.041 17.827 1.00 71.44 434 VAL A N 1
ATOM 3534 C CA . VAL A 1 434 ? -2.045 27.410 16.614 1.00 71.44 434 VAL A CA 1
ATOM 3535 C C . VAL A 1 434 ? -0.784 28.145 17.011 1.00 71.44 434 VAL A C 1
ATOM 3537 O O . VAL A 1 434 ? -0.819 29.325 17.350 1.00 71.44 434 VAL A O 1
ATOM 3540 N N . VAL A 1 435 ? 0.350 27.475 16.909 1.00 79.94 435 VAL A N 1
ATOM 3541 C CA . VAL A 1 435 ? 1.674 28.085 16.865 1.00 79.94 435 VAL A CA 1
ATOM 3542 C C . VAL A 1 435 ? 1.875 28.678 15.472 1.00 79.94 435 VAL A C 1
ATOM 3544 O O . VAL A 1 435 ? 1.990 27.956 14.483 1.00 79.94 435 VAL A O 1
ATOM 3547 N N . SER A 1 436 ? 1.914 30.004 15.364 1.00 85.19 436 SER A N 1
ATOM 3548 C CA . SER A 1 436 ? 2.142 30.706 14.086 1.00 85.19 436 SER A CA 1
ATOM 3549 C C . SER A 1 436 ? 3.538 31.317 13.976 1.00 85.19 436 SER A C 1
ATOM 3551 O O . SER A 1 436 ? 3.963 31.743 12.898 1.00 85.19 436 SER A O 1
ATOM 3553 N N . LYS A 1 437 ? 4.279 31.332 15.086 1.00 92.25 437 LYS A N 1
ATOM 3554 C CA . LYS A 1 437 ? 5.662 31.791 15.168 1.00 92.25 437 LYS A CA 1
ATOM 3555 C C . LYS A 1 437 ? 6.457 30.840 16.050 1.00 92.25 437 LYS A C 1
ATOM 3557 O O . LYS A 1 437 ? 6.060 30.586 17.183 1.00 92.25 437 LYS A O 1
ATOM 3562 N N . VAL A 1 438 ? 7.610 30.392 15.569 1.00 91.19 438 VAL A N 1
ATOM 3563 C CA . VAL A 1 438 ? 8.559 29.617 16.372 1.00 91.19 438 VAL A CA 1
ATOM 3564 C C . VAL A 1 438 ? 9.883 30.357 16.416 1.00 91.19 438 VAL A C 1
ATOM 3566 O O . VAL A 1 438 ? 10.427 30.735 15.379 1.00 91.19 438 VAL A O 1
ATOM 3569 N N . VAL A 1 439 ? 10.388 30.579 17.624 1.00 92.31 439 VAL A N 1
ATOM 3570 C CA . VAL A 1 439 ? 11.723 31.123 17.871 1.00 92.31 439 VAL A CA 1
ATOM 3571 C C . VAL A 1 439 ? 12.588 29.994 18.407 1.00 92.31 439 VAL A C 1
ATOM 3573 O O . VAL A 1 439 ? 12.357 29.495 19.504 1.00 92.31 439 VAL A O 1
ATOM 3576 N N . VAL A 1 440 ? 13.592 29.591 17.642 1.00 90.12 440 VAL A N 1
ATOM 3577 C CA . VAL A 1 440 ? 14.568 28.595 18.073 1.00 90.12 440 VAL A CA 1
ATOM 3578 C C . VAL A 1 440 ? 15.787 29.306 18.634 1.00 90.12 440 VAL A C 1
ATOM 3580 O O . VAL A 1 440 ? 16.358 30.174 17.972 1.00 90.12 440 VAL A O 1
ATOM 3583 N N . ILE A 1 441 ? 16.166 28.952 19.858 1.00 90.69 441 ILE A N 1
ATOM 3584 C CA . ILE A 1 441 ? 17.365 29.448 20.531 1.00 90.69 441 ILE A CA 1
ATOM 3585 C C . ILE A 1 441 ? 18.375 28.309 20.597 1.00 90.69 441 ILE A C 1
ATOM 3587 O O . ILE A 1 441 ? 18.085 27.234 21.123 1.00 90.69 441 ILE A O 1
ATOM 3591 N N . THR A 1 442 ? 19.564 28.536 20.066 1.00 90.19 442 THR A N 1
ATOM 3592 C CA . THR A 1 442 ? 20.634 27.540 20.050 1.00 90.19 442 THR A CA 1
ATOM 3593 C C . THR A 1 442 ? 21.534 27.664 21.275 1.00 90.19 442 THR A C 1
ATOM 3595 O O . THR A 1 442 ? 21.514 28.671 21.989 1.00 90.19 442 THR A O 1
ATOM 3598 N N . LYS A 1 443 ? 22.338 26.631 21.546 1.00 83.12 443 LYS A N 1
ATOM 3599 C CA . LYS A 1 443 ? 23.229 26.581 22.719 1.00 83.12 443 LYS A CA 1
ATOM 3600 C C . LYS A 1 443 ? 24.261 27.717 22.759 1.00 83.12 443 LYS A C 1
ATOM 3602 O O . LYS A 1 443 ? 24.641 28.157 23.840 1.00 83.12 443 LYS A O 1
ATOM 3607 N N . ASP A 1 444 ? 24.696 28.194 21.597 1.00 86.56 444 ASP A N 1
ATOM 3608 C CA . ASP A 1 444 ? 25.594 29.346 21.426 1.00 86.56 444 ASP A CA 1
ATOM 3609 C C . ASP A 1 444 ? 24.879 30.710 21.564 1.00 86.56 444 ASP A C 1
ATOM 3611 O O . ASP A 1 444 ? 25.521 31.756 21.500 1.00 86.56 444 ASP A O 1
ATOM 3615 N N . GLY A 1 445 ? 23.559 30.714 21.779 1.00 82.69 445 GLY A N 1
ATOM 3616 C CA . GLY A 1 445 ? 22.738 31.916 21.925 1.00 82.69 445 GLY A CA 1
ATOM 3617 C C . GLY A 1 445 ? 22.217 32.497 20.609 1.00 82.69 445 GLY A C 1
ATOM 3618 O O . GLY A 1 445 ? 21.494 33.501 20.648 1.00 82.69 445 GLY A O 1
ATOM 3619 N N . SER A 1 446 ? 22.531 31.883 19.463 1.00 88.00 446 SER A N 1
ATOM 3620 C CA . SER A 1 446 ? 21.972 32.278 18.168 1.00 88.00 446 SER A CA 1
ATOM 3621 C C . SER A 1 446 ? 20.453 32.056 18.134 1.00 88.00 446 SER A C 1
ATOM 3623 O O . SER A 1 446 ? 19.882 31.255 18.882 1.00 88.00 446 SER A O 1
ATOM 3625 N N . ARG A 1 447 ? 19.757 32.839 17.303 1.00 90.81 447 ARG A N 1
ATOM 3626 C CA . ARG A 1 447 ? 18.292 32.809 17.201 1.00 90.81 447 ARG A CA 1
ATOM 3627 C C . ARG A 1 447 ? 17.856 32.632 15.761 1.00 90.81 447 ARG A C 1
ATOM 3629 O O . ARG A 1 447 ? 18.275 33.390 14.892 1.00 90.81 447 ARG A O 1
ATOM 3636 N N . TYR A 1 448 ? 16.937 31.703 15.551 1.00 92.06 448 TYR A N 1
ATOM 3637 C CA . TYR A 1 448 ? 16.238 31.504 14.290 1.00 92.06 448 TYR A CA 1
ATOM 3638 C C . TYR A 1 448 ? 14.744 31.724 14.514 1.00 92.06 448 TYR A C 1
ATOM 3640 O O . TYR A 1 448 ? 14.192 31.245 15.500 1.00 92.06 448 TYR A O 1
ATOM 3648 N N . THR A 1 449 ? 14.078 32.486 13.648 1.00 93.31 449 THR A N 1
ATOM 3649 C CA . THR A 1 449 ? 12.627 32.704 13.744 1.00 93.31 449 THR A CA 1
ATOM 3650 C C . THR A 1 449 ? 11.970 32.290 12.448 1.00 93.31 449 THR A C 1
ATOM 3652 O O . THR A 1 449 ? 12.341 32.779 11.385 1.00 93.31 449 THR A O 1
ATOM 3655 N N . LEU A 1 450 ? 10.959 31.438 12.560 1.00 93.31 450 LEU A N 1
ATOM 3656 C CA . LEU A 1 450 ? 10.147 31.008 11.437 1.00 93.31 450 LEU A CA 1
ATOM 3657 C C . LEU A 1 450 ? 8.688 31.355 11.706 1.00 93.31 450 LEU A C 1
ATOM 3659 O O . LEU A 1 450 ? 8.209 31.254 12.840 1.00 93.31 450 LEU A O 1
ATOM 3663 N N . TYR A 1 451 ? 7.987 31.767 10.658 1.00 89.62 451 TYR A N 1
ATOM 3664 C CA . TYR A 1 451 ? 6.570 32.087 10.693 1.00 89.62 451 TYR A CA 1
ATOM 3665 C C . TYR A 1 451 ? 5.799 31.125 9.801 1.00 89.62 451 TYR A C 1
ATOM 3667 O O . TYR A 1 451 ? 6.246 30.782 8.705 1.00 89.62 451 TYR A O 1
ATOM 3675 N N . LEU A 1 452 ? 4.618 30.732 10.259 1.00 80.19 452 LEU A N 1
ATOM 3676 C CA . LEU A 1 452 ? 3.662 29.987 9.457 1.00 80.19 452 LEU A CA 1
ATOM 3677 C C . LEU A 1 452 ? 2.850 30.967 8.608 1.00 80.19 452 LEU A C 1
ATOM 3679 O O . LEU A 1 452 ? 2.369 31.983 9.118 1.00 80.19 452 LEU A O 1
ATOM 3683 N N . LYS A 1 453 ? 2.677 30.670 7.322 1.00 77.75 453 LYS A N 1
ATOM 3684 C CA . LYS A 1 453 ? 1.739 31.375 6.446 1.00 77.75 453 LYS A CA 1
ATOM 3685 C C . LYS A 1 453 ? 0.378 30.682 6.432 1.00 77.75 453 LYS A C 1
ATOM 3687 O O . LYS A 1 453 ? 0.233 29.505 6.757 1.00 77.75 453 LYS A O 1
ATOM 3692 N N . THR A 1 454 ? -0.630 31.422 5.995 1.00 56.78 454 THR A N 1
ATOM 3693 C CA . THR A 1 454 ? -2.014 30.964 5.809 1.00 56.78 454 THR A CA 1
ATOM 3694 C C . THR A 1 454 ? -2.169 29.843 4.778 1.00 56.78 454 THR A C 1
ATOM 3696 O O . THR A 1 454 ? -3.221 29.221 4.736 1.00 56.78 454 THR A O 1
ATOM 3699 N N . ASP A 1 455 ? -1.151 29.553 3.966 1.00 53.94 455 ASP A N 1
ATOM 3700 C CA . ASP A 1 455 ? -1.107 28.458 2.988 1.00 53.94 455 ASP A CA 1
ATOM 3701 C C . ASP A 1 455 ? -0.274 27.246 3.470 1.00 53.94 455 ASP A C 1
ATOM 3703 O O . ASP A 1 455 ? 0.053 26.377 2.666 1.00 53.94 455 ASP A O 1
ATOM 3707 N N . ARG A 1 456 ? 0.068 27.179 4.772 1.00 57.19 456 ARG A N 1
ATOM 3708 C CA . ARG A 1 456 ? 0.980 26.198 5.414 1.00 57.19 456 ARG A CA 1
ATOM 3709 C C . ARG A 1 456 ? 2.435 26.250 4.949 1.00 57.19 456 ARG A C 1
ATOM 3711 O O . ARG A 1 456 ? 3.257 25.520 5.500 1.00 57.19 456 ARG A O 1
ATOM 3718 N N . THR A 1 457 ? 2.795 27.127 4.015 1.00 70.69 457 THR A N 1
ATOM 3719 C CA . THR A 1 457 ? 4.210 27.405 3.759 1.00 70.69 457 THR A CA 1
ATOM 3720 C C . THR A 1 457 ? 4.794 28.212 4.914 1.00 70.69 457 THR A C 1
ATOM 3722 O O . THR A 1 457 ? 4.074 28.772 5.747 1.00 70.69 457 THR A O 1
ATOM 3725 N N . THR A 1 458 ? 6.116 28.255 5.003 1.00 83.50 458 THR A N 1
ATOM 3726 C CA . THR A 1 458 ? 6.807 29.024 6.032 1.00 83.50 458 THR A CA 1
ATOM 3727 C C . THR A 1 458 ? 7.548 30.193 5.420 1.00 83.50 458 THR A C 1
ATOM 3729 O O . THR A 1 458 ? 7.921 30.189 4.248 1.00 83.50 458 THR A O 1
ATOM 3732 N N . THR A 1 459 ? 7.728 31.231 6.222 1.00 82.62 459 THR A N 1
ATOM 3733 C CA . THR A 1 459 ? 8.461 32.428 5.831 1.00 82.62 459 THR A CA 1
ATOM 3734 C C . THR A 1 459 ? 9.312 32.895 6.994 1.00 82.62 459 THR A C 1
ATOM 3736 O O . THR A 1 459 ? 8.912 32.801 8.153 1.00 82.62 459 THR A O 1
ATOM 3739 N N . GLU A 1 460 ? 10.500 33.396 6.689 1.00 90.75 460 GLU A N 1
ATOM 3740 C CA . GLU A 1 460 ? 11.349 34.104 7.652 1.00 90.75 460 GLU A CA 1
ATOM 3741 C C . GLU A 1 460 ? 11.035 35.609 7.643 1.00 90.75 460 GLU A C 1
ATOM 3743 O O . GLU A 1 460 ? 11.430 36.351 8.544 1.00 90.75 460 GLU A O 1
ATOM 3748 N N . ASN A 1 461 ? 10.272 36.075 6.645 1.00 87.88 461 ASN A N 1
ATOM 3749 C CA . ASN A 1 461 ? 9.892 37.470 6.520 1.00 87.88 461 ASN A CA 1
ATOM 3750 C C . ASN A 1 461 ? 8.780 37.820 7.518 1.00 87.88 461 ASN A C 1
ATOM 3752 O O . ASN A 1 461 ? 7.613 37.471 7.339 1.00 87.88 461 ASN A O 1
ATOM 3756 N N . MET A 1 462 ? 9.135 38.591 8.546 1.00 87.19 462 MET A N 1
ATOM 3757 C CA . MET A 1 462 ? 8.177 39.063 9.547 1.00 87.19 462 MET A CA 1
ATOM 3758 C C . MET A 1 462 ? 7.098 40.002 8.983 1.00 87.19 462 MET A C 1
ATOM 3760 O O . MET A 1 462 ? 6.081 40.199 9.646 1.00 87.19 462 MET A O 1
ATOM 3764 N N . LEU A 1 463 ? 7.305 40.578 7.797 1.00 86.81 463 LEU A N 1
ATOM 3765 C CA . LEU A 1 463 ? 6.379 41.502 7.135 1.00 86.81 463 LEU A CA 1
ATOM 3766 C C . LEU A 1 463 ? 5.508 40.826 6.067 1.00 86.81 463 LEU A C 1
ATOM 3768 O O . LEU A 1 463 ? 4.761 41.518 5.384 1.00 86.81 463 LEU A O 1
ATOM 3772 N N . ASP A 1 464 ? 5.604 39.506 5.885 1.00 80.06 464 ASP A N 1
ATOM 3773 C CA . ASP A 1 464 ? 4.755 38.793 4.927 1.00 80.06 464 ASP A CA 1
ATOM 3774 C C . ASP A 1 464 ? 3.275 38.925 5.330 1.00 80.06 464 ASP A C 1
ATOM 3776 O O . ASP A 1 464 ? 2.869 38.512 6.420 1.00 80.06 464 ASP A O 1
ATOM 3780 N N . GLU A 1 465 ? 2.470 39.517 4.446 1.00 81.38 465 GLU A N 1
ATOM 3781 C CA . GLU A 1 465 ? 1.044 39.785 4.671 1.00 81.38 465 GLU A CA 1
ATOM 3782 C C . GLU A 1 465 ? 0.220 38.499 4.834 1.00 81.38 465 GLU A C 1
ATOM 3784 O O . GLU A 1 465 ? -0.879 38.521 5.388 1.00 81.38 465 GLU A O 1
ATOM 3789 N N . ASN A 1 466 ? 0.757 37.358 4.395 1.00 75.44 466 ASN A N 1
ATOM 3790 C CA . ASN A 1 466 ? 0.083 36.067 4.459 1.00 75.44 466 ASN A CA 1
ATOM 3791 C C . ASN A 1 466 ? 0.394 35.285 5.738 1.00 75.44 466 ASN A C 1
ATOM 3793 O O . ASN A 1 466 ? 0.049 34.104 5.799 1.00 75.44 466 ASN A O 1
ATOM 3797 N N . ARG A 1 467 ? 1.051 35.878 6.743 1.00 80.00 467 ARG A N 1
ATOM 3798 C CA . ARG A 1 467 ? 1.324 35.212 8.029 1.00 80.00 467 ARG A CA 1
ATOM 3799 C C . ARG A 1 467 ? 0.030 34.775 8.722 1.00 80.00 467 ARG A C 1
ATOM 3801 O O . ARG A 1 467 ? -0.961 35.498 8.742 1.00 80.00 467 ARG A O 1
ATOM 3808 N N . ALA A 1 468 ? 0.056 33.578 9.298 1.00 72.12 468 ALA A N 1
ATOM 3809 C CA . ALA A 1 468 ? -1.031 33.062 10.115 1.00 72.12 468 ALA A CA 1
ATOM 3810 C C . ALA A 1 468 ? -1.066 33.761 11.485 1.00 72.12 468 ALA A C 1
ATOM 3812 O O . ALA A 1 468 ? -0.033 34.145 12.040 1.00 72.12 468 ALA A O 1
ATOM 3813 N N . GLU A 1 469 ? -2.263 33.893 12.049 1.00 74.06 469 GLU A N 1
ATOM 3814 C CA . GLU A 1 469 ? -2.465 34.347 13.427 1.00 74.06 469 GLU A CA 1
ATOM 3815 C C . GLU A 1 469 ? -2.343 33.155 14.388 1.00 74.06 469 GLU A C 1
ATOM 3817 O O . GLU A 1 469 ? -2.744 32.041 14.054 1.00 74.06 469 GLU A O 1
ATOM 3822 N N . GLY A 1 470 ? -1.733 33.363 15.558 1.00 76.44 470 GLY A N 1
ATOM 3823 C CA . GLY A 1 470 ? -1.464 32.288 16.516 1.00 76.44 470 GLY A CA 1
ATOM 3824 C C . GLY A 1 470 ? -0.464 32.674 17.608 1.00 76.44 470 GLY A C 1
ATOM 3825 O O . GLY A 1 470 ? 0.028 33.806 17.654 1.00 76.44 470 GLY A O 1
ATOM 3826 N N . LYS A 1 471 ? -0.163 31.725 18.496 1.00 81.38 471 LYS A N 1
ATOM 3827 C CA . LYS A 1 471 ? 0.804 31.880 19.585 1.00 81.38 471 LYS A CA 1
ATOM 3828 C C . LYS A 1 471 ? 2.247 31.759 19.090 1.00 81.38 471 LYS A C 1
ATOM 3830 O O . LYS A 1 471 ? 2.530 31.237 18.010 1.00 81.38 471 LYS A O 1
ATOM 3835 N N . THR A 1 472 ? 3.164 32.277 19.903 1.00 88.88 472 THR A N 1
ATOM 3836 C CA . THR A 1 472 ? 4.608 32.137 19.690 1.00 88.88 472 THR A CA 1
ATOM 3837 C C . THR A 1 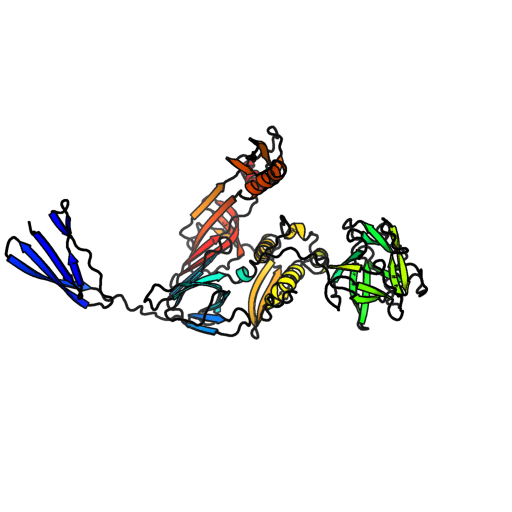472 ? 5.147 31.044 20.594 1.00 88.88 472 THR A C 1
ATOM 3839 O O . THR A 1 472 ? 4.960 31.133 21.803 1.00 88.88 472 THR A O 1
ATOM 3842 N N . GLU A 1 473 ? 5.867 30.083 20.027 1.00 89.38 473 GLU A N 1
ATOM 3843 C CA . GLU A 1 473 ? 6.624 29.091 20.791 1.00 89.38 473 GLU A CA 1
ATOM 3844 C C . GLU A 1 473 ? 8.116 29.392 20.760 1.00 89.38 473 GLU A C 1
ATOM 3846 O O . GLU A 1 473 ? 8.656 29.865 19.753 1.00 89.38 473 GLU A O 1
ATOM 3851 N N . VAL A 1 474 ? 8.787 29.107 21.874 1.00 90.50 474 VAL A N 1
ATOM 3852 C CA . VAL A 1 474 ? 10.242 29.215 21.991 1.00 90.50 474 VAL A CA 1
ATOM 3853 C C . VAL A 1 474 ? 10.798 27.832 22.279 1.00 90.50 474 VAL A C 1
ATOM 3855 O O . VAL A 1 474 ? 10.470 27.225 23.294 1.00 90.50 474 VAL A O 1
ATOM 3858 N N . VAL A 1 475 ? 11.652 27.337 21.391 1.00 88.88 475 VAL A N 1
ATOM 3859 C CA . VAL A 1 475 ? 12.242 25.998 21.498 1.00 88.88 475 VAL A CA 1
ATOM 3860 C C . VAL A 1 475 ? 13.760 26.072 21.436 1.00 88.88 475 VAL A C 1
ATOM 3862 O O . VAL A 1 475 ? 14.328 27.060 20.974 1.00 88.88 475 VAL A O 1
ATOM 3865 N N . TYR A 1 476 ? 14.424 25.022 21.908 1.00 89.50 476 TYR A N 1
ATOM 3866 C CA . TYR A 1 476 ? 15.880 24.965 21.978 1.00 89.50 476 TYR A CA 1
ATOM 3867 C C . TYR A 1 476 ? 16.441 23.921 21.008 1.00 89.50 476 TYR A C 1
ATOM 3869 O O . TYR A 1 476 ? 15.860 22.843 20.849 1.00 89.50 476 TYR A O 1
ATOM 3877 N N . ALA A 1 477 ? 17.565 24.248 20.369 1.00 85.56 477 ALA A N 1
ATOM 3878 C CA . ALA A 1 477 ? 18.321 23.356 19.486 1.00 85.56 477 ALA A CA 1
ATOM 3879 C C . ALA A 1 477 ? 19.814 23.360 19.855 1.00 85.56 477 ALA A C 1
ATOM 3881 O O . ALA A 1 477 ? 20.307 24.302 20.481 1.00 85.56 477 ALA A O 1
ATOM 3882 N N . GLU A 1 478 ? 20.546 22.305 19.495 1.00 84.62 478 GLU A N 1
ATOM 3883 C CA . GLU A 1 478 ? 21.979 22.222 19.805 1.00 84.62 478 GLU A CA 1
ATOM 3884 C C . GLU A 1 478 ? 22.806 23.181 18.942 1.00 84.62 478 GLU A C 1
ATOM 3886 O O . GLU A 1 478 ? 23.680 23.876 19.463 1.00 84.62 478 GLU A O 1
ATOM 3891 N N . ASN A 1 479 ? 22.486 23.264 17.651 1.00 87.81 479 ASN A N 1
ATOM 3892 C CA . ASN A 1 479 ? 23.163 24.089 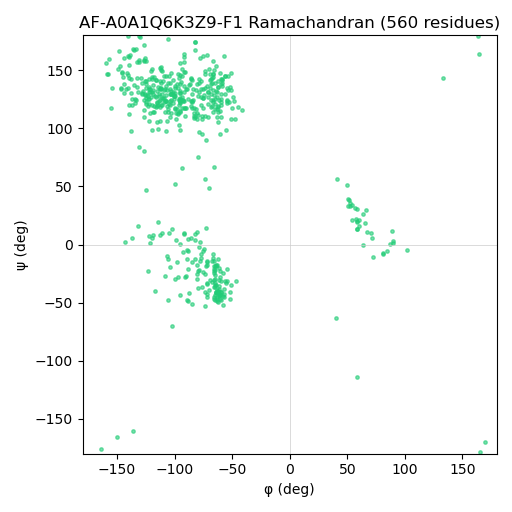16.655 1.00 87.81 479 ASN A CA 1
ATOM 3893 C C . ASN A 1 479 ? 22.138 24.814 15.753 1.00 87.81 479 ASN A C 1
ATOM 3895 O O . ASN A 1 479 ? 20.937 24.537 15.792 1.00 87.81 479 ASN A O 1
ATOM 3899 N N . ILE A 1 480 ? 22.612 25.784 14.965 1.00 85.25 480 ILE A N 1
ATOM 3900 C CA . ILE A 1 480 ? 21.759 26.608 14.091 1.00 85.25 480 ILE A CA 1
ATOM 3901 C C . ILE A 1 480 ? 21.292 25.870 12.830 1.00 85.25 480 ILE A C 1
ATOM 3903 O O . ILE A 1 480 ? 20.251 26.217 12.277 1.00 85.25 480 ILE A O 1
ATOM 3907 N N . GLU A 1 481 ? 22.022 24.840 12.403 1.00 87.06 481 GLU A N 1
ATOM 3908 C CA . GLU A 1 481 ? 21.686 24.020 11.232 1.00 87.06 481 GLU A CA 1
ATOM 3909 C C . GLU A 1 481 ? 20.379 23.242 11.471 1.00 87.06 481 GLU A C 1
ATOM 3911 O O . GLU A 1 481 ? 19.517 23.183 10.593 1.00 87.06 481 GLU A O 1
ATOM 3916 N N . ASP A 1 482 ? 20.157 22.788 12.707 1.00 86.38 482 ASP A N 1
ATOM 3917 C CA . ASP A 1 482 ? 18.936 22.099 13.137 1.00 86.38 482 ASP A CA 1
ATOM 3918 C C . ASP A 1 482 ? 17.755 23.051 13.389 1.00 86.38 482 ASP A C 1
ATOM 3920 O O . ASP A 1 482 ? 16.604 22.620 13.512 1.00 86.38 482 ASP A O 1
ATOM 3924 N N . ALA A 1 483 ? 18.004 24.362 13.487 1.00 83.50 483 ALA A N 1
ATOM 3925 C CA . ALA A 1 483 ? 17.014 25.319 13.972 1.00 83.50 483 ALA A CA 1
ATOM 3926 C C . ALA A 1 483 ? 15.796 25.435 13.047 1.00 83.50 483 ALA A C 1
ATOM 3928 O O . ALA A 1 483 ? 14.660 25.540 13.516 1.00 83.50 483 ALA A O 1
ATOM 3929 N N . LYS A 1 484 ? 16.005 25.348 11.730 1.00 84.38 484 LYS A N 1
ATOM 3930 C CA . LYS A 1 484 ? 14.903 25.341 10.762 1.00 84.38 484 LYS A CA 1
ATOM 3931 C C . LYS A 1 484 ? 14.036 24.098 10.905 1.00 84.38 484 LYS A C 1
ATOM 3933 O O . LYS A 1 484 ? 12.815 24.224 10.978 1.00 84.38 484 LYS A O 1
ATOM 3938 N N . GLN A 1 485 ? 14.648 22.919 10.996 1.00 76.25 485 GLN A N 1
ATOM 3939 C CA . GLN A 1 485 ? 13.908 21.669 11.151 1.00 76.25 485 GLN A CA 1
ATOM 3940 C C . GLN A 1 485 ? 13.151 21.639 12.480 1.00 76.25 485 GLN A C 1
ATOM 3942 O O . GLN A 1 485 ? 11.968 21.314 12.500 1.00 76.25 485 GLN A O 1
ATOM 3947 N N . LYS A 1 486 ? 13.778 22.097 13.569 1.00 83.06 486 LYS A N 1
ATOM 3948 C CA . LYS A 1 486 ? 13.134 22.208 14.881 1.00 83.06 486 LYS A CA 1
ATOM 3949 C C . LYS A 1 486 ? 11.917 23.133 14.851 1.00 83.06 486 LYS A C 1
ATOM 3951 O O . LYS A 1 486 ? 10.894 22.811 15.445 1.00 83.06 486 LYS A O 1
ATOM 3956 N N . ALA A 1 487 ? 12.006 24.261 14.142 1.00 79.19 487 ALA A N 1
ATOM 3957 C CA . ALA A 1 487 ? 10.873 25.163 13.956 1.00 79.19 487 ALA A CA 1
ATOM 3958 C C . ALA A 1 487 ? 9.738 24.516 13.150 1.00 79.19 487 ALA A C 1
ATOM 3960 O O . ALA A 1 487 ? 8.572 24.638 13.526 1.00 79.19 487 ALA A O 1
ATOM 3961 N N . LEU A 1 488 ? 10.077 23.803 12.070 1.00 72.94 488 LEU A N 1
ATOM 3962 C CA . LEU A 1 488 ? 9.113 23.037 11.279 1.00 72.94 488 LEU A CA 1
ATOM 3963 C C . LEU A 1 488 ? 8.431 21.959 12.123 1.00 72.94 488 LEU A C 1
ATOM 3965 O O . LEU A 1 488 ? 7.213 21.840 12.060 1.00 72.94 488 LEU A O 1
ATOM 3969 N N . ASP A 1 489 ? 9.180 21.226 12.945 1.00 73.31 489 ASP A N 1
ATOM 3970 C CA . ASP A 1 489 ? 8.642 20.194 13.831 1.00 73.31 489 ASP A CA 1
ATOM 3971 C C . ASP A 1 489 ? 7.680 20.772 14.872 1.00 73.31 489 ASP A C 1
ATOM 3973 O O . ASP A 1 489 ? 6.624 20.195 15.116 1.00 73.31 489 ASP A O 1
ATOM 3977 N N . THR A 1 490 ? 7.977 21.948 15.429 1.00 76.62 490 THR A N 1
ATOM 3978 C CA . THR A 1 490 ? 7.045 22.640 16.330 1.00 76.62 490 THR A CA 1
ATOM 3979 C C . THR A 1 490 ? 5.742 23.013 15.617 1.00 76.62 490 THR A C 1
ATOM 3981 O O . THR A 1 490 ? 4.668 22.837 16.187 1.00 76.62 490 THR A O 1
ATOM 3984 N N . PHE A 1 491 ? 5.793 23.458 14.354 1.00 69.31 491 PHE A N 1
ATOM 3985 C CA . PHE A 1 491 ? 4.578 23.725 13.570 1.00 69.31 491 PHE A CA 1
ATOM 3986 C C . PHE A 1 491 ? 3.751 22.470 13.272 1.00 69.31 491 PHE A C 1
ATOM 3988 O O . PHE A 1 491 ? 2.538 22.584 13.087 1.00 69.31 491 PHE A O 1
ATOM 3995 N N . LYS A 1 492 ? 4.362 21.276 13.262 1.00 66.69 492 LYS A N 1
ATOM 3996 C CA . LYS A 1 492 ? 3.628 20.002 13.141 1.00 66.69 492 LYS A CA 1
ATOM 3997 C C . LYS A 1 492 ? 2.738 19.728 14.353 1.00 66.69 492 LYS A C 1
ATOM 3999 O O . LYS A 1 492 ? 1.773 18.987 14.225 1.00 66.69 492 LYS A O 1
ATOM 4004 N N . GLY A 1 493 ? 3.038 20.337 15.502 1.00 62.28 493 GLY A N 1
ATOM 4005 C CA . GLY A 1 493 ? 2.228 20.246 16.717 1.00 62.28 493 GLY A CA 1
ATOM 4006 C C . GLY A 1 493 ? 0.941 21.075 16.687 1.00 62.28 493 GLY A C 1
ATOM 4007 O O . GLY A 1 493 ? 0.155 20.979 17.624 1.00 62.28 493 GLY A O 1
ATOM 4008 N N . ASN A 1 494 ? 0.709 21.880 15.641 1.00 62.66 494 ASN A N 1
ATOM 4009 C CA . ASN A 1 494 ? -0.538 22.628 15.498 1.00 62.66 494 ASN A CA 1
ATOM 4010 C C . ASN A 1 494 ? -1.719 21.671 15.367 1.00 62.66 494 ASN A C 1
ATOM 4012 O O . ASN A 1 494 ? -1.828 20.937 14.383 1.00 62.66 494 ASN A O 1
ATOM 4016 N N . ALA A 1 495 ? -2.625 21.729 16.337 1.00 55.62 495 ALA A N 1
ATOM 4017 C CA . ALA A 1 495 ? -3.819 20.908 16.374 1.00 55.62 495 ALA A CA 1
ATOM 4018 C C . ALA A 1 495 ? -5.061 21.778 16.161 1.00 55.62 495 ALA A C 1
ATOM 4020 O O . ALA A 1 495 ? -5.221 22.855 16.743 1.00 55.62 495 ALA A O 1
ATOM 4021 N N . TYR A 1 496 ? -5.952 21.287 15.308 1.00 56.12 496 TYR A N 1
ATOM 4022 C CA . TYR A 1 496 ? -7.301 21.802 15.160 1.00 56.12 496 TYR A CA 1
ATOM 4023 C C . TYR A 1 496 ? -8.249 20.644 15.441 1.00 56.12 496 TYR A C 1
ATOM 4025 O O . TYR A 1 496 ? -8.274 19.687 14.665 1.00 56.12 496 TYR A O 1
ATOM 4033 N N . ASN A 1 497 ? -9.008 20.743 16.531 1.00 57.25 497 ASN A N 1
ATOM 4034 C CA . ASN A 1 497 ? -10.026 19.761 16.863 1.00 57.25 497 ASN A CA 1
ATOM 4035 C C . ASN A 1 497 ? -11.418 20.392 16.776 1.00 57.25 497 ASN A C 1
ATOM 4037 O O . ASN A 1 497 ? -11.688 21.445 17.362 1.00 57.25 497 ASN A O 1
ATOM 4041 N N . HIS A 1 498 ? -12.319 19.734 16.053 1.00 66.06 498 HIS A N 1
ATOM 4042 C CA . HIS A 1 498 ? -13.741 20.061 16.047 1.00 66.06 498 HIS A CA 1
ATOM 4043 C C . HIS A 1 498 ? -14.540 18.779 16.085 1.00 66.06 498 HIS A C 1
ATOM 4045 O O . HIS A 1 498 ? -14.771 18.152 15.054 1.00 66.06 498 HIS A O 1
ATOM 4051 N N . ASN A 1 499 ? -14.966 18.436 17.293 1.00 71.94 499 ASN A N 1
ATOM 4052 C CA . ASN A 1 499 ? -15.701 17.216 17.554 1.00 71.94 499 ASN A CA 1
ATOM 4053 C C . ASN A 1 499 ? -17.148 17.551 17.872 1.00 71.94 499 ASN A C 1
ATOM 4055 O O . ASN A 1 499 ? -17.445 18.424 18.694 1.00 71.94 499 ASN A O 1
ATOM 4059 N N . VAL A 1 500 ? -18.044 16.810 17.233 1.00 78.06 500 VAL A N 1
ATOM 4060 C CA . VAL A 1 500 ? -19.470 16.826 17.539 1.00 78.06 500 VAL A CA 1
ATOM 4061 C C . VAL A 1 500 ? -19.815 15.488 18.163 1.00 78.06 500 VAL A C 1
ATOM 4063 O O . VAL A 1 500 ? -19.546 14.447 17.577 1.00 78.06 500 VAL A O 1
ATOM 4066 N N . THR A 1 501 ? -20.423 15.504 19.342 1.00 83.50 501 THR A N 1
ATOM 4067 C CA . THR A 1 501 ? -20.915 14.295 20.006 1.00 83.50 501 THR A CA 1
ATOM 4068 C C . THR A 1 501 ? -22.412 14.378 20.213 1.00 83.50 501 THR A C 1
ATOM 4070 O O . THR A 1 501 ? -22.935 15.463 20.466 1.00 83.50 501 THR A O 1
ATOM 4073 N N . PHE A 1 502 ? -23.107 13.253 20.087 1.00 85.75 502 PHE A N 1
ATOM 4074 C CA . PHE A 1 502 ? -24.540 13.151 20.346 1.00 85.75 502 PHE A CA 1
ATOM 4075 C C . PHE A 1 502 ? -24.955 11.702 20.609 1.00 85.75 502 PHE A C 1
ATOM 4077 O O . PHE A 1 502 ? -24.322 10.772 20.119 1.00 85.75 502 PHE A O 1
ATOM 4084 N N . ASP A 1 503 ? -26.062 11.507 21.314 1.00 86.38 503 ASP A N 1
ATOM 4085 C CA . ASP A 1 503 ? -26.660 10.193 21.541 1.00 86.38 503 ASP A CA 1
ATOM 4086 C C . ASP A 1 503 ? -27.820 9.980 20.565 1.00 86.38 503 ASP A C 1
ATOM 4088 O O . ASP A 1 503 ? -28.715 10.817 20.505 1.00 86.38 503 ASP A O 1
ATOM 4092 N N . TYR A 1 504 ? -27.843 8.871 19.821 1.00 85.94 504 TYR A N 1
ATOM 4093 C CA . TYR A 1 504 ? -28.934 8.499 18.909 1.00 85.94 504 TYR A CA 1
ATOM 4094 C C . TYR A 1 504 ? -29.696 7.288 19.456 1.00 85.94 504 TYR A C 1
ATOM 4096 O O . TYR A 1 504 ? -29.113 6.235 19.724 1.00 85.94 504 TYR A O 1
ATOM 4104 N N . TYR A 1 505 ? -31.014 7.419 19.584 1.00 83.81 505 TYR A N 1
ATOM 4105 C CA . TYR A 1 505 ? -31.912 6.326 19.936 1.00 83.81 505 TYR A CA 1
ATOM 4106 C C . TYR A 1 505 ? -32.006 5.238 18.850 1.00 83.81 505 TYR A C 1
ATOM 4108 O O . TYR A 1 505 ? -32.422 5.498 17.723 1.00 83.81 505 TYR A O 1
ATOM 4116 N N . ASP A 1 506 ? -31.685 4.012 19.255 1.00 79.94 506 ASP A N 1
ATOM 4117 C CA . ASP A 1 506 ? -31.942 2.721 18.608 1.00 79.94 506 ASP A CA 1
ATOM 4118 C C . ASP A 1 506 ? -31.503 2.644 17.145 1.00 79.94 506 ASP A C 1
ATOM 4120 O O . ASP A 1 506 ? -32.165 2.072 16.279 1.00 79.94 506 ASP A O 1
ATOM 4124 N N . ARG A 1 507 ? -30.362 3.271 16.861 1.00 79.81 507 ARG A N 1
ATOM 4125 C CA . ARG A 1 507 ? -29.797 3.322 15.524 1.00 79.81 507 ARG A CA 1
ATOM 4126 C C . ARG A 1 507 ? -28.306 3.086 15.574 1.00 79.81 507 ARG A C 1
ATOM 4128 O O . ARG A 1 507 ? -27.594 3.869 16.190 1.00 79.81 507 ARG A O 1
ATOM 4135 N N . GLU A 1 508 ? -27.862 2.036 14.891 1.00 75.88 508 GLU A N 1
ATOM 4136 C CA . GLU A 1 508 ? -26.459 1.649 14.756 1.00 75.88 508 GLU A CA 1
ATOM 4137 C C . GLU A 1 508 ? -25.874 2.258 13.468 1.00 75.88 508 GLU A C 1
ATOM 4139 O O . GLU A 1 508 ? -26.341 1.973 12.364 1.00 75.88 508 GLU A O 1
ATOM 4144 N N . ILE A 1 509 ? -24.869 3.122 13.611 1.00 76.12 509 ILE A N 1
ATOM 4145 C CA . ILE A 1 509 ? -24.097 3.723 12.518 1.00 76.12 509 ILE A CA 1
ATOM 4146 C C . ILE A 1 509 ? -22.647 3.278 12.704 1.00 76.12 509 ILE A C 1
ATOM 4148 O O . 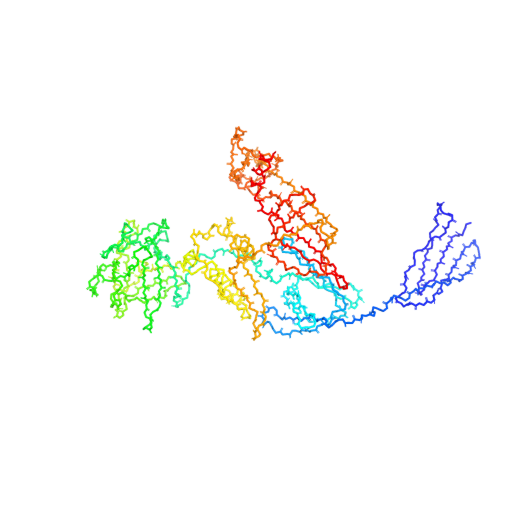ILE A 1 509 ? -22.100 3.374 13.800 1.00 76.12 509 ILE A O 1
ATOM 4152 N N . LYS A 1 510 ? -22.020 2.753 11.650 1.00 72.25 510 LYS A N 1
ATOM 4153 C CA . LYS A 1 510 ? -20.651 2.230 11.744 1.00 72.25 510 LYS A CA 1
ATOM 4154 C C . LYS A 1 510 ? -19.639 3.372 11.847 1.00 72.25 510 LYS A C 1
ATOM 4156 O O . LYS A 1 510 ? -19.819 4.411 11.208 1.00 72.25 510 LYS A O 1
ATOM 4161 N N . VAL A 1 511 ? -18.547 3.152 12.576 1.00 68.50 511 VAL A N 1
ATOM 4162 C CA . VAL A 1 511 ? -17.367 4.028 12.504 1.00 68.50 511 VAL A CA 1
ATOM 4163 C C . VAL A 1 511 ? -16.865 4.108 11.056 1.00 68.50 511 VAL A C 1
ATOM 4165 O O . VAL A 1 511 ? -17.031 3.163 10.282 1.00 68.50 511 VAL A O 1
ATOM 4168 N N . GLY A 1 512 ? -16.360 5.275 10.665 1.00 64.19 512 GLY A N 1
ATOM 4169 C CA . GLY A 1 512 ? -15.964 5.603 9.297 1.00 64.19 512 GLY A CA 1
ATOM 4170 C C . GLY A 1 512 ? -17.125 6.000 8.378 1.00 64.19 512 GLY A C 1
ATOM 4171 O O . GLY A 1 512 ? -16.878 6.463 7.268 1.00 64.19 512 GLY A O 1
ATOM 4172 N N . THR A 1 513 ? -18.390 5.871 8.808 1.00 74.25 513 THR A N 1
ATOM 4173 C CA . THR A 1 513 ? -19.544 6.261 7.975 1.00 74.25 513 THR A CA 1
ATOM 4174 C C . THR A 1 513 ? -19.530 7.774 7.732 1.00 74.25 513 THR A C 1
ATOM 4176 O O . THR A 1 513 ? -19.620 8.525 8.708 1.00 74.25 513 THR A O 1
ATOM 4179 N N . PRO A 1 514 ? -19.468 8.247 6.471 1.00 73.56 514 PRO A N 1
ATOM 4180 C CA . PRO A 1 514 ? -19.550 9.664 6.157 1.00 73.56 514 PRO A CA 1
ATOM 4181 C C . PRO A 1 514 ? -20.985 10.168 6.337 1.00 73.56 514 PRO A C 1
ATOM 4183 O O . PRO A 1 514 ? -21.954 9.552 5.885 1.00 73.56 514 PRO A O 1
ATOM 4186 N N . ILE A 1 515 ? -21.118 11.318 6.983 1.00 80.25 515 ILE A N 1
ATOM 4187 C CA . ILE A 1 515 ? -22.388 11.944 7.340 1.00 80.25 515 ILE A CA 1
ATOM 4188 C C . ILE A 1 515 ? -22.313 13.449 7.104 1.00 80.25 515 ILE A C 1
ATOM 4190 O O . ILE A 1 515 ? -21.242 14.051 7.015 1.00 80.25 515 ILE A O 1
ATOM 4194 N N . THR A 1 516 ? -23.475 14.071 7.054 1.00 84.44 516 THR A N 1
ATOM 4195 C CA . THR A 1 516 ? -23.607 15.517 7.083 1.00 84.44 516 THR A CA 1
ATOM 4196 C C . THR A 1 516 ? -24.335 15.882 8.370 1.00 84.44 516 THR A C 1
ATOM 4198 O O . THR A 1 516 ? -25.439 15.405 8.606 1.00 84.44 516 THR A O 1
ATOM 4201 N N . ILE A 1 517 ? -23.745 16.715 9.222 1.00 83.56 517 ILE A N 1
ATOM 4202 C CA . ILE A 1 517 ? -24.359 17.146 10.481 1.00 83.56 517 ILE A CA 1
ATOM 4203 C C . ILE A 1 517 ? -24.895 18.553 10.322 1.00 83.56 517 ILE A C 1
ATOM 4205 O O . ILE A 1 517 ? -24.170 19.458 9.914 1.00 83.56 517 ILE A O 1
ATOM 4209 N N . LYS A 1 518 ? -26.153 18.746 10.704 1.00 84.44 518 LYS A N 1
ATOM 4210 C CA . LYS A 1 518 ? -26.733 20.066 10.921 1.00 84.44 518 LYS A CA 1
ATOM 4211 C C . LYS A 1 518 ? -26.744 20.363 12.418 1.00 84.44 518 LYS A C 1
ATOM 4213 O O . LYS A 1 518 ? -27.413 19.657 13.171 1.00 84.44 518 LYS A O 1
ATOM 4218 N N . THR A 1 519 ? -26.008 21.390 12.838 1.00 79.69 519 THR A N 1
ATOM 4219 C CA . THR A 1 519 ? -25.898 21.797 14.250 1.00 79.69 519 THR A CA 1
ATOM 4220 C C . THR A 1 519 ? -27.073 22.663 14.703 1.00 79.69 519 THR A C 1
ATOM 4222 O O . THR A 1 519 ? -27.916 23.080 13.900 1.00 79.69 519 THR A O 1
ATOM 4225 N N . LYS A 1 520 ? -27.129 22.978 16.005 1.00 75.12 520 LYS A N 1
ATOM 4226 C CA . LYS A 1 520 ? -28.124 23.904 16.583 1.00 75.12 520 LYS A CA 1
ATOM 4227 C C . LYS A 1 520 ? -28.107 25.285 15.921 1.00 75.12 520 LYS A C 1
ATOM 4229 O O . LYS A 1 520 ? -29.150 25.913 15.781 1.00 75.12 520 LYS A O 1
ATOM 4234 N N . GLU A 1 521 ? -26.944 25.724 15.447 1.00 74.06 521 GLU A N 1
ATOM 4235 C CA . GLU A 1 521 ? -26.757 27.000 14.747 1.00 74.06 521 GLU A CA 1
ATOM 4236 C C . GLU A 1 521 ? -27.123 26.931 13.251 1.00 74.06 521 GLU A C 1
ATOM 4238 O O . GLU A 1 521 ? -26.868 27.866 12.496 1.00 74.06 521 GLU A O 1
ATOM 4243 N N . SER A 1 522 ? -27.732 25.827 12.797 1.00 70.56 522 SER A N 1
ATOM 4244 C CA . SER A 1 522 ? -28.027 25.546 11.382 1.00 70.5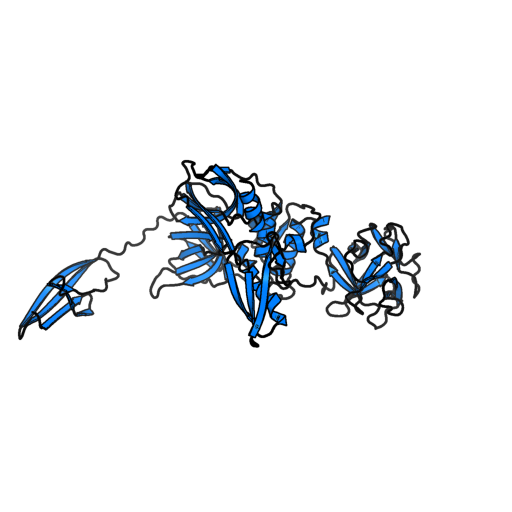6 522 SER A CA 1
ATOM 4245 C C . SER A 1 522 ? -26.788 25.489 10.483 1.00 70.56 522 SER A C 1
ATOM 4247 O O . SER A 1 522 ? -26.892 25.621 9.262 1.00 70.56 522 SER A O 1
ATOM 4249 N N . LEU A 1 523 ? -25.613 25.259 11.070 1.00 72.19 523 LEU A N 1
ATOM 4250 C CA . LEU A 1 523 ? -24.389 25.026 10.320 1.00 72.19 523 LEU A CA 1
ATOM 4251 C C . LEU A 1 523 ? -24.380 23.585 9.826 1.00 72.19 523 LEU A C 1
ATOM 4253 O O . LEU A 1 523 ? -24.667 22.662 10.584 1.00 72.19 523 LEU A O 1
ATOM 4257 N N . ILE A 1 524 ? -24.088 23.420 8.537 1.00 75.38 524 ILE A N 1
ATOM 4258 C CA . ILE A 1 524 ? -24.009 22.118 7.881 1.00 75.38 524 ILE A CA 1
ATOM 4259 C C . ILE A 1 524 ? -22.540 21.761 7.688 1.00 75.38 524 ILE A C 1
ATOM 4261 O O . ILE A 1 524 ? -21.779 22.505 7.058 1.00 75.38 524 ILE A O 1
ATOM 4265 N N . TYR A 1 525 ? -22.170 20.607 8.222 1.00 72.56 525 TYR A N 1
ATOM 4266 C CA . TYR A 1 525 ? -20.818 20.086 8.232 1.00 72.56 525 TYR A CA 1
ATOM 4267 C C . TYR A 1 525 ? -20.772 18.710 7.594 1.00 72.56 525 TYR A C 1
ATOM 4269 O O . TYR A 1 525 ? -21.508 17.819 7.998 1.00 72.56 525 TYR A O 1
ATOM 4277 N N . ASP A 1 526 ? -19.867 18.524 6.642 1.00 73.44 526 ASP A N 1
ATOM 4278 C CA . ASP A 1 526 ? -19.527 17.194 6.155 1.00 73.44 526 ASP A CA 1
ATOM 4279 C C . ASP A 1 526 ? -18.468 16.588 7.073 1.00 73.44 526 ASP A C 1
ATOM 4281 O O . ASP A 1 526 ? -17.409 17.180 7.264 1.00 73.44 526 ASP A O 1
ATOM 4285 N N . THR A 1 527 ? -18.763 15.429 7.648 1.00 75.38 527 THR A N 1
ATOM 4286 C CA . THR A 1 527 ? -17.881 14.719 8.581 1.00 75.38 527 THR A CA 1
ATOM 4287 C C . THR A 1 527 ? -18.116 13.207 8.472 1.00 75.38 527 THR A C 1
ATOM 4289 O O . THR A 1 527 ? -18.712 12.727 7.507 1.00 75.38 527 THR A O 1
ATOM 4292 N N . TYR A 1 528 ? -17.620 12.436 9.427 1.00 73.56 528 TYR A N 1
ATOM 4293 C CA . TYR A 1 528 ? -17.803 10.998 9.539 1.00 73.56 528 TYR A CA 1
ATOM 4294 C C . TYR A 1 528 ? -17.920 10.600 11.013 1.00 73.56 528 TYR A C 1
ATOM 4296 O O . TYR A 1 528 ? -17.518 11.350 11.902 1.00 73.56 528 TYR A O 1
ATOM 4304 N N . ILE A 1 529 ? -18.472 9.421 11.290 1.00 76.88 529 ILE A N 1
ATOM 4305 C CA . ILE A 1 529 ? -18.475 8.851 12.644 1.00 76.88 529 ILE A CA 1
ATOM 4306 C C . ILE A 1 529 ? -17.049 8.409 12.994 1.00 76.88 529 ILE A C 1
ATOM 4308 O O . ILE A 1 529 ? -16.575 7.430 12.424 1.00 76.88 529 ILE A O 1
ATOM 4312 N N . SER A 1 530 ? -16.366 9.098 13.910 1.00 69.44 530 SER A N 1
ATOM 4313 C CA . SER A 1 530 ? -15.030 8.704 14.390 1.00 69.44 530 SER A CA 1
ATOM 4314 C C . SER A 1 530 ? -15.084 7.794 15.605 1.00 69.44 530 SER A C 1
ATOM 4316 O O . SER A 1 530 ? -14.180 6.983 15.799 1.00 69.44 530 SER A O 1
ATOM 4318 N N . ALA A 1 531 ? -16.143 7.911 16.410 1.00 70.44 531 ALA A N 1
ATOM 4319 C CA . ALA A 1 531 ? -16.323 7.077 17.578 1.00 70.44 531 ALA A CA 1
ATOM 4320 C C . ALA A 1 531 ? -17.780 6.664 17.795 1.00 70.44 531 ALA A C 1
ATOM 4322 O O . ALA A 1 531 ? -18.714 7.415 17.504 1.00 70.44 531 ALA A O 1
ATOM 4323 N N . VAL A 1 532 ? -17.964 5.469 18.347 1.00 76.62 532 VAL A N 1
ATOM 4324 C CA . VAL A 1 532 ? -19.254 4.942 18.797 1.00 76.62 532 VAL A CA 1
ATOM 4325 C C . VAL A 1 532 ? -19.070 4.324 20.170 1.00 76.62 532 VAL A C 1
ATOM 4327 O O . VAL A 1 532 ? -18.264 3.411 20.341 1.00 76.62 532 VAL A O 1
ATOM 4330 N N . THR A 1 533 ? -19.861 4.771 21.138 1.00 75.19 533 THR A N 1
ATOM 4331 C CA . THR A 1 533 ? -19.971 4.136 22.447 1.00 75.19 533 THR A CA 1
ATOM 4332 C C . THR A 1 533 ? -21.360 3.527 22.619 1.00 75.19 533 THR A C 1
ATOM 4334 O O . THR A 1 533 ? -22.377 4.217 22.510 1.00 75.19 533 THR A O 1
ATOM 4337 N N . LYS A 1 534 ? -21.411 2.226 22.914 1.00 74.81 534 LYS A N 1
ATOM 4338 C CA . LYS A 1 534 ? -22.638 1.500 23.263 1.00 74.81 534 LYS A CA 1
ATOM 4339 C C . LYS A 1 534 ? -22.444 0.763 24.583 1.00 74.81 534 LYS A C 1
ATOM 4341 O O . LYS A 1 534 ? -21.555 -0.078 24.713 1.00 74.81 534 LYS A O 1
ATOM 4346 N N . GLN A 1 535 ? -23.328 1.042 25.536 1.00 68.81 535 GLN A N 1
ATOM 4347 C CA . GLN A 1 535 ? -23.406 0.324 26.807 1.00 68.81 535 GLN A CA 1
ATOM 4348 C C . GLN A 1 535 ? -24.473 -0.772 26.741 1.00 68.81 535 GLN A C 1
ATOM 4350 O O . GLN A 1 535 ? -25.534 -0.582 26.136 1.00 68.81 535 GLN A O 1
ATOM 4355 N N . LYS A 1 536 ? -24.218 -1.919 27.383 1.00 64.06 536 LYS A N 1
ATOM 4356 C CA . LYS A 1 536 ? -25.191 -3.018 27.461 1.00 64.06 536 LYS A CA 1
ATOM 4357 C C . LYS A 1 536 ? -26.515 -2.540 28.075 1.00 64.06 536 LYS A C 1
ATOM 4359 O O . LYS A 1 536 ? -26.534 -1.925 29.136 1.00 64.06 536 LYS A O 1
ATOM 4364 N N . GLY A 1 537 ? -27.629 -2.839 27.404 1.00 64.06 537 GLY A N 1
ATOM 4365 C CA . GLY A 1 537 ? -28.979 -2.449 27.833 1.00 64.06 537 GLY A CA 1
ATOM 4366 C C . GLY A 1 537 ? -29.377 -1.006 27.491 1.00 64.06 537 GLY A C 1
ATOM 4367 O O . GLY A 1 537 ? -30.549 -0.654 27.642 1.00 64.06 537 GLY A O 1
ATOM 4368 N N . SER A 1 538 ? -28.452 -0.181 26.987 1.00 73.19 538 SER A N 1
ATOM 4369 C CA . SER A 1 538 ? -28.791 1.134 26.446 1.00 73.19 538 SER A CA 1
ATOM 4370 C C . SER A 1 538 ? -29.441 0.988 25.073 1.00 73.19 538 SER A C 1
ATOM 4372 O O . SER A 1 538 ? -28.928 0.292 24.196 1.00 73.19 538 SER A O 1
ATOM 4374 N N . LYS A 1 539 ? -30.550 1.703 24.868 1.00 78.38 539 LYS A N 1
ATOM 4375 C CA . LYS A 1 539 ? -31.104 1.924 23.527 1.00 78.38 539 LYS A CA 1
ATOM 4376 C C . LYS A 1 539 ? -30.407 3.064 22.794 1.00 78.38 539 LYS A C 1
ATOM 4378 O O . LYS A 1 539 ? -30.627 3.224 21.607 1.00 78.38 539 LYS A O 1
ATOM 4383 N N . PHE A 1 540 ? -29.599 3.867 23.475 1.00 79.12 540 PHE A N 1
ATOM 4384 C CA . PHE A 1 540 ? -28.856 4.959 22.860 1.00 79.12 540 PHE A CA 1
ATOM 4385 C C . PHE A 1 540 ? -27.443 4.520 22.492 1.00 79.12 540 PHE A C 1
ATOM 4387 O O . PHE A 1 540 ? -26.758 3.864 23.282 1.00 79.12 540 PHE A O 1
ATOM 4394 N N . TYR A 1 541 ? -27.016 4.945 21.309 1.00 81.19 541 TYR A N 1
ATOM 4395 C CA . TYR A 1 541 ? -25.634 4.905 20.858 1.00 81.19 541 TYR A CA 1
ATOM 4396 C C . TYR A 1 541 ? -25.071 6.314 20.965 1.00 81.19 541 TYR A C 1
ATOM 4398 O O . TYR A 1 541 ? -25.636 7.240 20.382 1.00 81.19 541 TYR A O 1
ATOM 4406 N N . LYS A 1 542 ? -23.971 6.479 21.692 1.00 83.75 542 LYS A N 1
ATOM 4407 C CA . LYS A 1 542 ? -23.241 7.741 21.715 1.00 83.75 542 LYS A CA 1
ATOM 4408 C C . LYS A 1 542 ? -22.301 7.776 20.524 1.00 83.75 542 LYS A C 1
ATOM 4410 O O . LYS A 1 542 ? -21.478 6.883 20.359 1.00 83.75 542 LYS A O 1
ATOM 4415 N N . TYR A 1 543 ? -22.419 8.805 19.712 1.00 84.50 543 TYR A N 1
ATOM 4416 C CA . TYR A 1 543 ? -21.582 9.040 18.553 1.00 84.50 543 TYR A CA 1
ATOM 4417 C C . TYR A 1 543 ? -20.638 10.192 18.837 1.00 84.50 543 TYR A C 1
ATOM 4419 O O . TYR A 1 543 ? -21.060 11.228 19.348 1.00 84.50 543 TYR A O 1
ATOM 4427 N N . THR A 1 544 ? -19.381 10.020 18.453 1.00 80.19 544 THR A N 1
ATOM 4428 C CA . THR A 1 544 ? -18.469 11.125 18.181 1.00 80.19 544 THR A CA 1
ATOM 4429 C C . THR A 1 544 ? -18.280 11.173 16.684 1.00 80.19 544 THR A C 1
ATOM 4431 O O . THR A 1 544 ? -18.015 10.170 16.021 1.00 80.19 544 THR A O 1
ATOM 4434 N N . CYS A 1 545 ? -18.472 12.350 16.136 1.00 77.56 545 CYS A N 1
ATOM 4435 C CA . CYS A 1 545 ? -18.155 12.642 14.764 1.00 77.56 545 CYS A CA 1
ATOM 4436 C C . CYS A 1 545 ? -16.777 13.263 14.767 1.00 77.56 545 CYS A C 1
ATOM 4438 O O . CYS A 1 545 ? -16.505 14.145 15.591 1.00 77.56 545 CYS A O 1
ATOM 4440 N N . GLY A 1 546 ? -15.933 12.728 13.892 1.00 65.69 546 GLY A N 1
ATOM 4441 C CA . GLY A 1 546 ? -14.521 13.048 13.868 1.00 65.69 546 GLY A CA 1
ATOM 4442 C C . GLY A 1 546 ? -14.297 14.521 13.705 1.00 65.69 546 GLY A C 1
ATOM 4443 O O . GLY A 1 546 ? -15.182 15.252 13.230 1.00 65.69 546 GLY A O 1
ATOM 4444 N N . ASN A 1 547 ? -13.070 14.906 14.044 1.00 55.06 547 ASN A N 1
ATOM 4445 C CA . ASN A 1 547 ? -12.522 16.177 13.642 1.00 55.06 547 ASN A CA 1
ATOM 4446 C C . ASN A 1 547 ? -12.943 16.392 12.202 1.00 55.06 547 ASN A C 1
ATOM 4448 O O . ASN A 1 547 ? -12.564 15.618 11.317 1.00 55.06 547 ASN A O 1
ATOM 4452 N N . ILE A 1 548 ? -13.746 17.421 11.949 1.00 45.66 548 ILE A N 1
ATOM 4453 C CA . ILE A 1 548 ? -13.866 17.893 10.584 1.00 45.66 548 ILE A CA 1
ATOM 4454 C C . ILE A 1 548 ? -12.444 18.315 10.232 1.00 45.66 548 ILE A C 1
ATOM 4456 O O . ILE A 1 548 ? -12.017 19.415 10.585 1.00 45.66 548 ILE A O 1
ATOM 4460 N N . ARG A 1 549 ? -11.674 17.421 9.604 1.00 41.91 549 ARG A N 1
ATOM 4461 C CA . ARG A 1 549 ? -10.327 17.682 9.109 1.00 41.91 549 ARG A CA 1
ATOM 4462 C C . ARG A 1 549 ? -10.463 18.553 7.868 1.00 41.91 549 ARG A C 1
ATOM 4464 O O . ARG A 1 549 ? -9.994 18.224 6.789 1.00 41.91 549 ARG A O 1
ATOM 4471 N N . ILE A 1 550 ? -11.127 19.695 8.012 1.00 38.97 550 ILE A N 1
ATOM 4472 C CA . ILE A 1 550 ? -10.778 20.837 7.197 1.00 38.97 550 ILE A CA 1
ATOM 4473 C C . ILE A 1 550 ? -9.381 21.192 7.680 1.00 38.97 550 ILE A C 1
ATOM 4475 O O . ILE A 1 550 ? -9.158 21.366 8.881 1.00 38.97 550 ILE A O 1
ATOM 4479 N N . SER A 1 551 ? -8.422 21.243 6.761 1.00 42.66 551 SER A N 1
ATOM 4480 C CA . SER A 1 551 ? -7.106 21.753 7.111 1.00 42.66 551 SER A CA 1
ATOM 4481 C C . SER A 1 551 ? -7.284 23.109 7.810 1.00 42.66 551 SER A C 1
ATOM 4483 O O . SER A 1 551 ? -8.214 23.859 7.498 1.00 42.66 551 SER A O 1
ATOM 4485 N N . PHE A 1 552 ? -6.412 23.448 8.761 1.00 41.75 552 PHE A N 1
ATOM 4486 C CA . PHE A 1 552 ? -6.453 24.741 9.460 1.00 41.75 552 PHE A CA 1
ATOM 4487 C C . PHE A 1 552 ? -6.631 25.941 8.489 1.00 41.75 552 PHE A C 1
ATOM 4489 O O . PHE A 1 552 ? -7.321 26.915 8.790 1.00 41.75 552 PHE A O 1
ATOM 4496 N N . ILE A 1 553 ? -6.099 25.808 7.265 1.00 44.59 553 ILE A N 1
ATOM 4497 C CA . ILE A 1 553 ? -6.251 26.733 6.131 1.00 44.59 553 ILE A CA 1
ATOM 4498 C C . ILE A 1 553 ? -7.703 26.859 5.650 1.00 44.59 553 ILE A C 1
ATOM 4500 O O . ILE A 1 553 ? -8.189 27.967 5.404 1.00 44.59 553 ILE A O 1
ATOM 4504 N N . ASP A 1 554 ? -8.387 25.739 5.439 1.00 43.38 554 ASP A N 1
ATOM 4505 C CA . ASP A 1 554 ? -9.707 25.722 4.814 1.00 43.38 554 ASP A CA 1
ATOM 4506 C C . ASP A 1 554 ? -10.764 26.336 5.728 1.00 43.38 554 ASP A C 1
ATOM 4508 O O . ASP A 1 554 ? -11.686 26.988 5.236 1.00 43.38 554 ASP A O 1
ATOM 4512 N N . LYS A 1 555 ? -10.591 26.227 7.053 1.00 43.66 555 LYS A N 1
ATOM 4513 C CA . LYS A 1 555 ? -11.430 26.936 8.026 1.00 43.66 555 LYS A CA 1
ATOM 4514 C C . LYS A 1 555 ? -11.147 28.440 8.052 1.00 43.66 555 LYS A C 1
ATOM 4516 O O . LYS A 1 555 ? -12.099 29.211 7.956 1.00 43.66 555 LYS A O 1
ATOM 4521 N N . LEU A 1 556 ? -9.880 28.873 8.058 1.00 42.66 556 LEU A N 1
ATOM 4522 C CA . LEU A 1 556 ? -9.524 30.302 7.967 1.00 42.66 556 LEU A CA 1
ATOM 4523 C C . LEU A 1 556 ? -10.103 30.969 6.706 1.00 42.66 556 LEU A C 1
ATOM 4525 O O . LEU A 1 556 ? -10.574 32.107 6.754 1.00 42.66 556 LEU A O 1
ATOM 4529 N N . LYS A 1 557 ? -10.124 30.255 5.573 1.00 44.62 557 LYS A N 1
ATOM 4530 C CA . LYS A 1 557 ? -10.744 30.728 4.321 1.00 44.62 557 LYS A CA 1
ATOM 4531 C C . LYS A 1 557 ? -12.276 30.742 4.367 1.00 44.62 557 LYS A C 1
ATOM 4533 O O . LYS A 1 557 ? -12.878 31.611 3.736 1.00 44.62 557 LYS A O 1
ATOM 4538 N N . LYS A 1 558 ? -12.908 29.792 5.069 1.00 41.09 558 LYS A N 1
ATOM 4539 C CA . LYS A 1 558 ? -14.375 29.702 5.201 1.00 41.09 558 LYS A CA 1
ATOM 4540 C C . LYS A 1 558 ? -14.931 30.738 6.177 1.00 41.09 558 LYS A C 1
ATOM 4542 O O . LYS A 1 558 ? -15.993 31.291 5.914 1.00 41.09 558 LYS A O 1
ATOM 4547 N N . GLU A 1 559 ? -14.213 31.026 7.260 1.00 40.34 559 GLU A N 1
ATOM 4548 C CA . GLU A 1 559 ? -14.632 31.997 8.280 1.00 40.34 559 GLU A CA 1
ATOM 4549 C C . GLU A 1 559 ? -14.354 33.450 7.884 1.00 40.34 559 GLU A C 1
ATOM 4551 O O . GLU A 1 559 ? -15.122 34.316 8.268 1.00 40.34 559 GLU A O 1
ATOM 4556 N N . ARG A 1 560 ? -13.373 33.734 7.014 1.00 42.66 560 ARG A N 1
ATOM 4557 C CA . ARG A 1 560 ? -13.205 35.073 6.403 1.00 42.66 560 ARG A CA 1
ATOM 4558 C C . ARG A 1 560 ? -14.232 35.405 5.303 1.00 42.66 560 ARG A C 1
ATOM 4560 O O . ARG A 1 560 ? -14.190 36.498 4.744 1.00 42.66 560 ARG A O 1
ATOM 4567 N N . LYS A 1 561 ? -15.106 34.457 4.939 1.00 38.84 561 LYS A N 1
ATOM 4568 C CA . LYS A 1 561 ? -16.196 34.629 3.955 1.00 38.84 561 LYS A CA 1
ATOM 4569 C C . LYS A 1 561 ? -17.600 34.566 4.577 1.00 38.84 561 LYS A C 1
ATOM 4571 O O . LYS A 1 561 ? -18.583 34.543 3.835 1.00 38.84 561 LYS A O 1
ATOM 4576 N N . LYS A 1 562 ? -17.689 34.536 5.904 1.00 38.03 562 LYS A N 1
ATOM 4577 C CA . LYS A 1 562 ? -18.871 34.939 6.673 1.00 38.03 562 LYS A CA 1
ATOM 4578 C C . LYS A 1 562 ? -18.591 36.304 7.285 1.00 38.03 562 LYS A C 1
ATOM 4580 O O . LYS A 1 562 ? -19.584 37.024 7.514 1.00 38.03 562 LYS A O 1
#

Mean predicted aligned error: 16.89 Å

Sequence (562 aa):
MARSVTVKFNNKSYNATYNEATDEYEVELTAPITGGIYNAQISCVDAETTNTTDIDIRILKQEQIKITTDDTYMYIFDYKDFSVKDVVELSNYEINIDEETNANTTVNVLKKTTAKANDIVMIKENADIKYWGIIQEIQNENGSKLYQYTIKYITNMFNQNVILNQNIVTTNEIEEGYYRIHSKLNYDFVFDVLNASLEAGANLQIYESNNTMAQKFRISKRPDGTYKIVNINSGMAVDVQGAVFENGTNVQVWTDTDNQAQKWIFTKRDYNSYSIYSAGTNQVIDLKEGNITNGGNLQIWEYTEGDQKLWILEKLDEEIIRYQGIEDYIAEQINKNFINNEDTLMNREYLEVRVKTHTKLNVSVSTIVDVQNDIYNLHTFMTNCTQNYNITYNVFLENKKLIIEIENKEIKKELIDVNAQPISNYTEVFETDVVSKVVVITKDGSRYTLYLKTDRTTTENMLDENRAEGKTEVVYAENIEDAKQKALDTFKGNAYNHNVTFDYYDREIKVGTPITIKTKESLIYDTYISAVTKQKGSKFYKYTCGNIRISFIDKLKKERKK

pLDDT: mean 80.37, std 14.73, range [34.62, 98.88]

Radius of gyration: 33.97 Å; Cα contacts (8 Å, |Δi|>4): 1283; chains: 1; bounding box: 67×62×122 Å